Protein AF-A0A932VQ54-F1 (afdb_monomer)

Secondary structure (DSSP, 8-state):
--TTSSSSSB---EE-TTTTTSTT-----HHHHHHHHHHHHHTHHHHHHH-SS-B-EEEE-SHHHHTTGGGSSEEEEEEEEEES-TT-TTPEEEEEEEEEE--B-SSS-B--EEEEEEEEGGGHHHHHHHHHHHHHHH---STTT-SHHHHHHHH-HHHHHHHHHHHHHHHHHSHHHHT--GGGTTT-S-PPPHHHHHHHHTS---PPPTTEEE-SSTTEEEEEEE-GGG---HHHHHHHHHHHHHHSSS--EE-TTS-EEEEEEEGGGHHHHHHHHHHTT-EETTTS---EEEE--GGGT-TT-SS-HHHHHHHHHHHS---SSHHHHHHHHSEEEEESSTT-TT-GGGSSEEEEEEEEEETTEEEEEEEEEES-B-SSS-BPPEEEEEEE-GGGHHHHHHHHHHHHHHHPPTT--HHHHHHHH-HHHHHHHHHHHTGGGSPPP-----------------

Structure (mmCIF, N/CA/C/O backbone):
data_AF-A0A932VQ54-F1
#
_entry.id   AF-A0A932VQ54-F1
#
loop_
_atom_site.group_PDB
_atom_site.id
_atom_site.type_symbol
_atom_site.label_atom_id
_atom_site.label_alt_id
_atom_site.label_comp_id
_atom_site.label_asym_id
_atom_site.label_entity_id
_atom_site.label_seq_id
_atom_site.pdbx_PDB_ins_code
_atom_site.Cartn_x
_atom_site.Cartn_y
_atom_site.Cartn_z
_atom_site.occupancy
_atom_site.B_iso_or_equiv
_atom_site.auth_seq_id
_atom_site.auth_comp_id
_atom_site.auth_asym_id
_atom_site.auth_atom_id
_atom_site.pdbx_PDB_model_num
ATOM 1 N N . THR A 1 1 ? -19.375 5.932 1.337 1.00 87.12 1 THR A N 1
ATOM 2 C CA . THR A 1 1 ? -19.596 7.069 0.414 1.00 87.12 1 THR A CA 1
ATOM 3 C C . THR A 1 1 ? -18.506 7.082 -0.645 1.00 87.12 1 THR A C 1
ATOM 5 O O . THR A 1 1 ? -17.429 6.571 -0.370 1.00 87.12 1 THR A O 1
ATOM 8 N N . THR A 1 2 ? -18.763 7.622 -1.839 1.00 91.81 2 THR A N 1
ATOM 9 C CA . THR A 1 2 ? -17.751 7.848 -2.896 1.00 91.81 2 THR A CA 1
ATOM 10 C C . THR A 1 2 ? -17.239 9.294 -2.929 1.00 91.81 2 THR A C 1
ATOM 12 O O . THR A 1 2 ? -16.323 9.613 -3.693 1.00 91.81 2 THR A O 1
ATOM 15 N N . ARG A 1 3 ? -17.802 10.177 -2.092 1.00 90.50 3 ARG A N 1
ATOM 16 C CA . ARG A 1 3 ? -17.396 11.582 -1.954 1.00 90.50 3 ARG A CA 1
ATOM 17 C C . ARG A 1 3 ? -15.914 11.667 -1.571 1.00 90.50 3 ARG A C 1
ATOM 19 O O . ARG A 1 3 ? -15.459 10.923 -0.711 1.00 90.50 3 ARG A O 1
ATOM 26 N N . SER A 1 4 ? -15.165 12.537 -2.249 1.00 89.75 4 SER A N 1
ATOM 27 C CA . SER A 1 4 ? -13.709 12.713 -2.085 1.00 89.75 4 SER A CA 1
ATOM 28 C C . SER A 1 4 ? -12.828 11.475 -2.361 1.00 89.75 4 SER A C 1
ATOM 30 O O . SER A 1 4 ? -11.637 11.469 -2.058 1.00 89.75 4 SER A O 1
ATOM 32 N N . SER A 1 5 ? -13.352 10.433 -3.019 1.00 91.31 5 SER A N 1
ATOM 33 C CA . SER A 1 5 ? -12.529 9.288 -3.458 1.00 91.31 5 SER A CA 1
ATOM 34 C C . SER A 1 5 ? -11.532 9.653 -4.577 1.00 91.31 5 SER A C 1
ATOM 36 O O . SER A 1 5 ? -10.441 9.076 -4.670 1.00 91.31 5 SER A O 1
ATOM 38 N N . CYS A 1 6 ? -11.877 10.647 -5.404 1.00 92.25 6 CYS A N 1
ATOM 39 C CA . CYS A 1 6 ? -11.078 11.185 -6.509 1.00 92.25 6 CYS A CA 1
ATOM 40 C C . CYS A 1 6 ? -11.001 12.723 -6.489 1.00 92.25 6 CYS A C 1
ATOM 42 O O . CYS A 1 6 ? -11.572 13.371 -5.620 1.00 92.25 6 CYS A O 1
ATOM 44 N N . GLY A 1 7 ? -10.259 13.306 -7.439 1.00 90.25 7 GLY A N 1
ATOM 45 C CA . GLY A 1 7 ? -10.060 14.758 -7.544 1.00 90.25 7 GLY A CA 1
ATOM 46 C C . GLY A 1 7 ? -8.940 15.314 -6.658 1.00 90.25 7 GLY A C 1
ATOM 47 O O . GLY A 1 7 ? -8.111 14.557 -6.126 1.00 90.25 7 GLY A O 1
ATOM 48 N N . HIS A 1 8 ? -8.903 16.647 -6.559 1.00 92.19 8 HIS A N 1
ATOM 49 C CA . HIS A 1 8 ? -8.018 17.420 -5.683 1.00 92.19 8 HIS A CA 1
ATOM 50 C C . HIS A 1 8 ? -8.673 17.543 -4.308 1.00 92.19 8 HIS A C 1
ATOM 52 O O . HIS A 1 8 ? -9.522 18.391 -4.066 1.00 92.19 8 HIS A O 1
ATOM 58 N N . THR A 1 9 ? -8.352 16.602 -3.432 1.00 91.81 9 THR A N 1
ATOM 59 C CA . THR A 1 9 ? -8.996 16.458 -2.126 1.00 91.81 9 THR A CA 1
ATOM 60 C C . THR A 1 9 ? -8.122 15.602 -1.215 1.00 91.81 9 THR A C 1
ATOM 62 O O . THR A 1 9 ? -7.125 15.021 -1.658 1.00 91.81 9 THR A O 1
ATOM 65 N N . LEU A 1 10 ? -8.512 15.488 0.046 1.00 92.19 10 LEU A N 1
ATOM 66 C CA . LEU A 1 10 ? -8.004 14.452 0.924 1.00 92.19 10 LEU A CA 1
ATOM 67 C C . LEU A 1 10 ? -8.595 13.101 0.493 1.00 92.19 10 LEU A C 1
ATOM 69 O O . LEU A 1 10 ? -9.811 12.918 0.471 1.00 92.19 10 LEU A O 1
ATOM 73 N N . ARG A 1 11 ? -7.725 12.175 0.079 1.00 94.19 11 ARG A N 1
ATOM 74 C CA . ARG A 1 11 ? -8.123 10.812 -0.300 1.00 94.19 11 ARG A CA 1
ATOM 75 C C . ARG A 1 11 ? -8.492 10.005 0.938 1.00 94.19 11 ARG A C 1
ATOM 77 O O . ARG A 1 11 ? -8.287 10.453 2.060 1.00 94.19 11 ARG A O 1
ATOM 84 N N . ASN A 1 12 ? -8.996 8.791 0.711 1.00 94.25 12 ASN A N 1
ATOM 85 C CA . ASN A 1 12 ? -9.292 7.834 1.772 1.00 94.25 12 ASN A CA 1
ATOM 86 C C . ASN A 1 12 ? -8.178 7.816 2.830 1.00 94.25 12 ASN A C 1
ATOM 88 O O . ASN A 1 12 ? -7.030 7.502 2.506 1.00 94.25 12 ASN A O 1
ATOM 92 N N . VAL A 1 13 ? -8.536 8.125 4.076 1.00 95.94 13 VAL A N 1
ATOM 93 C CA . VAL A 1 13 ? -7.605 8.049 5.202 1.00 95.94 13 VAL A CA 1
ATOM 94 C C . VAL A 1 13 ? -7.372 6.580 5.502 1.00 95.94 13 VAL A C 1
ATOM 96 O O . VAL A 1 13 ? -8.261 5.870 5.971 1.00 95.94 13 VAL A O 1
ATOM 99 N N . ALA A 1 14 ? -6.186 6.094 5.162 1.00 95.38 14 ALA A N 1
ATOM 100 C CA . ALA A 1 14 ? -5.846 4.698 5.352 1.00 95.38 14 ALA A CA 1
ATOM 101 C C . ALA A 1 14 ? -5.415 4.455 6.803 1.00 95.38 14 ALA A C 1
ATOM 103 O O . ALA A 1 14 ? -4.704 5.260 7.396 1.00 95.38 14 ALA A O 1
ATOM 104 N N . ALA A 1 15 ? -5.808 3.316 7.362 1.00 93.94 15 ALA A N 1
ATOM 105 C CA . ALA A 1 15 ? -5.385 2.873 8.682 1.00 93.94 15 ALA A CA 1
ATOM 106 C C . ALA A 1 15 ? -4.792 1.470 8.586 1.00 93.94 15 ALA A C 1
ATOM 108 O O . ALA A 1 15 ? -5.253 0.639 7.800 1.00 93.94 15 ALA A O 1
ATOM 109 N N . CYS A 1 16 ? -3.773 1.201 9.396 1.00 91.56 16 CYS A N 1
ATOM 110 C CA . CYS A 1 16 ? -3.242 -0.135 9.582 1.00 91.56 16 CYS A CA 1
ATOM 111 C C . CYS A 1 16 ? -4.377 -1.064 10.043 1.00 91.56 16 CYS A C 1
ATOM 113 O O . CYS A 1 16 ? -4.968 -0.812 11.096 1.00 91.56 16 CYS A O 1
ATOM 115 N N . PRO A 1 17 ? -4.667 -2.154 9.308 1.00 89.50 17 PRO A N 1
ATOM 116 C CA . PRO A 1 17 ? -5.714 -3.087 9.705 1.00 89.50 17 PRO A CA 1
ATOM 117 C C . PRO A 1 17 ? -5.348 -3.827 10.997 1.00 89.50 17 PRO A C 1
ATOM 119 O O . PRO A 1 17 ? -6.220 -4.327 11.687 1.00 89.50 17 PRO A O 1
ATOM 122 N N . HIS A 1 18 ? -4.068 -3.888 11.365 1.00 87.62 18 HIS A N 1
ATOM 123 C CA . HIS A 1 18 ? -3.615 -4.694 12.495 1.00 87.62 18 HIS A CA 1
ATOM 124 C C . HIS A 1 18 ? -3.632 -3.970 13.839 1.00 87.62 18 HIS A C 1
ATOM 126 O O . HIS A 1 18 ? -3.492 -4.644 14.849 1.00 87.62 18 HIS A O 1
ATOM 132 N N . GLY A 1 19 ? -3.790 -2.643 13.892 1.00 81.44 19 GLY A N 1
ATOM 133 C CA . GLY A 1 19 ? -3.590 -1.870 15.131 1.00 81.44 19 GLY A CA 1
ATOM 134 C C . GLY A 1 19 ? -4.397 -2.382 16.332 1.00 81.44 19 GLY A C 1
ATOM 135 O O . GLY A 1 19 ? -3.873 -2.495 17.435 1.00 81.44 19 GLY A O 1
ATOM 136 N N . ALA A 1 20 ? -5.646 -2.795 16.104 1.00 82.56 20 ALA A N 1
ATOM 137 C CA . ALA A 1 20 ? -6.521 -3.317 17.153 1.00 82.56 20 ALA A CA 1
ATOM 138 C C . ALA A 1 20 ? -6.200 -4.757 17.605 1.00 82.56 20 ALA A C 1
ATOM 140 O O . ALA A 1 20 ? -6.617 -5.161 18.700 1.00 82.56 20 ALA A O 1
ATOM 141 N N . VAL A 1 21 ? -5.501 -5.534 16.771 1.00 88.38 21 VAL A N 1
ATOM 142 C CA . VAL A 1 21 ? -5.456 -7.005 16.852 1.00 88.38 21 VAL A CA 1
ATOM 143 C C . VAL A 1 21 ? -4.045 -7.594 16.893 1.00 88.38 21 VAL A C 1
ATOM 145 O O . VAL A 1 21 ? -3.883 -8.707 17.382 1.00 88.38 21 VAL A O 1
ATOM 148 N N . ALA A 1 22 ? -3.027 -6.882 16.410 1.00 87.31 22 ALA A N 1
ATOM 149 C CA . ALA A 1 22 ? -1.629 -7.293 16.498 1.00 87.31 22 ALA A CA 1
ATOM 150 C C . ALA A 1 22 ? -1.156 -7.335 17.954 1.00 87.31 22 ALA A C 1
ATOM 152 O O . ALA A 1 22 ? -1.593 -6.528 18.773 1.00 87.31 22 ALA A O 1
ATOM 153 N N . GLU A 1 23 ? -0.249 -8.260 18.260 1.00 84.69 23 GLU A N 1
ATOM 154 C CA . GLU A 1 23 ? 0.335 -8.414 19.596 1.00 84.69 23 GLU A CA 1
ATOM 155 C C . GLU A 1 23 ? 1.129 -7.172 20.012 1.00 84.69 23 GLU A C 1
ATOM 157 O O . GLU A 1 23 ? 0.977 -6.680 21.125 1.00 84.69 23 GLU A O 1
ATOM 162 N N . GLU A 1 24 ? 1.882 -6.601 19.075 1.00 85.69 24 GLU A N 1
ATOM 163 C CA . GLU A 1 24 ? 2.655 -5.373 19.246 1.00 85.69 24 GLU A CA 1
ATOM 164 C C . GLU A 1 24 ? 1.846 -4.084 19.004 1.00 85.69 24 GLU A C 1
ATOM 166 O O . GLU A 1 24 ? 2.411 -2.990 18.979 1.00 85.69 24 GLU A O 1
ATOM 171 N N . GLY A 1 25 ? 0.535 -4.196 18.768 1.00 83.81 25 GLY A N 1
ATOM 172 C CA . GLY A 1 25 ? -0.340 -3.059 18.499 1.00 83.81 25 GLY A CA 1
ATOM 173 C C . GLY A 1 25 ? -0.522 -2.165 19.728 1.00 83.81 25 GLY A C 1
ATOM 174 O O . GLY A 1 25 ? -1.180 -2.568 20.686 1.00 83.81 25 GLY A O 1
ATOM 175 N N . LEU A 1 26 ? 0.018 -0.942 19.688 1.00 84.19 26 LEU A N 1
ATOM 176 C CA . LEU A 1 26 ? -0.110 0.034 20.782 1.00 84.19 26 LEU A CA 1
ATOM 177 C C . LEU A 1 26 ? -1.531 0.596 20.933 1.00 84.19 26 LEU A C 1
ATOM 179 O O . LEU A 1 26 ? -2.016 0.749 22.054 1.00 84.19 26 LEU A O 1
ATOM 183 N N . LEU A 1 27 ? -2.208 0.903 19.823 1.00 85.88 27 LEU A N 1
ATOM 184 C CA . LE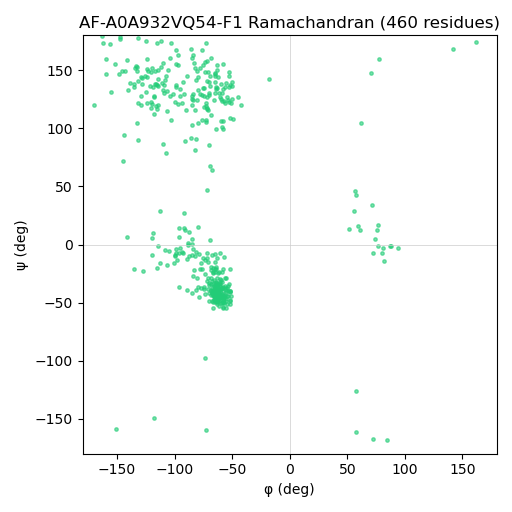U A 1 27 ? -3.589 1.375 19.824 1.00 85.88 27 LEU A CA 1
ATOM 185 C C . LEU A 1 27 ? -4.345 1.017 18.536 1.00 85.88 27 LEU A C 1
ATOM 187 O O . LEU A 1 27 ? -3.775 0.851 17.457 1.00 85.88 27 LEU A O 1
ATOM 191 N N . ASP A 1 28 ? -5.670 0.946 18.632 1.00 87.12 28 ASP A N 1
ATOM 192 C CA . ASP A 1 28 ? -6.515 0.886 17.442 1.00 87.12 28 ASP A CA 1
ATOM 193 C C . ASP A 1 28 ? -6.607 2.274 16.805 1.00 87.12 28 ASP A C 1
ATOM 195 O O . ASP A 1 28 ? -7.268 3.155 17.337 1.00 87.12 28 ASP A O 1
ATOM 199 N N . VAL A 1 29 ? -5.947 2.473 15.666 1.00 90.50 29 VAL A N 1
ATOM 200 C CA . VAL A 1 29 ? -5.895 3.767 14.971 1.00 90.50 29 VAL A CA 1
ATOM 201 C C . VAL A 1 29 ? -7.083 4.034 14.042 1.00 90.50 29 VAL A C 1
ATOM 203 O O . VAL A 1 29 ? -7.224 5.149 13.537 1.00 90.50 29 VAL A O 1
ATOM 206 N N . ALA A 1 30 ? -7.947 3.045 13.792 1.00 89.31 30 ALA A N 1
ATOM 207 C CA . ALA A 1 30 ? -9.072 3.207 12.871 1.00 89.31 30 ALA A CA 1
ATOM 208 C C . ALA A 1 30 ? -10.053 4.336 13.271 1.00 89.31 30 ALA A C 1
ATOM 210 O O . ALA A 1 30 ? -10.478 5.069 12.374 1.00 89.31 30 ALA A O 1
ATOM 211 N N . PRO A 1 31 ? -10.372 4.557 14.565 1.00 87.44 31 PRO A N 1
ATOM 212 C CA . PRO A 1 31 ? -11.190 5.690 15.009 1.00 87.44 31 PRO A CA 1
ATOM 213 C C . PRO A 1 31 ? -10.653 7.063 14.583 1.00 87.44 31 PRO A C 1
ATOM 215 O O . PRO A 1 31 ? -11.411 7.902 14.099 1.00 87.44 31 PRO A O 1
ATOM 218 N N . TRP A 1 32 ? -9.339 7.280 14.702 1.00 89.38 32 TRP A N 1
ATOM 219 C CA . TRP A 1 32 ? -8.683 8.523 14.285 1.00 89.38 32 TRP A CA 1
ATOM 220 C C . TRP A 1 32 ? -8.784 8.734 12.776 1.00 89.38 32 TRP A C 1
ATOM 222 O O . TRP A 1 32 ? -9.152 9.816 12.315 1.00 89.38 32 TRP A O 1
ATOM 232 N N . ALA A 1 33 ? -8.505 7.678 12.009 1.00 92.50 33 ALA A N 1
ATOM 233 C CA . ALA A 1 33 ? -8.600 7.711 10.558 1.00 92.50 33 ALA A CA 1
ATOM 234 C C . ALA A 1 33 ? -10.026 8.035 10.083 1.00 92.50 33 ALA A C 1
ATOM 236 O O . ALA A 1 33 ? -10.204 8.893 9.218 1.00 92.50 33 ALA A O 1
ATOM 237 N N . ALA A 1 34 ? -11.036 7.394 10.682 1.00 90.25 34 ALA A N 1
ATOM 238 C CA . ALA A 1 34 ? -12.443 7.636 10.377 1.00 90.25 34 ALA A CA 1
ATOM 239 C C . ALA A 1 34 ? -12.849 9.081 10.690 1.00 90.25 34 ALA A C 1
ATOM 241 O O . ALA A 1 34 ? -13.416 9.758 9.838 1.00 90.25 34 ALA A O 1
ATOM 242 N N . ARG A 1 35 ? -12.482 9.602 11.866 1.00 88.00 35 ARG A N 1
ATOM 243 C CA . ARG A 1 35 ? -12.870 10.959 12.260 1.00 88.00 35 ARG A CA 1
ATOM 244 C C . ARG A 1 35 ? -12.221 12.038 11.389 1.00 88.00 35 ARG A C 1
ATOM 246 O O . ARG A 1 35 ? -12.891 13.006 11.035 1.00 88.00 35 ARG A O 1
ATOM 253 N N . ILE A 1 36 ? -10.952 11.869 11.004 1.00 91.69 36 ILE A N 1
ATOM 254 C CA . ILE A 1 36 ? -10.299 12.770 10.040 1.00 91.69 36 ILE A CA 1
ATOM 255 C C . ILE A 1 36 ? -10.985 12.670 8.678 1.00 91.69 36 ILE A C 1
ATOM 257 O O . ILE A 1 36 ? -11.282 13.700 8.078 1.00 91.69 36 ILE A O 1
ATOM 261 N N . ASN A 1 37 ? -11.286 11.461 8.198 1.00 92.75 37 ASN A N 1
ATOM 262 C CA . ASN A 1 37 ? -12.032 11.289 6.955 1.00 92.75 37 ASN A CA 1
ATOM 263 C C . ASN A 1 37 ? -13.362 12.059 6.992 1.00 92.75 37 ASN A C 1
ATOM 265 O O . ASN A 1 37 ? -13.633 12.852 6.090 1.00 92.75 37 ASN A O 1
ATOM 269 N N . ASP A 1 38 ? -14.157 11.867 8.043 1.00 90.62 38 ASP A N 1
ATOM 270 C CA . ASP A 1 38 ? -15.481 12.474 8.170 1.00 90.62 38 ASP A CA 1
ATOM 271 C C . ASP A 1 38 ? -15.389 14.001 8.223 1.00 90.62 38 ASP A C 1
ATOM 273 O O . ASP A 1 38 ? -16.086 14.679 7.467 1.00 90.62 38 ASP A O 1
ATOM 277 N N . TYR A 1 39 ? -14.432 14.542 8.988 1.00 89.88 39 TYR A N 1
ATOM 278 C CA . TYR A 1 39 ? -14.175 15.982 9.060 1.00 89.88 39 TYR A CA 1
ATOM 279 C C . TYR A 1 39 ? -14.000 16.619 7.670 1.00 89.88 39 TYR A C 1
ATOM 281 O O . TYR A 1 39 ? -14.632 17.638 7.361 1.00 89.88 39 TYR A O 1
ATOM 289 N N . TYR A 1 40 ? -13.171 16.008 6.816 1.00 90.31 40 TYR A N 1
ATOM 290 C CA . TYR A 1 40 ? -12.886 16.509 5.468 1.00 90.31 40 TYR A CA 1
ATOM 291 C C . TYR A 1 40 ? -14.009 16.218 4.470 1.00 90.31 40 TYR A C 1
ATOM 293 O O . TYR A 1 40 ? -14.301 17.054 3.613 1.00 90.31 40 TYR A O 1
ATOM 301 N N . VAL A 1 41 ? -14.659 15.056 4.555 1.00 91.81 41 VAL A N 1
ATOM 302 C CA . VAL A 1 41 ? -15.762 14.689 3.655 1.00 91.81 41 VAL A CA 1
ATOM 303 C C . VAL A 1 41 ? -16.966 15.605 3.870 1.00 91.81 41 VAL A C 1
ATOM 305 O O . VAL A 1 41 ? -17.519 16.104 2.882 1.00 91.81 41 VAL A O 1
ATOM 308 N N . GLU A 1 42 ? -17.328 15.892 5.123 1.00 91.31 42 GLU A N 1
ATOM 309 C CA . GLU A 1 42 ? -18.391 16.838 5.493 1.00 91.31 42 GLU A CA 1
ATOM 310 C C . GLU A 1 42 ? -18.148 18.228 4.886 1.00 91.31 42 GLU A C 1
ATOM 312 O O . GLU A 1 42 ? -19.064 18.846 4.342 1.00 91.31 42 GLU A O 1
ATOM 317 N N . ARG A 1 43 ? -16.888 18.682 4.889 1.00 91.19 43 ARG A N 1
ATOM 318 C CA . ARG A 1 43 ? -16.460 20.022 4.438 1.00 91.19 43 ARG A CA 1
ATOM 319 C C . ARG A 1 43 ? -15.947 20.065 2.999 1.00 91.19 43 ARG A C 1
ATOM 321 O O . ARG A 1 43 ? -15.474 21.099 2.529 1.00 91.19 43 ARG A O 1
ATOM 328 N N . SER A 1 44 ? -16.049 18.964 2.262 1.00 91.31 44 SER A N 1
ATOM 329 C CA . SER A 1 44 ? -15.408 18.821 0.947 1.00 91.31 44 SER A CA 1
ATOM 330 C C . SER A 1 44 ? -15.887 19.820 -0.112 1.00 91.31 44 SER A C 1
ATOM 332 O O . SER A 1 44 ? -15.130 20.120 -1.030 1.00 91.31 44 SER A O 1
ATOM 334 N N . ALA A 1 45 ? -17.097 20.377 0.018 1.00 90.19 45 ALA A N 1
ATOM 335 C CA . ALA A 1 45 ? -17.580 21.427 -0.886 1.00 90.19 45 ALA A CA 1
ATOM 336 C C . ALA A 1 45 ? -16.743 22.716 -0.783 1.00 90.19 45 ALA A C 1
ATOM 338 O O . ALA A 1 45 ? -16.549 23.402 -1.779 1.00 90.19 45 ALA A O 1
ATOM 339 N N . LEU A 1 46 ? -16.213 23.005 0.409 1.00 86.94 46 LEU A N 1
ATOM 340 C CA . LEU A 1 46 ? -15.384 24.177 0.686 1.00 86.94 46 LEU A CA 1
ATOM 341 C C . LEU A 1 46 ? -13.895 23.885 0.440 1.00 86.94 46 LEU A C 1
ATOM 343 O O . LEU A 1 46 ? -13.162 24.705 -0.102 1.00 86.94 46 LEU A O 1
ATOM 347 N N . ILE A 1 47 ? -13.460 22.683 0.821 1.00 86.62 47 ILE A N 1
ATOM 348 C CA . ILE A 1 47 ? -12.053 22.259 0.842 1.00 86.62 47 ILE A CA 1
ATOM 349 C C . ILE A 1 47 ? -11.544 21.878 -0.554 1.00 86.62 47 ILE A C 1
ATOM 351 O O . ILE A 1 47 ? -10.445 22.273 -0.943 1.00 86.62 47 ILE A O 1
ATOM 355 N N . ASN A 1 48 ? -12.319 21.110 -1.325 1.00 89.75 48 ASN A N 1
ATOM 356 C CA . ASN A 1 48 ? -11.832 20.530 -2.581 1.00 89.75 48 ASN A CA 1
ATOM 357 C C . ASN A 1 48 ? -11.479 21.581 -3.652 1.00 89.75 48 ASN A C 1
ATOM 359 O O . ASN A 1 48 ? -10.431 21.431 -4.279 1.00 89.75 48 ASN A O 1
ATOM 363 N N . PRO A 1 49 ? -12.271 22.654 -3.868 1.00 89.06 49 PRO A N 1
ATOM 364 C CA . PRO A 1 49 ? -11.929 23.675 -4.865 1.00 89.06 49 PRO A CA 1
ATOM 365 C C . PRO A 1 49 ? -10.631 24.427 -4.544 1.00 89.06 49 PRO A C 1
ATOM 367 O O . PRO A 1 49 ? -9.922 24.880 -5.443 1.00 89.06 49 PRO A O 1
ATOM 370 N N . ALA A 1 50 ? -10.298 24.545 -3.257 1.00 87.44 50 ALA A N 1
ATOM 371 C CA . ALA A 1 50 ? -9.106 25.249 -2.812 1.00 87.44 50 ALA A CA 1
ATOM 372 C C . ALA A 1 50 ? -7.824 24.418 -3.003 1.00 87.44 50 ALA A C 1
ATOM 374 O O . ALA A 1 50 ? -6.739 24.990 -3.091 1.00 87.44 50 ALA A O 1
ATOM 375 N N . MET A 1 51 ? -7.922 23.093 -3.117 1.00 90.94 51 MET A N 1
ATOM 376 C CA . MET A 1 51 ? -6.771 22.189 -3.100 1.00 90.94 51 MET A CA 1
ATOM 377 C C . MET A 1 51 ? -5.952 22.207 -4.403 1.00 90.94 51 MET A C 1
ATOM 379 O O . MET A 1 51 ? -6.504 21.944 -5.476 1.00 90.94 51 MET A O 1
ATOM 383 N N . PRO A 1 52 ? -4.618 22.408 -4.342 1.00 94.25 52 PRO A N 1
ATOM 384 C CA . PRO A 1 52 ? -3.770 22.318 -5.531 1.00 94.25 52 PRO A CA 1
ATOM 385 C C . PRO A 1 52 ? -3.749 20.912 -6.133 1.00 94.25 52 PRO A C 1
ATOM 387 O O . PRO A 1 52 ? -3.753 20.739 -7.350 1.00 94.25 52 PRO A O 1
ATOM 390 N N . SER A 1 53 ? -3.724 19.891 -5.274 1.00 94.69 53 SER A N 1
ATOM 391 C CA . SER A 1 53 ? -3.820 18.483 -5.654 1.00 94.69 53 SER A CA 1
ATOM 392 C C . SER A 1 53 ? -4.171 17.617 -4.446 1.00 94.69 53 SER A C 1
ATOM 394 O O . SER A 1 53 ? -4.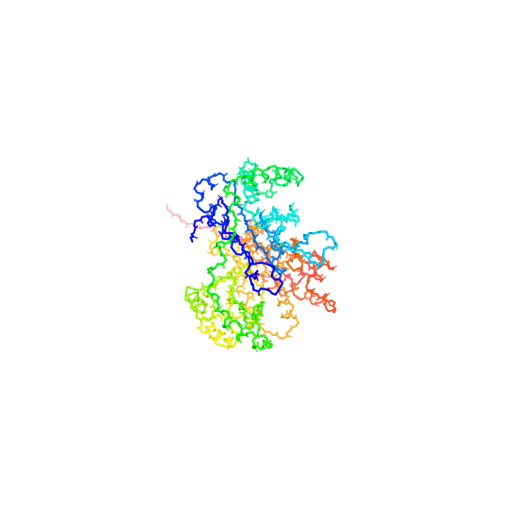329 18.118 -3.334 1.00 94.69 53 SER A O 1
ATOM 396 N N . ARG A 1 54 ? -4.297 16.304 -4.662 1.00 94.25 54 ARG A N 1
ATOM 397 C CA . ARG A 1 54 ? -4.662 15.352 -3.610 1.00 94.25 54 ARG A CA 1
ATOM 398 C C . ARG A 1 54 ? -3.616 15.229 -2.491 1.00 94.25 54 ARG A C 1
ATOM 400 O O . ARG A 1 54 ? -2.419 15.242 -2.778 1.00 94.25 54 ARG A O 1
ATOM 407 N N . LEU A 1 55 ? -4.091 14.971 -1.272 1.00 96.31 55 LEU A N 1
ATOM 408 C CA . LEU A 1 55 ? -3.288 14.530 -0.124 1.00 96.31 55 LEU A CA 1
ATOM 409 C C . LEU A 1 55 ? -3.736 13.135 0.325 1.00 96.31 55 LEU A C 1
ATOM 411 O O . LEU A 1 55 ? -4.934 12.852 0.383 1.00 96.31 55 LEU A O 1
ATOM 415 N N . ASN A 1 56 ? -2.776 12.278 0.653 1.00 96.50 56 ASN A N 1
ATOM 416 C CA . ASN A 1 56 ? -2.993 10.964 1.242 1.00 96.50 56 ASN A CA 1
ATOM 417 C C . ASN A 1 56 ? -2.599 10.993 2.721 1.00 96.50 56 ASN A C 1
ATOM 419 O O . ASN A 1 56 ? -1.500 11.439 3.056 1.00 96.50 56 ASN A O 1
ATOM 423 N N . VAL A 1 57 ? -3.474 10.473 3.583 1.00 97.75 57 VAL A N 1
ATOM 424 C CA . VAL A 1 57 ? -3.232 10.362 5.026 1.00 97.75 57 VAL A CA 1
ATOM 425 C C . VAL A 1 57 ? -3.205 8.895 5.430 1.00 97.75 57 VAL A C 1
ATOM 427 O O . VAL A 1 57 ? -4.035 8.107 4.969 1.00 97.75 57 VAL A O 1
ATOM 430 N N . TYR A 1 58 ? -2.260 8.532 6.294 1.00 97.75 58 TYR A N 1
ATOM 431 C CA . TYR A 1 58 ? -2.092 7.164 6.765 1.00 97.75 58 TYR A CA 1
ATOM 432 C C . TYR A 1 58 ? -1.870 7.073 8.275 1.00 97.75 58 TYR A C 1
ATOM 434 O O . TYR A 1 58 ? -1.083 7.819 8.842 1.00 97.75 58 TYR A O 1
ATOM 442 N N . PHE A 1 59 ? -2.512 6.107 8.919 1.00 97.31 59 PHE A N 1
ATOM 443 C CA . PHE A 1 59 ? -2.310 5.774 10.323 1.00 97.31 59 PHE A CA 1
ATOM 444 C C . PHE A 1 59 ? -1.732 4.368 10.468 1.00 97.31 59 PHE A C 1
ATOM 446 O O . PHE A 1 59 ? -2.210 3.428 9.834 1.00 97.31 59 PHE A O 1
ATOM 453 N N . SER A 1 60 ? -0.753 4.186 11.351 1.00 95.44 60 SER A N 1
ATOM 454 C CA . SER A 1 60 ? -0.191 2.877 11.691 1.00 95.44 60 SER A CA 1
ATOM 455 C C . SER A 1 60 ? -0.064 2.683 13.191 1.00 95.44 60 SER A C 1
ATOM 457 O O . SER A 1 60 ? 0.190 3.632 13.922 1.00 95.44 60 SER A O 1
ATOM 459 N N . SER A 1 61 ? -0.192 1.433 13.636 1.00 91.94 61 SER A N 1
ATOM 460 C CA . SER A 1 61 ? 0.108 1.048 15.017 1.00 91.94 61 SER A CA 1
ATOM 461 C C . SER A 1 61 ? 0.800 -0.309 15.157 1.00 91.94 61 SER A C 1
ATOM 463 O O . SER A 1 61 ? 0.980 -0.778 16.277 1.00 91.94 61 SER A O 1
ATOM 465 N N . CYS A 1 62 ? 1.190 -0.957 14.057 1.00 90.31 62 CYS A N 1
ATOM 466 C CA . CYS A 1 62 ? 1.934 -2.216 14.115 1.00 90.31 62 CYS A CA 1
ATOM 467 C C . CYS A 1 62 ? 3.246 -2.099 13.342 1.00 90.31 62 CYS A C 1
ATOM 469 O O . CYS A 1 62 ? 3.338 -1.381 12.338 1.00 90.31 62 CYS A O 1
ATOM 471 N N . ARG A 1 63 ? 4.257 -2.858 13.771 1.00 87.56 63 ARG A N 1
ATOM 472 C CA . ARG A 1 63 ? 5.608 -2.792 13.198 1.00 87.56 63 ARG A CA 1
ATOM 473 C C . ARG A 1 63 ? 5.605 -3.080 11.697 1.00 87.56 63 ARG A C 1
ATOM 475 O O . ARG A 1 63 ? 6.267 -2.381 10.936 1.00 87.56 63 ARG A O 1
ATOM 482 N N . ALA A 1 64 ? 4.804 -4.055 11.263 1.00 86.56 64 ALA A N 1
ATOM 483 C CA . ALA A 1 64 ? 4.696 -4.458 9.860 1.00 86.56 64 ALA A CA 1
ATOM 484 C C . ALA A 1 64 ? 4.137 -3.359 8.934 1.00 86.56 64 ALA A C 1
ATOM 486 O O . ALA A 1 64 ? 4.333 -3.404 7.717 1.00 86.56 64 ALA A O 1
ATOM 487 N N . CYS A 1 65 ? 3.429 -2.379 9.494 1.00 91.50 65 CYS A N 1
ATOM 488 C CA . CYS A 1 65 ? 2.737 -1.336 8.749 1.00 91.50 65 CYS A CA 1
ATOM 489 C C . CYS A 1 65 ? 3.425 0.030 8.828 1.00 91.50 65 CYS A C 1
ATOM 491 O O . CYS A 1 65 ? 3.162 0.863 7.953 1.00 91.50 65 CYS A O 1
ATOM 493 N N . ASN A 1 66 ? 4.321 0.243 9.798 1.00 93.56 66 ASN A N 1
ATOM 494 C CA . ASN A 1 66 ? 4.978 1.530 10.052 1.00 93.56 66 ASN A CA 1
ATOM 495 C C . ASN A 1 66 ? 5.770 2.048 8.848 1.00 93.56 66 ASN A C 1
ATOM 497 O O . ASN A 1 66 ? 5.694 3.233 8.542 1.00 93.56 66 ASN A O 1
ATOM 501 N N . ALA A 1 67 ? 6.425 1.160 8.091 1.00 93.75 67 ALA A N 1
ATOM 502 C CA . ALA A 1 67 ? 7.185 1.544 6.900 1.00 93.75 67 ALA A CA 1
ATOM 503 C C . ALA A 1 67 ? 6.336 2.266 5.835 1.00 93.75 67 ALA A C 1
ATOM 505 O O . ALA A 1 67 ? 6.877 2.995 5.017 1.00 93.75 67 ALA A O 1
ATOM 506 N N . ASN A 1 68 ? 5.003 2.124 5.837 1.00 94.75 68 ASN A N 1
ATOM 507 C CA . ASN A 1 68 ? 4.143 2.844 4.891 1.00 94.75 68 ASN A CA 1
ATOM 508 C C . ASN A 1 68 ? 3.999 4.341 5.213 1.00 94.75 68 ASN A C 1
ATOM 510 O O . ASN A 1 68 ? 3.520 5.084 4.357 1.00 94.75 68 ASN A O 1
ATOM 514 N N . ALA A 1 69 ? 4.398 4.800 6.404 1.00 96.31 69 ALA A N 1
ATOM 515 C CA . ALA A 1 69 ? 4.279 6.203 6.799 1.00 96.31 69 ALA A CA 1
ATOM 516 C C . ALA A 1 69 ? 5.006 7.141 5.823 1.00 96.31 69 ALA A C 1
ATOM 518 O O . ALA A 1 69 ? 4.428 8.112 5.342 1.00 96.31 69 ALA A O 1
ATOM 519 N N . VAL A 1 70 ? 6.221 6.768 5.420 1.00 96.88 70 VAL A N 1
ATOM 520 C CA . VAL A 1 70 ? 7.078 7.531 4.495 1.00 96.88 70 VAL A CA 1
ATOM 521 C C . VAL A 1 70 ? 6.545 7.618 3.060 1.00 96.88 70 VAL A C 1
ATOM 523 O O . VAL A 1 70 ? 7.098 8.352 2.249 1.00 96.88 70 VAL A O 1
ATOM 526 N N . LEU A 1 71 ? 5.488 6.877 2.711 1.00 97.00 71 LEU A N 1
ATOM 527 C CA . LEU A 1 71 ? 4.909 6.875 1.360 1.00 97.00 71 LEU A CA 1
ATOM 528 C C . LEU A 1 71 ? 3.707 7.816 1.204 1.00 97.00 71 LEU A C 1
ATOM 530 O O . LEU A 1 71 ? 3.190 7.954 0.092 1.00 97.00 71 LEU A O 1
ATOM 534 N N . ASN A 1 72 ? 3.233 8.410 2.300 1.00 97.88 72 ASN A N 1
ATOM 535 C CA . ASN A 1 72 ? 2.020 9.222 2.336 1.00 97.88 72 ASN A CA 1
ATOM 536 C C . ASN A 1 72 ? 2.347 10.694 2.587 1.00 97.88 72 ASN A C 1
ATOM 538 O O . ASN A 1 72 ? 3.352 11.014 3.224 1.00 97.88 72 ASN A O 1
ATOM 542 N N . ASP A 1 73 ? 1.482 11.591 2.101 1.00 98.25 73 ASP A N 1
ATOM 543 C CA . ASP A 1 73 ? 1.692 13.029 2.270 1.00 98.25 73 ASP A CA 1
ATOM 544 C C . ASP A 1 73 ? 1.666 13.406 3.758 1.00 98.25 73 ASP A C 1
ATOM 546 O O . ASP A 1 73 ? 2.425 14.279 4.166 1.00 98.25 73 ASP A O 1
ATOM 550 N N . ILE A 1 74 ? 0.833 12.726 4.555 1.00 98.62 74 ILE A N 1
ATOM 551 C CA . ILE A 1 74 ? 0.781 12.820 6.018 1.00 98.62 74 ILE A CA 1
ATOM 552 C C . ILE A 1 74 ? 0.677 11.404 6.584 1.00 98.62 74 ILE A C 1
ATOM 554 O O . ILE A 1 74 ? -0.130 10.601 6.104 1.00 98.62 74 ILE A O 1
ATOM 558 N N . ALA A 1 75 ? 1.440 11.087 7.626 1.00 98.44 75 ALA A N 1
ATOM 559 C CA . ALA A 1 75 ? 1.242 9.841 8.349 1.00 98.44 75 ALA A CA 1
ATOM 560 C C . ALA A 1 75 ? 1.458 9.956 9.857 1.00 98.44 75 ALA A C 1
ATOM 562 O O . ALA A 1 75 ? 2.281 10.736 10.323 1.00 98.44 75 ALA A O 1
ATOM 563 N N . PHE A 1 76 ? 0.728 9.125 10.595 1.00 98.12 76 PHE A N 1
ATOM 564 C CA . PHE A 1 76 ? 0.780 9.011 12.046 1.00 98.12 76 PHE A CA 1
ATOM 565 C C . PHE A 1 76 ? 1.162 7.582 12.420 1.00 98.12 76 PHE A C 1
ATOM 567 O O . PHE A 1 76 ? 0.487 6.629 12.023 1.00 98.12 76 PHE A O 1
ATOM 574 N N . VAL A 1 77 ? 2.243 7.422 13.175 1.00 97.31 77 VAL A N 1
ATOM 575 C CA . VAL A 1 77 ? 2.704 6.116 13.663 1.00 97.31 77 VAL A CA 1
ATOM 576 C C . VAL A 1 77 ? 2.575 6.092 15.175 1.00 97.31 77 VAL A C 1
ATOM 578 O O . VAL A 1 77 ? 3.177 6.921 15.847 1.00 97.31 77 VAL A O 1
ATOM 581 N N . ALA A 1 78 ? 1.780 5.166 15.708 1.00 95.25 78 ALA A N 1
ATOM 582 C CA . ALA A 1 78 ? 1.590 5.021 17.144 1.00 95.25 78 ALA A CA 1
ATOM 583 C C . ALA A 1 78 ? 2.921 4.753 17.850 1.00 95.25 78 ALA A C 1
ATOM 585 O O . ALA A 1 78 ? 3.654 3.839 17.467 1.00 95.25 78 ALA A O 1
ATOM 586 N N . VAL A 1 79 ? 3.183 5.521 18.903 1.00 94.62 79 VAL A N 1
ATOM 587 C CA . VAL A 1 79 ? 4.338 5.379 19.795 1.00 94.62 79 VAL A CA 1
ATOM 588 C C . VAL A 1 79 ? 3.912 5.657 21.232 1.00 94.62 79 VAL A C 1
ATOM 590 O O . VAL A 1 79 ? 2.895 6.311 21.470 1.00 94.62 79 VAL A O 1
ATOM 593 N N . SER A 1 80 ? 4.678 5.163 22.200 1.00 91.62 80 SER A N 1
ATOM 594 C CA . SER A 1 80 ? 4.494 5.484 23.615 1.00 91.62 80 SER A CA 1
ATOM 595 C C . SER A 1 80 ? 5.745 6.141 24.188 1.00 91.62 80 SER A C 1
ATOM 597 O O . SER A 1 80 ? 6.855 5.894 23.717 1.00 91.62 80 SER A O 1
ATOM 599 N N . ARG A 1 81 ? 5.560 6.980 25.208 1.00 90.56 81 ARG A N 1
ATOM 600 C CA . ARG A 1 81 ? 6.639 7.569 26.005 1.00 90.56 81 ARG A CA 1
ATOM 601 C C . ARG A 1 81 ? 6.309 7.482 27.490 1.00 90.56 81 ARG A C 1
ATOM 603 O O . ARG A 1 81 ? 5.140 7.516 27.874 1.00 90.56 81 ARG A O 1
ATOM 610 N N . GLU A 1 82 ? 7.337 7.417 28.325 1.00 85.38 82 GLU A N 1
ATOM 611 C CA . GLU A 1 82 ? 7.172 7.544 29.773 1.00 85.38 82 GLU A CA 1
ATOM 612 C C . GLU A 1 82 ? 6.910 8.997 30.162 1.00 85.38 82 GLU A C 1
ATOM 614 O O . GLU A 1 82 ? 7.576 9.915 29.682 1.00 85.38 82 GLU A O 1
ATOM 619 N N . VAL A 1 83 ? 5.932 9.204 31.043 1.00 76.31 83 VAL A N 1
ATOM 620 C CA . VAL A 1 83 ? 5.595 10.511 31.608 1.00 76.31 83 VAL A CA 1
ATOM 621 C C . VAL A 1 83 ? 5.748 10.448 33.129 1.00 76.31 83 VAL A C 1
ATOM 623 O O . VAL A 1 83 ? 5.050 9.689 33.805 1.00 76.31 83 VAL A O 1
ATOM 626 N N . GLY A 1 84 ? 6.677 11.250 33.662 1.00 63.94 84 GLY A N 1
ATOM 627 C CA . GLY A 1 84 ? 7.025 11.337 35.087 1.00 63.94 84 GLY A CA 1
ATOM 628 C C . GLY A 1 84 ? 8.533 11.519 35.312 1.00 63.94 84 GLY A C 1
ATOM 629 O O . GLY A 1 84 ? 9.320 11.375 34.381 1.00 63.94 84 GLY A O 1
ATOM 630 N N . THR A 1 85 ? 8.956 11.857 36.536 1.00 54.03 85 THR A N 1
ATOM 631 C CA . THR A 1 85 ? 10.383 11.843 36.905 1.00 54.03 85 THR A CA 1
ATOM 632 C C . THR A 1 85 ? 10.891 10.396 37.013 1.00 54.03 85 THR A C 1
ATOM 634 O O . THR A 1 85 ? 10.128 9.538 37.464 1.00 54.03 85 THR A O 1
ATOM 637 N N . PRO A 1 86 ? 12.174 10.108 36.703 1.00 53.53 86 PRO A N 1
ATOM 638 C CA . PRO A 1 86 ? 12.756 8.753 36.757 1.00 53.53 86 PRO A CA 1
ATOM 639 C C . PRO A 1 86 ? 12.663 8.045 38.122 1.00 53.53 86 PRO A C 1
ATOM 641 O O . PRO A 1 86 ? 12.977 6.867 38.242 1.00 53.53 86 PRO A O 1
ATOM 644 N N . THR A 1 87 ? 12.272 8.773 39.168 1.00 52.66 87 THR A N 1
ATOM 645 C CA . THR A 1 87 ? 12.151 8.317 40.557 1.00 52.66 87 THR A CA 1
ATOM 646 C C . THR A 1 87 ? 10.752 7.823 40.939 1.00 52.66 87 THR A C 1
ATOM 648 O O . THR A 1 87 ? 10.573 7.314 42.044 1.00 52.66 87 THR A O 1
ATOM 651 N N . ALA A 1 88 ? 9.745 7.963 40.070 1.00 52.50 88 ALA A N 1
ATOM 652 C CA . ALA A 1 88 ? 8.404 7.457 40.343 1.00 52.50 88 ALA A CA 1
ATOM 653 C C . ALA A 1 88 ? 8.303 5.972 39.959 1.00 52.50 88 ALA A C 1
ATOM 655 O O . ALA A 1 88 ? 8.438 5.608 38.796 1.00 52.50 88 ALA A O 1
ATOM 656 N N . VAL A 1 89 ? 7.991 5.122 40.941 1.00 49.38 89 VAL A N 1
ATOM 657 C CA . VAL A 1 89 ? 7.925 3.646 40.843 1.00 49.38 89 VAL A CA 1
ATOM 658 C C . VAL A 1 89 ? 6.894 3.130 39.815 1.00 49.38 89 VAL A C 1
ATOM 660 O O . VAL A 1 89 ? 6.881 1.946 39.511 1.00 49.38 89 VAL A O 1
ATOM 663 N N . ASN A 1 90 ? 6.070 4.000 39.221 1.00 49.69 90 ASN A N 1
ATOM 664 C CA . ASN A 1 90 ? 5.099 3.663 38.176 1.00 49.69 90 ASN A CA 1
ATOM 665 C C . ASN A 1 90 ? 4.972 4.812 37.154 1.00 49.69 90 ASN A C 1
ATOM 667 O O . ASN A 1 90 ? 3.970 5.531 37.148 1.00 49.69 90 ASN A O 1
ATOM 671 N N . GLY A 1 91 ? 5.990 5.023 36.312 1.00 57.31 91 GLY A N 1
ATOM 672 C CA . GLY A 1 91 ? 5.922 5.990 35.209 1.00 57.31 91 GLY A CA 1
ATOM 673 C C . GLY A 1 91 ? 4.683 5.749 34.338 1.00 57.31 91 GLY A C 1
ATOM 674 O O . GLY A 1 91 ? 4.466 4.647 33.830 1.00 57.31 91 GLY A O 1
ATOM 675 N N . LYS A 1 92 ? 3.825 6.765 34.185 1.00 69.69 92 LYS A N 1
ATOM 676 C CA . LYS A 1 92 ? 2.598 6.640 33.391 1.00 69.69 92 LYS A CA 1
ATOM 677 C C . LYS A 1 92 ? 2.991 6.646 31.915 1.00 69.69 92 LYS A C 1
ATOM 679 O O . LYS A 1 92 ? 3.558 7.620 31.435 1.00 69.69 92 LYS A O 1
ATOM 684 N N . GLN A 1 93 ? 2.700 5.567 31.195 1.00 82.62 93 GLN A N 1
ATOM 685 C CA . GLN A 1 93 ? 2.906 5.511 29.746 1.00 82.62 93 GLN A CA 1
ATOM 686 C C . GLN A 1 93 ? 1.852 6.377 29.047 1.00 82.62 93 GLN A C 1
ATOM 688 O O . GLN A 1 93 ? 0.648 6.162 29.209 1.00 82.62 93 GLN A O 1
ATOM 693 N N . GLU A 1 94 ? 2.302 7.357 28.271 1.00 89.31 94 GLU A N 1
ATOM 694 C CA . GLU A 1 94 ? 1.457 8.157 27.391 1.00 89.31 94 GLU A CA 1
ATOM 695 C C . GLU A 1 94 ? 1.617 7.655 25.959 1.00 89.31 94 GLU A C 1
ATOM 697 O O . GLU A 1 94 ? 2.730 7.511 25.455 1.00 89.31 94 GLU A O 1
ATOM 702 N N . VAL A 1 95 ? 0.492 7.396 25.297 1.00 89.56 95 VAL A N 1
ATOM 703 C CA . VAL A 1 95 ? 0.463 6.974 23.897 1.00 89.56 95 VAL A CA 1
ATOM 704 C C . VAL A 1 95 ? 0.157 8.183 23.016 1.00 89.56 95 VAL A C 1
ATOM 706 O O . VAL A 1 95 ? -0.733 8.976 23.321 1.00 89.56 95 VAL A O 1
ATOM 709 N N . GLY A 1 96 ? 0.891 8.310 21.917 1.00 93.12 96 GLY A N 1
ATOM 710 C CA . GLY A 1 96 ? 0.774 9.380 20.933 1.00 93.12 96 GLY A CA 1
ATOM 711 C C . GLY A 1 96 ? 1.184 8.904 19.545 1.00 93.12 96 GLY A C 1
ATOM 712 O O . GLY A 1 96 ? 1.176 7.705 19.253 1.00 93.12 96 GLY A O 1
ATOM 713 N N . PHE A 1 97 ? 1.545 9.850 18.686 1.00 96.25 97 PHE A N 1
ATOM 714 C CA . PHE A 1 97 ? 1.978 9.577 17.322 1.00 96.25 97 PHE A CA 1
ATOM 715 C C . PHE A 1 97 ? 3.315 10.239 17.004 1.00 96.25 97 PHE A C 1
ATOM 717 O O . PHE A 1 97 ? 3.504 11.420 17.280 1.00 96.25 97 PHE A O 1
ATOM 724 N N . GLU A 1 98 ? 4.198 9.521 16.317 1.00 97.88 98 GLU A N 1
ATOM 725 C CA . GLU A 1 98 ? 5.149 10.173 15.422 1.00 97.88 98 GLU A CA 1
ATOM 726 C C . GLU A 1 98 ? 4.380 10.739 14.228 1.00 97.88 98 GLU A C 1
ATOM 728 O O . GLU A 1 98 ? 3.531 10.053 13.646 1.00 97.88 98 GLU A O 1
ATOM 733 N N . LEU A 1 99 ? 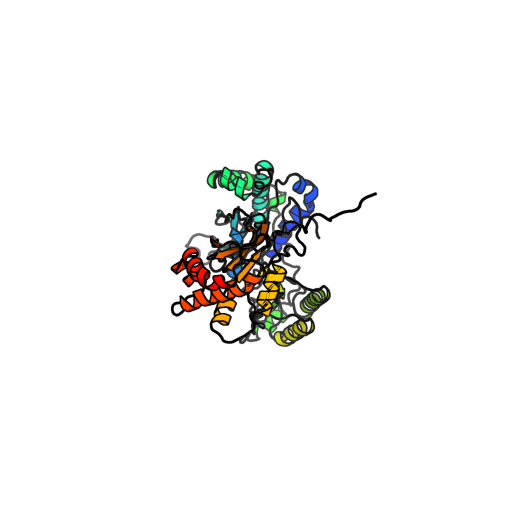4.709 11.965 13.829 1.00 98.69 99 LEU A N 1
ATOM 734 C CA . LEU A 1 99 ? 4.138 12.620 12.656 1.00 98.69 99 LEU A CA 1
ATOM 735 C C . LEU A 1 99 ? 5.152 12.606 11.516 1.00 98.69 99 LEU A C 1
ATOM 737 O O . LEU A 1 99 ? 6.276 13.071 11.681 1.00 98.69 99 LEU A O 1
ATOM 741 N N . TRP A 1 100 ? 4.737 12.133 10.348 1.00 98.69 100 TRP A N 1
ATOM 742 C CA . TRP A 1 100 ? 5.527 12.064 9.120 1.00 98.69 100 TRP A CA 1
ATOM 743 C C . TRP A 1 100 ? 4.858 12.876 8.010 1.00 98.69 100 TRP A C 1
ATOM 745 O O . TRP A 1 100 ? 3.629 12.966 7.964 1.00 98.69 100 TRP A O 1
ATOM 755 N N . VAL A 1 101 ? 5.653 13.456 7.105 1.00 98.62 101 VAL A N 1
ATOM 756 C CA . VAL A 1 101 ? 5.135 14.335 6.046 1.00 98.62 101 VAL A CA 1
ATOM 757 C C . VAL A 1 101 ? 5.912 14.220 4.730 1.00 98.62 101 VAL A C 1
ATOM 759 O O . VAL A 1 101 ? 7.120 13.986 4.713 1.00 98.62 101 VAL A O 1
ATOM 762 N N . GLY A 1 102 ? 5.212 14.431 3.613 1.00 97.56 102 GLY A N 1
ATOM 763 C CA . GLY A 1 102 ? 5.792 14.668 2.287 1.00 97.56 102 GLY A CA 1
ATOM 764 C C . GLY A 1 102 ? 5.958 13.443 1.387 1.00 97.56 102 GLY A C 1
ATOM 765 O O . GLY A 1 102 ? 6.358 13.599 0.236 1.00 97.56 102 GLY A O 1
ATOM 766 N N . GLY A 1 103 ? 5.626 12.239 1.856 1.00 97.62 103 GLY A N 1
ATOM 767 C CA . GLY A 1 103 ? 5.792 11.001 1.096 1.00 97.62 103 GLY A CA 1
ATOM 768 C C . GLY A 1 103 ? 4.917 10.923 -0.157 1.00 97.62 103 GLY A C 1
ATOM 769 O O . GLY A 1 103 ? 3.709 11.155 -0.110 1.00 97.62 103 GLY A O 1
ATOM 770 N N . SER A 1 104 ? 5.511 10.583 -1.303 1.00 96.25 104 SER A N 1
ATOM 771 C CA . SER A 1 104 ? 4.792 10.416 -2.570 1.00 96.25 104 SER A CA 1
ATOM 772 C C . SER A 1 104 ? 5.686 9.792 -3.643 1.00 96.25 104 SER A C 1
ATOM 774 O O . SER A 1 104 ? 6.669 10.405 -4.053 1.00 96.25 104 SER A O 1
ATOM 776 N N . LEU A 1 105 ? 5.298 8.620 -4.164 1.00 93.44 105 LEU A N 1
ATOM 777 C CA . LEU A 1 105 ? 6.025 7.901 -5.222 1.00 93.44 105 LEU A CA 1
ATOM 778 C C . LEU A 1 105 ? 5.854 8.598 -6.598 1.00 93.44 105 LEU A C 1
ATOM 780 O O . LEU A 1 105 ? 6.485 9.622 -6.829 1.00 93.44 105 LEU A O 1
ATOM 784 N N . GLY A 1 106 ? 4.962 8.195 -7.506 1.00 92.00 106 GLY A N 1
ATOM 785 C CA . GLY A 1 106 ? 4.832 8.883 -8.814 1.00 92.00 106 GLY A CA 1
ATOM 786 C C . GLY A 1 106 ? 6.138 8.918 -9.631 1.00 92.00 106 GLY A C 1
ATOM 787 O O . GLY A 1 106 ? 7.046 8.148 -9.346 1.00 92.00 106 GLY A O 1
ATOM 788 N N . THR A 1 107 ? 6.242 9.809 -10.625 1.00 91.00 107 THR A N 1
ATOM 789 C CA . THR A 1 107 ? 7.417 9.868 -11.523 1.00 91.00 107 THR A CA 1
ATOM 790 C C . THR A 1 107 ? 8.706 10.279 -10.805 1.00 91.00 107 THR A C 1
ATOM 792 O O . THR A 1 107 ? 9.760 9.716 -11.065 1.00 91.00 107 THR A O 1
ATOM 795 N N . HIS A 1 108 ? 8.616 11.239 -9.880 1.00 93.12 108 HIS A N 1
ATOM 796 C CA . HIS A 1 108 ? 9.737 11.698 -9.054 1.00 93.12 108 HIS A CA 1
ATOM 797 C C . HIS A 1 108 ? 9.521 11.251 -7.605 1.00 93.12 108 HIS A C 1
ATOM 799 O O . HIS A 1 108 ? 8.887 11.993 -6.855 1.00 93.12 108 HIS A O 1
ATOM 805 N N . PRO A 1 109 ? 9.923 10.035 -7.204 1.00 95.75 109 PRO A N 1
ATOM 806 C CA . PRO A 1 109 ? 9.624 9.515 -5.875 1.00 95.75 109 PRO A CA 1
ATOM 807 C C . PRO A 1 109 ? 10.297 10.337 -4.773 1.00 95.75 109 PRO A C 1
ATOM 809 O O . PRO A 1 109 ? 11.473 10.665 -4.860 1.00 95.75 109 PRO A O 1
ATOM 812 N N . PHE A 1 110 ? 9.539 10.632 -3.718 1.00 97.06 110 PHE A N 1
ATOM 813 C CA . PHE A 1 110 ? 10.015 11.327 -2.526 1.00 97.06 110 PHE A CA 1
ATOM 814 C C . PHE A 1 110 ? 9.553 10.553 -1.292 1.00 97.06 110 PHE A C 1
ATOM 816 O O . PHE A 1 110 ? 8.350 10.327 -1.118 1.00 97.06 110 PHE A O 1
ATOM 823 N N . LEU A 1 111 ? 10.495 10.120 -0.454 1.00 97.88 111 LEU A N 1
ATOM 824 C CA . LEU A 1 111 ? 10.184 9.502 0.834 1.00 97.88 111 LEU A CA 1
ATOM 825 C C . LEU A 1 111 ? 9.978 10.600 1.879 1.00 97.88 111 LEU A C 1
ATOM 827 O O . LEU A 1 111 ? 10.813 11.488 2.037 1.00 97.88 111 LEU A O 1
ATOM 831 N N . GLY A 1 112 ? 8.847 10.542 2.575 1.00 97.75 112 GLY A N 1
ATOM 832 C CA . GLY A 1 112 ? 8.499 11.497 3.617 1.00 97.75 112 GLY A CA 1
ATOM 833 C C . GLY A 1 112 ? 9.480 11.454 4.786 1.00 97.75 112 GLY A C 1
ATOM 834 O O . GLY A 1 112 ? 10.108 10.430 5.054 1.00 97.75 112 GLY A O 1
ATOM 835 N N . PHE A 1 113 ? 9.589 12.568 5.503 1.00 98.06 113 PHE A N 1
ATOM 836 C CA . PHE A 1 113 ? 10.453 12.688 6.675 1.00 98.06 113 PHE A CA 1
ATOM 837 C C . PHE A 1 113 ? 9.627 12.795 7.955 1.00 98.06 113 PHE A C 1
ATOM 839 O O . PHE A 1 113 ? 8.463 13.207 7.929 1.00 98.06 113 PHE A O 1
ATOM 846 N N . LYS A 1 114 ? 10.237 12.416 9.079 1.00 98.19 114 LYS A N 1
ATOM 847 C CA . LYS A 1 114 ? 9.626 12.562 10.397 1.00 98.19 114 LYS A CA 1
ATOM 848 C C . LYS A 1 114 ? 9.588 14.047 10.766 1.00 98.19 114 LYS A C 1
ATOM 850 O O . LYS A 1 114 ? 10.628 14.688 10.878 1.00 98.19 114 LYS A O 1
ATOM 855 N N . LEU A 1 115 ? 8.384 14.586 10.903 1.00 98.50 115 LEU A N 1
ATOM 856 C CA . LEU A 1 115 ? 8.112 15.970 11.269 1.00 98.50 115 LEU A CA 1
ATOM 857 C C . LEU A 1 115 ? 8.129 16.150 12.791 1.00 98.50 115 LEU A C 1
ATOM 859 O O . LEU A 1 115 ? 8.688 17.127 13.274 1.00 98.50 115 LEU A O 1
ATOM 863 N N . ARG A 1 116 ? 7.547 15.220 13.557 1.00 98.19 116 ARG A N 1
ATOM 864 C CA . ARG A 1 116 ? 7.583 15.228 15.031 1.00 98.19 116 ARG A CA 1
ATOM 865 C C . ARG A 1 116 ? 7.814 13.823 15.562 1.00 98.19 116 ARG A C 1
ATOM 867 O O . ARG A 1 116 ? 7.187 12.884 15.078 1.00 98.19 116 ARG A O 1
ATOM 874 N N . ASP A 1 117 ? 8.645 13.707 16.593 1.00 97.25 117 ASP A N 1
ATOM 875 C CA . ASP A 1 117 ? 8.843 12.445 17.318 1.00 97.25 117 ASP A CA 1
ATOM 876 C C . ASP A 1 117 ? 7.631 12.059 18.165 1.00 97.25 117 ASP A C 1
ATOM 878 O O . ASP A 1 117 ? 7.375 10.880 18.384 1.00 97.25 117 ASP A O 1
ATOM 882 N N . PHE A 1 118 ? 6.862 13.045 18.626 1.00 96.94 118 PHE A N 1
ATOM 883 C CA . PHE A 1 118 ? 5.666 12.789 19.410 1.00 96.94 118 PHE A CA 1
ATOM 884 C C . PHE A 1 118 ? 4.667 13.938 19.300 1.00 96.94 118 PHE A C 1
ATOM 886 O O . PHE A 1 118 ? 5.012 15.099 19.525 1.00 96.94 118 PHE A O 1
ATOM 893 N N . ILE A 1 119 ? 3.411 13.597 19.033 1.00 94.62 119 ILE A N 1
ATOM 894 C CA . ILE A 1 119 ? 2.243 14.431 19.299 1.00 94.62 119 ILE A CA 1
ATOM 895 C C . ILE A 1 119 ? 1.207 13.609 20.085 1.00 94.62 119 ILE A C 1
ATOM 897 O O . ILE A 1 119 ? 1.049 12.412 19.817 1.00 94.62 119 ILE A O 1
ATOM 901 N N . PRO A 1 120 ? 0.477 14.213 21.035 1.00 91.81 120 PRO A N 1
ATOM 902 C CA . PRO A 1 120 ? -0.688 13.590 21.650 1.00 91.81 120 PRO A CA 1
ATOM 903 C C . PRO A 1 120 ? -1.695 13.104 20.606 1.00 91.81 120 PRO A C 1
ATOM 905 O O . PRO A 1 120 ? -1.888 13.723 19.560 1.00 91.81 120 PRO A O 1
ATOM 908 N N . VAL A 1 121 ? -2.407 12.022 20.911 1.00 89.94 121 VAL A N 1
ATOM 909 C CA . VAL A 1 121 ? -3.403 11.459 19.987 1.00 89.94 121 VAL A CA 1
ATOM 910 C C . VAL A 1 121 ? -4.520 12.443 19.601 1.00 89.94 121 VAL A C 1
ATOM 912 O O . VAL A 1 121 ? -5.014 12.403 18.469 1.00 89.94 121 VAL A O 1
ATOM 915 N N . ALA A 1 122 ? -4.897 13.342 20.515 1.00 87.25 122 ALA A N 1
ATOM 916 C CA . ALA A 1 122 ? -5.895 14.391 20.287 1.00 87.25 122 ALA A CA 1
ATOM 917 C C . ALA A 1 122 ? -5.424 15.441 19.263 1.00 87.25 122 ALA A C 1
ATOM 919 O O . ALA A 1 122 ? -6.235 16.036 18.559 1.00 87.25 122 ALA A O 1
ATOM 920 N N . ASP A 1 123 ? -4.109 15.600 19.100 1.00 92.25 123 ASP A N 1
ATOM 921 C CA . ASP A 1 123 ? -3.518 16.621 18.236 1.00 92.25 123 ASP A CA 1
ATOM 922 C C . ASP A 1 123 ? -3.413 16.186 16.758 1.00 92.25 123 ASP A C 1
ATOM 924 O O . ASP A 1 123 ? -2.949 16.939 15.899 1.00 92.25 123 ASP A O 1
ATOM 928 N N . SER A 1 124 ? -3.860 14.974 16.421 1.00 93.56 124 SER A N 1
ATOM 929 C CA . SER A 1 124 ? -3.801 14.445 15.050 1.00 93.56 124 SER A CA 1
ATOM 930 C C . SER A 1 124 ? -4.633 15.252 14.041 1.00 93.56 124 SER A C 1
ATOM 932 O O . SER A 1 124 ? -4.175 15.488 12.919 1.00 93.56 124 SER A O 1
ATOM 934 N N . LEU A 1 125 ? -5.824 15.725 14.429 1.00 93.00 125 LEU A N 1
ATOM 935 C CA . LEU A 1 125 ? -6.649 16.596 13.587 1.00 93.00 125 LEU A CA 1
ATOM 936 C C . LEU A 1 125 ? -6.013 17.980 13.360 1.00 93.00 125 LEU A C 1
ATOM 938 O O . LEU A 1 125 ? -5.835 18.336 12.191 1.00 93.00 125 LEU A O 1
ATOM 942 N N . PRO A 1 126 ? -5.631 18.759 14.396 1.00 94.50 126 PRO A N 1
ATOM 943 C CA . PRO A 1 126 ? -5.005 20.061 14.171 1.00 94.50 126 PRO A CA 1
ATOM 944 C C . PRO A 1 126 ? -3.693 19.944 13.382 1.00 94.50 126 PRO A C 1
ATOM 946 O O . PRO A 1 126 ? -3.436 20.784 12.521 1.00 94.50 126 PRO A O 1
ATOM 949 N N . ALA A 1 127 ? -2.913 18.870 13.567 1.00 96.56 127 ALA A N 1
ATOM 950 C CA . ALA A 1 127 ? -1.738 18.596 12.738 1.00 96.56 127 ALA A CA 1
ATOM 951 C C . ALA A 1 127 ? -2.100 18.401 11.253 1.00 96.56 127 ALA A C 1
ATOM 953 O O . ALA A 1 127 ? -1.462 18.988 10.376 1.00 96.56 127 ALA A O 1
ATOM 954 N N . CYS A 1 128 ? -3.151 17.625 10.957 1.00 95.19 128 CYS A N 1
ATOM 955 C CA . CYS A 1 128 ? -3.641 17.467 9.585 1.00 95.19 128 CYS A CA 1
ATOM 956 C C . CYS A 1 128 ? -4.078 18.802 8.977 1.00 95.19 128 CYS A C 1
ATOM 958 O O . CYS A 1 128 ? -3.750 19.076 7.826 1.00 95.19 128 CYS A O 1
ATOM 960 N N . ILE A 1 129 ? -4.822 19.617 9.729 1.00 94.31 129 ILE A N 1
ATOM 961 C CA . ILE A 1 129 ? -5.343 20.906 9.252 1.00 94.31 129 ILE A CA 1
ATOM 962 C C . ILE A 1 129 ? -4.200 21.884 8.980 1.00 94.31 129 ILE A C 1
ATOM 964 O O . ILE A 1 129 ? -4.211 22.541 7.943 1.00 94.31 129 ILE A O 1
ATOM 968 N N . ALA A 1 130 ? -3.185 21.937 9.847 1.00 97.12 130 ALA A N 1
ATOM 969 C CA . ALA A 1 130 ? -2.009 22.774 9.628 1.00 97.12 130 ALA A CA 1
ATOM 970 C C . ALA A 1 130 ? -1.301 22.418 8.308 1.00 97.12 130 ALA A C 1
ATOM 972 O O . ALA A 1 130 ? -1.066 23.291 7.475 1.00 97.12 130 ALA A O 1
ATOM 973 N N . ILE A 1 131 ? -1.031 21.130 8.058 1.00 97.50 131 ILE A N 1
ATOM 974 C CA . ILE A 1 131 ? -0.392 20.681 6.807 1.00 97.50 131 ILE A CA 1
ATOM 975 C C . ILE A 1 131 ? -1.297 20.935 5.595 1.00 97.50 131 ILE A C 1
ATOM 977 O O . ILE A 1 131 ? -0.826 21.355 4.535 1.00 97.50 131 ILE A O 1
ATOM 981 N N . PHE A 1 132 ? -2.601 20.704 5.743 1.00 94.75 132 PHE A N 1
ATOM 982 C CA . PHE A 1 132 ? -3.583 20.980 4.703 1.00 94.75 132 PHE A CA 1
ATOM 983 C C . PHE A 1 132 ? -3.602 22.465 4.320 1.00 94.75 132 PHE A C 1
ATOM 985 O O . PHE A 1 132 ? -3.627 22.801 3.134 1.00 94.75 132 PHE A O 1
ATOM 992 N N . GLU A 1 133 ? -3.557 23.358 5.304 1.00 95.50 133 GLU A N 1
ATOM 993 C CA . GLU A 1 133 ? -3.540 24.800 5.086 1.00 95.50 133 GLU A CA 1
ATOM 994 C C . GLU A 1 133 ? -2.243 25.252 4.408 1.00 95.50 133 GLU A C 1
ATOM 996 O O . GLU A 1 133 ? -2.300 26.036 3.459 1.00 95.50 133 GLU A O 1
ATOM 1001 N N . ILE A 1 134 ? -1.096 24.687 4.806 1.00 97.56 134 ILE A N 1
ATOM 1002 C CA . ILE A 1 134 ? 0.186 24.917 4.125 1.00 97.56 134 ILE A CA 1
ATOM 1003 C C . ILE A 1 134 ? 0.081 24.531 2.650 1.00 97.56 134 ILE A C 1
ATOM 1005 O O . ILE A 1 134 ? 0.426 25.322 1.768 1.00 97.56 134 ILE A O 1
ATOM 1009 N N . HIS A 1 135 ? -0.425 23.328 2.371 1.00 96.69 135 HIS A N 1
ATOM 1010 C CA . HIS A 1 135 ? -0.589 22.842 1.004 1.00 96.69 135 HIS A CA 1
ATOM 1011 C C . HIS A 1 135 ? -1.533 23.739 0.202 1.00 96.69 135 HIS A C 1
ATOM 1013 O O . HIS A 1 135 ? -1.215 24.138 -0.912 1.00 96.69 135 HIS A O 1
ATOM 1019 N N . THR A 1 136 ? -2.664 24.117 0.788 1.00 94.94 136 THR A N 1
ATOM 1020 C CA . THR A 1 136 ? -3.700 24.914 0.124 1.00 94.94 136 THR A CA 1
ATOM 1021 C C . THR A 1 136 ? -3.232 26.330 -0.209 1.00 94.94 136 THR A C 1
ATOM 1023 O O . THR A 1 136 ? -3.486 26.815 -1.315 1.00 94.94 136 THR A O 1
ATOM 1026 N N . LYS A 1 137 ? -2.539 26.991 0.727 1.00 95.75 137 LYS A N 1
ATOM 1027 C CA . LYS A 1 137 ? -2.084 28.380 0.575 1.00 95.75 137 LYS A CA 1
ATOM 1028 C C . LYS A 1 137 ? -0.821 28.506 -0.274 1.00 95.75 137 LYS A C 1
ATOM 1030 O O . LYS A 1 137 ? -0.699 29.470 -1.023 1.00 95.75 137 LYS A O 1
ATOM 1035 N N . TYR A 1 138 ? 0.111 27.558 -0.165 1.00 96.88 138 TYR A N 1
ATOM 1036 C CA . TYR A 1 138 ? 1.458 27.712 -0.728 1.00 96.88 138 TYR A CA 1
ATOM 1037 C C . TYR A 1 138 ? 1.832 26.665 -1.787 1.00 96.88 138 TYR A C 1
ATOM 1039 O O . TYR A 1 138 ? 2.872 26.802 -2.443 1.00 96.88 138 TYR A O 1
ATOM 1047 N N . GLY A 1 139 ? 1.021 25.620 -1.971 1.00 95.75 139 GLY A N 1
ATOM 1048 C CA . GLY A 1 139 ? 1.252 24.581 -2.973 1.00 95.75 139 GLY A CA 1
ATOM 1049 C C . GLY A 1 139 ? 1.175 25.111 -4.408 1.00 95.75 139 GLY A C 1
ATOM 1050 O O . GLY A 1 139 ? 0.382 25.996 -4.726 1.00 95.75 139 GLY A O 1
ATOM 1051 N N . ASP A 1 140 ? 2.011 24.560 -5.290 1.00 94.44 140 ASP A N 1
ATOM 1052 C CA . ASP A 1 140 ? 1.963 24.869 -6.722 1.00 94.44 140 ASP A CA 1
ATOM 1053 C C . ASP A 1 140 ? 0.687 24.273 -7.348 1.00 94.44 140 ASP A C 1
ATOM 1055 O O . ASP A 1 140 ? 0.234 23.196 -6.965 1.00 94.44 140 ASP A O 1
ATOM 1059 N N . ARG A 1 141 ? 0.095 24.962 -8.321 1.00 93.81 141 ARG A N 1
ATOM 1060 C CA . ARG A 1 141 ? -1.083 24.495 -9.072 1.00 93.81 141 ARG A CA 1
ATOM 1061 C C . ARG A 1 141 ? -0.727 24.021 -10.481 1.00 93.81 141 ARG A C 1
ATOM 1063 O O . ARG A 1 141 ? -1.579 23.470 -11.174 1.00 93.81 141 ARG A O 1
ATOM 1070 N N . ALA A 1 142 ? 0.526 24.190 -10.902 1.00 91.81 142 ALA A N 1
ATOM 1071 C CA . ALA A 1 142 ? 1.017 23.727 -12.187 1.00 91.81 142 ALA A CA 1
ATOM 1072 C C . ALA A 1 142 ? 0.989 22.194 -12.277 1.00 91.81 142 ALA A C 1
ATOM 1074 O O . ALA A 1 142 ? 1.340 21.465 -11.338 1.00 91.81 142 ALA A O 1
ATOM 1075 N N . ARG A 1 143 ? 0.604 21.691 -13.454 1.00 86.38 143 ARG A N 1
ATOM 1076 C CA . ARG A 1 143 ? 0.586 20.255 -13.748 1.00 86.38 143 ARG A CA 1
ATOM 1077 C C . ARG A 1 143 ? 1.975 19.656 -13.510 1.00 86.38 143 ARG A C 1
ATOM 1079 O O . ARG A 1 143 ? 2.985 20.229 -13.899 1.00 86.38 143 ARG A O 1
ATOM 1086 N N . GLY A 1 144 ? 2.019 18.500 -12.851 1.00 87.81 144 GLY A N 1
ATOM 1087 C CA . GLY A 1 144 ? 3.267 17.792 -12.543 1.00 87.81 144 GLY A CA 1
ATOM 1088 C C . GLY A 1 144 ? 4.017 18.298 -11.308 1.00 87.81 144 GLY A C 1
ATOM 1089 O O . GLY A 1 144 ? 4.847 17.559 -10.798 1.00 87.81 144 GLY A O 1
ATOM 1090 N N . ARG A 1 145 ? 3.688 19.483 -10.771 1.00 92.88 145 ARG A N 1
ATOM 1091 C CA . ARG A 1 145 ? 4.344 20.060 -9.579 1.00 92.88 145 ARG A CA 1
ATOM 1092 C C . ARG A 1 145 ? 3.402 20.305 -8.402 1.00 92.88 145 ARG A C 1
ATOM 1094 O O . ARG A 1 145 ? 3.807 20.833 -7.376 1.00 92.88 145 ARG A O 1
ATOM 1101 N N . SER A 1 146 ? 2.146 19.883 -8.515 1.00 94.94 146 SER A N 1
ATOM 1102 C CA . SER A 1 146 ? 1.106 20.268 -7.561 1.00 94.94 146 SER A CA 1
ATOM 1103 C C . SER A 1 146 ? 1.016 19.439 -6.282 1.00 94.94 146 SER A C 1
ATOM 1105 O O . SER A 1 146 ? 0.189 19.743 -5.427 1.00 94.94 146 SER A O 1
ATOM 1107 N N . ARG A 1 147 ? 1.817 18.376 -6.122 1.00 96.44 147 ARG A N 1
ATOM 1108 C CA . ARG A 1 147 ? 1.864 17.555 -4.891 1.00 96.44 147 ARG A CA 1
ATOM 1109 C C . ARG A 1 147 ? 2.679 18.245 -3.793 1.00 96.44 147 ARG A C 1
ATOM 1111 O O . ARG A 1 147 ? 3.642 18.940 -4.094 1.00 96.44 147 ARG A O 1
ATOM 1118 N N . LEU A 1 148 ? 2.349 17.960 -2.530 1.00 97.50 148 LEU A N 1
ATOM 1119 C CA . LEU A 1 148 ? 2.995 18.553 -1.350 1.00 97.50 148 LEU A CA 1
ATOM 1120 C C . LEU A 1 148 ? 4.526 18.399 -1.343 1.00 97.50 148 LEU A C 1
ATOM 1122 O O . LEU A 1 148 ? 5.228 19.320 -0.936 1.00 97.50 148 LEU A O 1
ATOM 1126 N N . LYS A 1 149 ? 5.055 17.275 -1.848 1.00 96.94 149 LYS A N 1
ATOM 1127 C CA . LYS A 1 149 ? 6.508 17.044 -1.937 1.00 96.94 149 LYS A CA 1
ATOM 1128 C C . LYS A 1 149 ? 7.274 18.175 -2.632 1.00 96.94 149 LYS A C 1
ATOM 1130 O O . LYS A 1 149 ? 8.312 18.578 -2.135 1.00 96.94 149 LYS A O 1
ATOM 1135 N 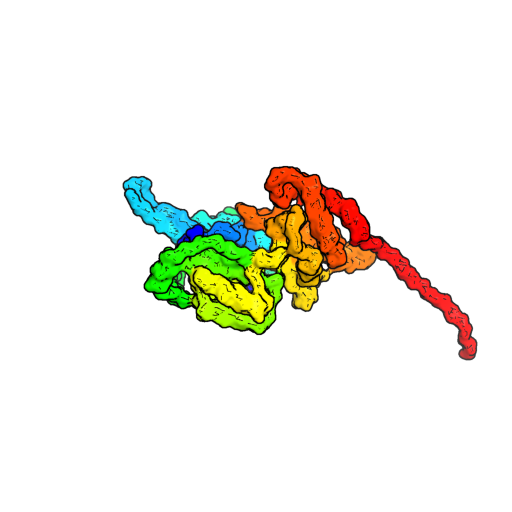N . TYR A 1 150 ? 6.729 18.755 -3.702 1.00 97.50 150 TYR A N 1
ATOM 1136 C CA . TYR A 1 150 ? 7.410 19.812 -4.458 1.00 97.50 150 TYR A CA 1
ATOM 1137 C C . TYR A 1 150 ? 7.452 21.134 -3.688 1.00 97.50 150 TYR A C 1
ATOM 1139 O O . TYR A 1 150 ? 8.401 21.905 -3.813 1.00 97.50 150 TYR A O 1
ATOM 1147 N N . LEU A 1 151 ? 6.430 21.398 -2.864 1.00 97.81 151 LEU A N 1
ATOM 1148 C CA . LEU A 1 151 ? 6.452 22.523 -1.932 1.00 97.81 151 LEU A CA 1
ATOM 1149 C C . LEU A 1 151 ? 7.566 22.338 -0.899 1.00 97.81 151 LEU A C 1
ATOM 1151 O O . LEU A 1 151 ? 8.319 23.277 -0.658 1.00 97.81 151 LEU A O 1
ATOM 1155 N N . ILE A 1 152 ? 7.680 21.136 -0.328 1.00 98.06 152 ILE A N 1
ATOM 1156 C CA . ILE A 1 152 ? 8.716 20.789 0.653 1.00 98.06 152 ILE A CA 1
ATOM 1157 C C . ILE A 1 152 ? 10.112 20.904 0.032 1.00 98.06 152 ILE A C 1
ATOM 1159 O O . ILE A 1 152 ? 10.979 21.532 0.627 1.00 98.06 152 ILE A O 1
ATOM 1163 N N . GLU A 1 153 ? 10.325 20.364 -1.170 1.00 97.00 153 GLU A N 1
ATOM 1164 C CA . GLU A 1 153 ? 11.597 20.475 -1.900 1.00 97.00 153 GLU A CA 1
ATOM 1165 C C . GLU A 1 153 ? 11.980 21.938 -2.144 1.00 97.00 153 GLU A C 1
ATOM 1167 O O . GLU A 1 153 ? 13.111 22.336 -1.883 1.00 97.00 153 GLU A O 1
ATOM 1172 N N . ARG A 1 154 ? 11.025 22.764 -2.590 1.00 97.06 154 ARG A N 1
ATOM 1173 C CA . ARG A 1 154 ? 11.256 24.190 -2.853 1.00 97.06 154 ARG A CA 1
ATOM 1174 C C . ARG A 1 154 ? 11.533 24.992 -1.582 1.00 97.06 154 ARG A C 1
ATOM 1176 O O . ARG A 1 154 ? 12.268 25.972 -1.629 1.00 97.06 154 ARG A O 1
ATOM 1183 N N . TRP A 1 155 ? 10.867 24.668 -0.477 1.00 98.12 155 TRP A N 1
ATOM 1184 C CA . TRP A 1 155 ? 11.013 25.402 0.781 1.00 98.12 155 TRP A CA 1
ATOM 1185 C C . TRP A 1 155 ? 12.202 24.945 1.620 1.00 98.12 155 TRP A C 1
ATOM 1187 O O . TRP A 1 155 ? 12.705 25.747 2.404 1.00 98.12 155 TRP A O 1
ATOM 1197 N N . GLY A 1 156 ? 12.624 23.691 1.482 1.00 97.94 156 GLY A N 1
ATOM 1198 C CA . GLY A 1 156 ? 13.462 23.033 2.476 1.00 97.94 156 GLY A CA 1
ATOM 1199 C C . GLY A 1 156 ? 12.651 22.577 3.693 1.00 97.94 156 GLY A C 1
ATOM 1200 O O . GLY A 1 156 ? 11.538 23.052 3.962 1.00 97.94 156 GLY A O 1
ATOM 1201 N N . LYS A 1 157 ? 13.212 21.624 4.445 1.00 97.81 157 LYS A N 1
ATOM 1202 C CA . LYS A 1 157 ? 12.540 21.020 5.605 1.00 97.81 157 LYS A CA 1
ATOM 1203 C C . LYS A 1 157 ? 12.387 22.027 6.739 1.00 97.81 157 LYS A C 1
ATOM 1205 O O . LYS A 1 157 ? 11.338 22.077 7.368 1.00 97.81 157 LYS A O 1
ATOM 1210 N N . GLU A 1 158 ? 13.392 22.863 6.953 1.00 98.12 158 GLU A N 1
ATOM 1211 C CA . GLU A 1 158 ? 13.492 23.823 8.052 1.00 98.12 158 GLU A CA 1
ATOM 1212 C C . GLU A 1 158 ? 12.363 24.855 7.971 1.00 98.12 158 GLU A C 1
ATOM 1214 O O . GLU A 1 158 ? 11.615 25.061 8.926 1.00 98.12 158 GLU A O 1
ATOM 1219 N N . LYS A 1 159 ? 12.169 25.444 6.785 1.00 98.38 159 LYS A N 1
ATOM 1220 C CA . LYS A 1 159 ? 11.084 26.399 6.540 1.00 98.38 159 LYS A CA 1
ATOM 1221 C C . LYS A 1 159 ? 9.709 25.747 6.666 1.00 98.38 159 LYS A C 1
ATOM 1223 O O . LYS A 1 159 ? 8.789 26.361 7.203 1.00 98.38 159 LYS A O 1
ATOM 1228 N N . PHE A 1 160 ? 9.556 24.516 6.172 1.00 98.62 160 PHE A N 1
ATOM 1229 C CA . PHE A 1 160 ? 8.299 23.780 6.300 1.00 98.62 160 PHE A CA 1
ATOM 1230 C C . PHE A 1 160 ? 7.956 23.506 7.768 1.00 98.62 160 PHE A C 1
ATOM 1232 O O . PHE A 1 160 ? 6.823 23.744 8.181 1.00 98.62 160 PHE A O 1
ATOM 1239 N N . VAL A 1 161 ? 8.939 23.061 8.556 1.00 98.69 161 VAL A N 1
ATOM 1240 C CA . VAL A 1 161 ? 8.805 22.816 9.998 1.00 98.69 161 VAL A CA 1
ATOM 1241 C C . VAL A 1 161 ? 8.373 24.089 10.724 1.00 98.69 161 VAL A C 1
ATOM 1243 O O . VAL A 1 161 ? 7.385 24.045 11.450 1.00 98.69 161 VAL A O 1
ATOM 1246 N N . ALA A 1 162 ? 9.038 25.220 10.472 1.00 98.44 162 ALA A N 1
ATOM 1247 C CA . ALA A 1 162 ? 8.707 26.493 11.114 1.00 98.44 162 ALA A CA 1
ATOM 1248 C C . ALA A 1 162 ? 7.277 26.967 10.789 1.00 98.44 162 ALA A C 1
ATOM 1250 O O . ALA A 1 162 ? 6.547 27.419 11.670 1.00 98.44 162 ALA A O 1
ATOM 1251 N N . MET A 1 163 ? 6.848 26.827 9.529 1.00 98.50 163 MET A N 1
ATOM 1252 C CA . MET A 1 163 ? 5.476 27.159 9.130 1.00 98.50 163 MET A CA 1
ATOM 1253 C C . MET A 1 163 ? 4.451 26.216 9.774 1.00 98.50 163 MET A C 1
ATOM 1255 O O . MET A 1 163 ? 3.382 26.655 10.201 1.00 98.50 163 MET A O 1
ATOM 1259 N N . PHE A 1 164 ? 4.774 24.923 9.854 1.00 98.62 164 PHE A N 1
ATOM 1260 C CA . PHE A 1 164 ? 3.936 23.952 10.542 1.00 98.62 164 PHE A CA 1
ATOM 1261 C C . PHE A 1 164 ? 3.800 24.284 12.028 1.00 98.62 164 PHE A C 1
ATOM 1263 O O . PHE A 1 164 ? 2.677 24.273 12.507 1.00 98.62 164 PHE A O 1
ATOM 1270 N N . ASP A 1 165 ? 4.879 24.630 12.737 1.00 98.25 165 ASP A N 1
ATOM 1271 C CA . ASP A 1 165 ? 4.821 25.002 14.159 1.00 98.25 165 ASP A CA 1
ATOM 1272 C C . ASP A 1 165 ? 3.850 26.147 14.427 1.00 98.25 165 ASP A C 1
ATOM 1274 O O . ASP A 1 165 ? 2.987 26.043 15.302 1.00 98.25 165 ASP A O 1
ATOM 1278 N N . HIS A 1 166 ? 3.958 27.211 13.630 1.00 98.00 166 HIS A N 1
ATOM 1279 C CA . HIS A 1 166 ? 3.089 28.375 13.743 1.00 98.00 166 HIS A CA 1
ATOM 1280 C C . HIS A 1 166 ? 1.610 27.994 13.577 1.00 98.00 166 HIS A C 1
ATOM 1282 O O . HIS A 1 166 ? 0.786 28.262 14.453 1.00 98.00 166 HIS A O 1
ATOM 1288 N N . LEU A 1 167 ? 1.270 27.319 12.473 1.00 97.75 167 LEU A N 1
ATOM 1289 C CA . LEU A 1 167 ? -0.116 26.947 12.181 1.00 97.75 167 LEU A CA 1
ATOM 1290 C C . LEU A 1 167 ? -0.638 25.857 13.116 1.00 97.75 167 LEU A C 1
ATOM 1292 O O . LEU A 1 167 ? -1.811 25.863 13.467 1.00 97.75 167 LEU A O 1
ATOM 1296 N N . PHE A 1 168 ? 0.203 24.915 13.532 1.00 97.31 168 PHE A N 1
ATOM 1297 C CA . PHE A 1 168 ? -0.193 23.842 14.435 1.00 97.31 168 PHE A CA 1
ATOM 1298 C C . PHE A 1 168 ? -0.594 24.389 15.805 1.00 97.31 168 PHE A C 1
ATOM 1300 O O . PHE A 1 168 ? -1.628 23.979 16.330 1.00 97.31 168 PHE A O 1
ATOM 1307 N N . LEU A 1 169 ? 0.158 25.354 16.346 1.00 95.88 169 LEU A N 1
ATOM 1308 C CA . LEU A 1 169 ? -0.195 26.020 17.600 1.00 95.88 169 LEU A CA 1
ATOM 1309 C C . LEU A 1 169 ? -1.518 26.791 17.481 1.00 95.88 169 LEU A C 1
ATOM 1311 O O . LEU A 1 169 ? -2.374 26.676 18.358 1.00 95.88 169 LEU A O 1
ATOM 1315 N N . GLU A 1 170 ? -1.711 27.513 16.372 1.00 95.25 170 GLU A N 1
ATOM 1316 C CA . GLU A 1 170 ? -2.968 28.202 16.060 1.00 95.25 170 GLU A CA 1
ATOM 1317 C C . GLU A 1 170 ? -4.141 27.213 15.977 1.00 95.25 170 GLU A C 1
ATOM 1319 O O . GLU A 1 170 ? -5.155 27.395 16.641 1.00 95.25 170 GLU A O 1
ATOM 1324 N N . LYS A 1 171 ? -4.019 26.121 15.210 1.00 93.88 171 LYS A N 1
ATOM 1325 C CA . LYS A 1 171 ? -5.123 25.162 15.051 1.00 93.88 171 LYS A CA 1
ATOM 1326 C C . LYS A 1 171 ? -5.419 24.405 16.330 1.00 93.88 171 LYS A C 1
ATOM 1328 O O . LYS A 1 171 ? -6.581 24.101 16.581 1.00 93.88 171 LYS A O 1
ATOM 1333 N N . LYS A 1 172 ? -4.405 24.108 17.136 1.00 91.69 172 LYS A N 1
ATOM 1334 C CA . LYS A 1 172 ? -4.575 23.423 18.417 1.00 91.69 172 LYS A CA 1
ATOM 1335 C C . LYS A 1 172 ? -5.345 24.270 19.437 1.00 91.69 172 LYS A C 1
ATOM 1337 O O . LYS A 1 172 ? -6.048 23.706 20.270 1.00 91.69 172 LYS A O 1
ATOM 1342 N N . SER A 1 173 ? -5.242 25.600 19.381 1.00 91.12 173 SER A N 1
ATOM 1343 C CA . SER A 1 173 ? -5.946 26.483 20.319 1.00 91.12 173 SER A CA 1
ATOM 1344 C C . SER A 1 173 ? -7.439 26.648 20.007 1.00 91.12 173 SER A C 1
ATOM 1346 O O . SER A 1 173 ? -8.192 27.049 20.893 1.00 91.12 173 SER A O 1
ATOM 1348 N N . LEU A 1 174 ? -7.894 26.285 18.802 1.00 87.88 174 LEU A N 1
ATOM 1349 C CA . LEU A 1 174 ? -9.295 26.423 18.394 1.00 87.88 174 LEU A CA 1
ATOM 1350 C C . LEU A 1 174 ? -10.223 25.437 19.138 1.00 87.88 174 LEU A C 1
ATOM 1352 O O . LEU A 1 174 ? -9.948 24.231 19.136 1.00 87.88 174 LEU A O 1
ATOM 1356 N N . PRO A 1 175 ? -11.350 25.898 19.725 1.00 82.50 175 PRO A N 1
ATOM 1357 C CA . PRO A 1 175 ? -12.266 25.048 20.493 1.00 82.50 175 PRO A CA 1
ATOM 1358 C C . PRO A 1 175 ? -12.800 23.831 19.724 1.00 82.50 175 PRO A C 1
ATOM 1360 O O . PRO A 1 175 ? -12.931 22.747 20.297 1.00 82.50 175 PRO A O 1
ATOM 1363 N N . GLU A 1 176 ? -13.056 23.961 18.416 1.00 77.44 176 GLU A N 1
ATOM 1364 C CA . GLU A 1 176 ? -13.533 22.842 17.593 1.00 77.44 176 GLU A CA 1
ATOM 1365 C C . GLU A 1 176 ? -12.524 21.686 17.467 1.00 77.44 176 GLU A C 1
ATOM 1367 O O . GLU A 1 176 ? -12.913 20.565 17.139 1.00 77.44 176 GLU A O 1
ATOM 1372 N N . HIS A 1 177 ? -11.239 21.933 17.741 1.00 78.81 177 HIS A N 1
ATOM 1373 C CA . HIS A 1 177 ? -10.175 20.930 17.664 1.00 78.81 177 HIS A CA 1
ATOM 1374 C C . HIS A 1 177 ? -9.789 20.368 19.037 1.00 78.81 177 HIS A C 1
ATOM 1376 O O . HIS A 1 177 ? -9.197 19.293 19.106 1.00 78.81 177 HIS A O 1
ATOM 1382 N N . GLN A 1 178 ? -10.176 21.037 20.129 1.00 65.00 178 GLN A N 1
ATOM 1383 C CA . GLN A 1 178 ? -9.948 20.571 21.504 1.00 65.00 178 GLN A CA 1
ATOM 1384 C C . GLN A 1 178 ? -10.874 19.408 21.895 1.00 65.00 178 GLN A C 1
ATOM 1386 O O . GLN A 1 178 ? -10.525 18.584 22.737 1.00 65.00 178 GLN A O 1
ATOM 1391 N N . SER A 1 179 ? -12.039 19.305 21.248 1.00 56.84 179 SER A N 1
ATOM 1392 C CA . SER A 1 179 ? -13.029 18.238 21.456 1.00 56.84 179 SER A CA 1
ATOM 1393 C C . SER A 1 179 ? -12.786 16.991 20.599 1.00 56.84 179 SER A C 1
ATOM 1395 O O . SER A 1 179 ? -13.617 16.083 20.582 1.00 56.84 179 SER A O 1
ATOM 1397 N N . PHE A 1 180 ? -11.631 16.881 19.929 1.00 64.69 180 PHE A N 1
ATOM 1398 C CA . PHE A 1 180 ? -11.189 15.653 19.255 1.00 64.69 180 PHE A CA 1
ATOM 1399 C C . PHE A 1 180 ? -10.766 14.572 20.280 1.00 64.69 180 PHE A C 1
ATOM 1401 O O . PHE A 1 180 ? -9.703 13.961 20.192 1.00 64.69 180 PHE A O 1
ATOM 1408 N N . SER A 1 181 ? -11.593 14.350 21.303 1.00 56.28 181 SER A N 1
ATOM 1409 C CA . SER A 1 181 ? -11.470 13.262 22.266 1.00 56.28 181 SER A CA 1
ATOM 1410 C C . SER A 1 181 ? -12.316 12.092 21.783 1.00 56.28 181 SER A C 1
ATOM 1412 O O . SER A 1 181 ? -13.526 12.199 21.610 1.00 56.28 181 SER A O 1
ATOM 1414 N N . LEU A 1 182 ? -11.681 10.942 21.577 1.00 60.09 182 LEU A N 1
ATOM 1415 C CA . LEU A 1 182 ? -12.338 9.724 21.094 1.00 60.09 182 LEU A CA 1
ATOM 1416 C C . LEU A 1 182 ? -13.083 8.950 22.179 1.00 60.09 182 LEU A C 1
ATOM 1418 O O . LEU A 1 182 ? -13.439 7.795 21.947 1.00 60.09 182 LEU A O 1
ATOM 1422 N N . SER A 1 183 ? -13.338 9.557 23.340 1.00 50.41 183 SER A N 1
ATOM 1423 C CA . SER A 1 183 ? -14.124 8.940 24.415 1.00 50.41 183 SER A CA 1
ATOM 1424 C C . SER A 1 183 ? -15.482 8.406 23.933 1.00 50.41 183 SER A C 1
ATOM 1426 O O . SER A 1 183 ? -16.010 7.488 24.546 1.00 50.41 183 SER A O 1
ATOM 1428 N N . GLU A 1 184 ? -15.995 8.892 22.797 1.00 45.88 184 GLU A N 1
ATOM 1429 C CA . GLU A 1 184 ? -17.262 8.464 22.190 1.00 45.88 184 GLU A CA 1
ATOM 1430 C C .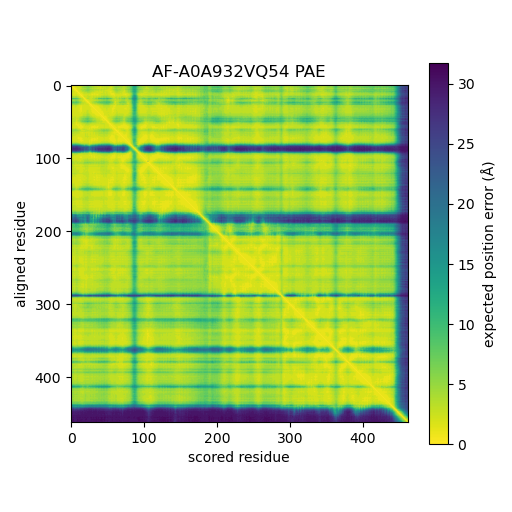 GLU A 1 184 ? -17.128 7.430 21.044 1.00 45.88 184 GLU A C 1
ATOM 1432 O O . GLU A 1 184 ? -18.117 6.816 20.656 1.00 45.88 184 GLU A O 1
ATOM 1437 N N . ILE A 1 185 ? -15.931 7.183 20.483 1.00 50.38 185 ILE A N 1
ATOM 1438 C CA . ILE A 1 185 ? -15.768 6.383 19.238 1.00 50.38 185 ILE A CA 1
ATOM 1439 C C . ILE A 1 185 ? -15.377 4.912 19.506 1.00 50.38 185 ILE A C 1
ATOM 1441 O O . ILE A 1 185 ? -15.391 4.070 18.606 1.00 50.38 185 ILE A O 1
ATOM 1445 N N . VAL A 1 186 ? -15.076 4.544 20.754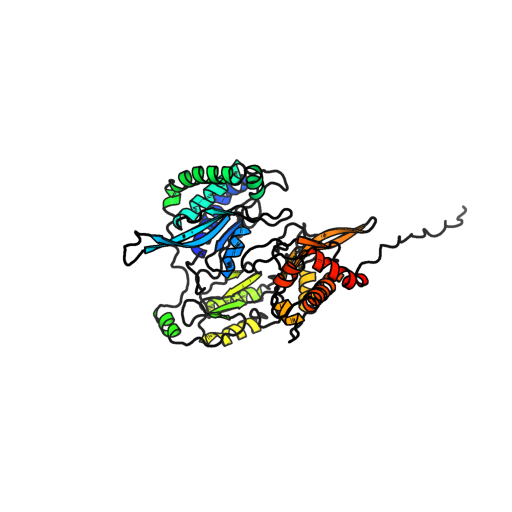 1.00 50.91 186 VAL A N 1
ATOM 1446 C CA . VAL A 1 186 ? -14.506 3.221 21.087 1.00 50.91 186 VAL A CA 1
ATOM 1447 C C . VAL A 1 186 ? -15.524 2.061 21.035 1.00 50.91 186 VAL A C 1
ATOM 1449 O O . VAL A 1 186 ? -15.117 0.898 21.021 1.00 50.91 186 VAL A O 1
ATOM 1452 N N . GLU A 1 187 ? -16.833 2.314 20.941 1.00 48.03 187 GLU A N 1
ATOM 1453 C CA . GLU A 1 187 ? -17.833 1.272 21.243 1.00 48.03 187 GLU A CA 1
ATOM 1454 C C . GLU A 1 187 ? -18.467 0.530 20.058 1.00 48.03 187 GLU A C 1
ATOM 1456 O O . GLU A 1 187 ? -19.107 -0.495 20.268 1.00 48.03 187 GLU A O 1
ATOM 1461 N N . ASN A 1 188 ? -18.255 0.932 18.802 1.00 48.00 188 ASN A N 1
ATOM 1462 C CA . ASN A 1 188 ? -19.032 0.359 17.688 1.00 48.00 188 ASN A CA 1
ATOM 1463 C C . ASN A 1 188 ? -18.408 -0.866 16.993 1.00 48.00 188 ASN A C 1
ATOM 1465 O O . ASN A 1 188 ? -18.640 -1.122 15.806 1.00 48.00 188 ASN A O 1
ATOM 1469 N N . GLU A 1 189 ? -17.590 -1.638 17.704 1.00 60.09 189 GLU A N 1
ATOM 1470 C CA . GLU A 1 189 ? -17.211 -2.974 17.250 1.00 60.09 189 GLU A CA 1
ATOM 1471 C C . GLU A 1 189 ? -18.122 -4.011 17.895 1.00 60.09 189 GLU A C 1
ATOM 1473 O O . GLU A 1 189 ? -18.214 -4.069 19.118 1.00 60.09 189 GLU A O 1
ATOM 1478 N N . ASN A 1 190 ? -18.729 -4.888 17.084 1.00 65.75 190 ASN A N 1
ATOM 1479 C CA . ASN A 1 190 ? -19.391 -6.108 17.558 1.00 65.75 190 ASN A CA 1
ATOM 1480 C C . ASN A 1 190 ? -18.340 -7.088 18.107 1.00 65.75 190 ASN A C 1
ATOM 1482 O O . ASN A 1 190 ? -18.095 -8.160 17.548 1.00 65.75 190 ASN A O 1
ATOM 1486 N N . ARG A 1 191 ? -17.655 -6.691 19.180 1.00 76.62 191 ARG A N 1
ATOM 1487 C CA . ARG A 1 191 ? -16.706 -7.526 19.900 1.00 76.62 191 ARG A CA 1
ATOM 1488 C C . ARG A 1 191 ? -17.507 -8.584 20.655 1.00 76.62 191 ARG A C 1
ATOM 1490 O O . ARG A 1 191 ? -18.566 -8.281 21.209 1.00 76.62 191 ARG A O 1
ATOM 1497 N N . PRO A 1 192 ? -17.022 -9.831 20.721 1.00 78.94 192 PRO A N 1
ATOM 1498 C CA . PRO A 1 192 ? -17.599 -10.832 21.605 1.00 78.94 192 PRO A CA 1
ATOM 1499 C C . PRO A 1 192 ? -17.684 -10.301 23.042 1.00 78.94 192 PRO A C 1
ATOM 1501 O O . PRO A 1 192 ? -16.797 -9.573 23.485 1.00 78.94 192 PRO A O 1
ATOM 1504 N N . SER A 1 193 ? -18.724 -10.679 23.790 1.00 81.00 193 SER A N 1
ATOM 1505 C CA . SER A 1 193 ? -18.871 -10.266 25.193 1.00 81.00 193 SER A CA 1
ATOM 1506 C C . SER A 1 193 ? -17.666 -10.696 26.042 1.00 81.00 193 SER A C 1
ATOM 1508 O O . SER A 1 193 ? -17.000 -11.685 25.726 1.00 81.00 193 SER A O 1
ATOM 1510 N N . ARG A 1 194 ? -17.405 -10.000 27.160 1.00 81.06 194 ARG A N 1
ATOM 1511 C CA . ARG A 1 194 ? -16.291 -10.334 28.075 1.00 81.06 194 ARG A CA 1
ATOM 1512 C C . ARG A 1 194 ? -16.296 -11.809 28.497 1.00 81.06 194 ARG A C 1
ATOM 1514 O O . ARG A 1 194 ? -15.246 -12.438 28.485 1.00 81.06 194 ARG A O 1
ATOM 1521 N N . ALA A 1 195 ? -17.470 -12.386 28.764 1.00 79.56 195 ALA A N 1
ATOM 1522 C CA . ALA A 1 195 ? -17.611 -13.809 29.082 1.00 79.56 195 ALA A CA 1
ATOM 1523 C C . ALA A 1 195 ? -17.144 -14.725 27.933 1.00 79.56 195 ALA A C 1
ATOM 1525 O O . ALA A 1 195 ? -16.402 -15.678 28.162 1.00 79.56 195 ALA A O 1
ATOM 1526 N N . LYS A 1 196 ? -17.509 -14.417 26.679 1.00 82.38 196 LYS A N 1
ATOM 1527 C CA . LYS A 1 196 ? -17.027 -15.170 25.506 1.00 82.38 196 LYS A CA 1
ATOM 1528 C C . LYS A 1 196 ? -15.525 -15.006 25.298 1.00 82.38 196 LYS A C 1
ATOM 1530 O O . LYS A 1 196 ? -14.871 -15.946 24.862 1.00 82.38 196 LYS A O 1
ATOM 1535 N N . GLN A 1 197 ? -14.978 -13.824 25.582 1.00 82.12 197 GLN A N 1
ATOM 1536 C CA . GLN A 1 197 ? -13.536 -13.595 25.506 1.00 82.12 197 GLN A CA 1
ATOM 1537 C C . GLN A 1 197 ? -12.780 -14.395 26.568 1.00 82.12 197 GLN A C 1
ATOM 1539 O O . GLN A 1 197 ? -11.795 -15.048 26.243 1.00 82.12 197 GLN A O 1
ATOM 1544 N N . PHE A 1 198 ? -13.288 -14.421 27.800 1.00 82.88 198 PHE A N 1
ATOM 1545 C CA . PHE A 1 198 ? -12.733 -15.230 28.878 1.00 82.88 198 PHE A CA 1
ATOM 1546 C C . PHE A 1 198 ? -12.728 -16.722 28.522 1.00 82.88 198 PHE A C 1
ATOM 1548 O O . PHE A 1 198 ? -11.679 -17.359 28.564 1.00 82.88 198 PHE A O 1
ATOM 1555 N N . LEU A 1 199 ? -13.865 -17.257 28.065 1.00 83.00 199 LEU A N 1
ATOM 1556 C CA . LEU A 1 199 ? -13.965 -18.651 27.619 1.00 83.00 199 LEU A CA 1
ATOM 1557 C C . LEU A 1 199 ? -12.988 -18.968 26.479 1.00 83.00 199 LEU A C 1
ATOM 1559 O O . LEU A 1 199 ? -12.320 -19.996 26.508 1.00 83.00 199 LEU A O 1
ATOM 1563 N N . ALA A 1 200 ? -12.869 -18.074 25.494 1.00 83.88 200 ALA A N 1
ATOM 1564 C CA . ALA A 1 200 ? -11.930 -18.246 24.389 1.00 83.88 200 ALA A CA 1
ATOM 1565 C C . ALA A 1 200 ? -10.464 -18.222 24.857 1.00 83.88 200 ALA A C 1
ATOM 1567 O O . ALA A 1 200 ? -9.647 -18.966 24.326 1.00 83.88 200 ALA A O 1
ATOM 1568 N N . SER A 1 201 ? -10.134 -17.414 25.868 1.00 84.19 201 SER A N 1
ATOM 1569 C CA . SER A 1 201 ? -8.769 -17.285 26.395 1.00 84.19 201 SER A CA 1
ATOM 1570 C C . SER A 1 201 ? -8.225 -18.561 27.041 1.00 84.19 201 SER A C 1
ATOM 1572 O O . SER A 1 201 ? -7.009 -18.722 27.125 1.00 84.19 201 SER A O 1
ATOM 1574 N N . MET A 1 202 ? -9.114 -19.475 27.445 1.00 84.19 202 MET A N 1
ATOM 1575 C CA . MET A 1 202 ? -8.759 -20.790 27.984 1.00 84.19 202 MET A CA 1
ATOM 1576 C C . MET A 1 202 ? -8.391 -21.803 26.890 1.00 84.19 202 MET A C 1
ATOM 1578 O O . MET A 1 202 ? -7.940 -22.903 27.195 1.00 84.19 202 MET A O 1
ATOM 1582 N N . ILE A 1 203 ? -8.581 -21.453 25.615 1.00 76.69 203 ILE A N 1
ATOM 1583 C CA . ILE A 1 203 ? -8.294 -22.327 24.480 1.00 76.69 203 ILE A CA 1
ATOM 1584 C C . ILE A 1 203 ? -6.842 -22.095 24.045 1.00 76.69 203 ILE A C 1
ATOM 1586 O O . ILE A 1 203 ? -6.524 -20.999 23.567 1.00 76.69 203 ILE A O 1
ATOM 1590 N N . PRO A 1 204 ? -5.954 -23.099 24.153 1.00 74.31 204 PRO A N 1
ATOM 1591 C CA . PRO A 1 204 ? -4.606 -22.979 23.627 1.00 74.31 204 PRO A CA 1
ATOM 1592 C C . PRO A 1 204 ? -4.660 -22.866 22.100 1.00 74.31 204 PRO A C 1
ATOM 1594 O O . PRO A 1 204 ? -5.234 -23.710 21.408 1.00 74.31 204 PRO A O 1
ATOM 1597 N N . VAL A 1 205 ? -4.061 -21.803 21.566 1.00 74.75 205 VAL A N 1
ATOM 1598 C CA . VAL A 1 205 ? -3.892 -21.632 20.123 1.00 74.75 205 VAL A CA 1
ATOM 1599 C C . VAL A 1 205 ? -2.627 -22.387 19.728 1.00 74.75 205 VAL A C 1
ATOM 1601 O O . VAL A 1 205 ? -1.522 -21.945 20.022 1.00 74.75 205 VAL A O 1
ATOM 1604 N N . GLY A 1 206 ? -2.802 -23.566 19.127 1.00 78.44 206 GLY A N 1
ATOM 1605 C CA . GLY A 1 206 ? -1.699 -24.357 18.580 1.00 78.44 206 GLY A CA 1
ATOM 1606 C C . GLY A 1 206 ? -1.125 -23.755 17.293 1.00 78.44 206 GLY A C 1
ATOM 1607 O O . GLY A 1 206 ? -1.329 -22.580 16.983 1.00 78.44 206 GLY A O 1
ATOM 1608 N N . GLN A 1 207 ? -0.436 -24.579 16.503 1.00 86.31 207 GLN A N 1
ATOM 1609 C CA . GLN A 1 207 ? 0.088 -24.155 15.206 1.00 86.31 207 GLN A CA 1
ATOM 1610 C C . GLN A 1 207 ? -1.048 -23.701 14.277 1.00 86.31 207 GLN A C 1
ATOM 1612 O O . GLN A 1 207 ? -2.010 -24.433 14.032 1.00 86.31 207 GLN A O 1
ATOM 1617 N N . LEU A 1 208 ? -0.932 -22.476 13.768 1.00 91.31 208 LEU A N 1
ATOM 1618 C CA . LEU A 1 208 ? -1.917 -21.877 12.875 1.00 91.31 208 LEU A CA 1
ATOM 1619 C C . LEU A 1 208 ? -1.604 -22.203 11.409 1.00 91.31 208 LEU A C 1
ATOM 1621 O O . LEU A 1 208 ? -0.429 -22.270 11.037 1.00 91.31 208 LEU A O 1
ATOM 1625 N N . PRO A 1 209 ? -2.633 -22.397 10.564 1.00 91.06 209 PRO A N 1
ATOM 1626 C CA . PRO A 1 209 ? -2.427 -22.576 9.133 1.00 91.06 209 PRO A CA 1
ATOM 1627 C C . PRO A 1 209 ? -1.935 -21.274 8.470 1.00 91.06 209 PRO A C 1
ATOM 1629 O O . PRO A 1 209 ? -2.134 -20.186 9.023 1.00 91.06 209 PRO A O 1
ATOM 1632 N N . PRO A 1 210 ? -1.333 -21.357 7.268 1.00 89.25 210 PRO A N 1
ATOM 1633 C CA . PRO A 1 210 ? -0.950 -20.184 6.488 1.00 89.25 210 PRO A CA 1
ATOM 1634 C C . PRO A 1 210 ? -2.099 -19.182 6.335 1.00 89.25 210 PRO A C 1
ATOM 1636 O O . PRO A 1 210 ? -3.260 -19.553 6.165 1.00 89.25 210 PRO A O 1
ATOM 1639 N N . GLY A 1 211 ? -1.778 -17.893 6.438 1.00 90.50 211 GLY A N 1
ATOM 1640 C CA . GLY A 1 211 ? -2.766 -16.821 6.308 1.00 90.50 211 GLY A CA 1
ATOM 1641 C C . GLY A 1 211 ? -3.658 -16.628 7.537 1.00 90.50 211 GLY A C 1
ATOM 1642 O O . GLY A 1 211 ? -4.458 -15.691 7.547 1.00 90.50 211 GLY A O 1
ATOM 1643 N N . VAL A 1 212 ? -3.500 -17.440 8.588 1.00 94.50 212 VAL A N 1
ATOM 1644 C CA . VAL A 1 212 ? -4.147 -17.248 9.890 1.00 94.50 212 VAL A CA 1
ATOM 1645 C C . VAL A 1 212 ? -3.110 -16.826 10.918 1.00 94.50 212 VAL A C 1
ATOM 1647 O O . VAL A 1 212 ? -2.064 -17.448 11.067 1.00 94.50 212 VAL A O 1
ATOM 1650 N N . PHE A 1 213 ? -3.413 -15.763 11.652 1.00 92.81 213 PHE A N 1
ATOM 1651 C CA . PHE A 1 213 ? -2.508 -15.189 12.642 1.00 92.81 213 PHE A CA 1
ATOM 1652 C C . PHE A 1 213 ? -3.229 -15.020 13.973 1.00 92.81 213 PHE A C 1
ATOM 1654 O O . PHE A 1 213 ? -4.414 -14.681 14.002 1.00 92.81 213 PHE A O 1
ATOM 1661 N N . ALA A 1 214 ? -2.517 -15.233 15.077 1.00 92.44 214 ALA A N 1
ATOM 1662 C CA . ALA A 1 214 ? -3.042 -14.946 16.403 1.00 92.44 214 ALA A CA 1
ATOM 1663 C C . ALA A 1 214 ? -3.333 -13.445 16.554 1.00 92.44 214 ALA A C 1
ATOM 1665 O O . ALA A 1 214 ? -2.695 -12.604 15.914 1.00 92.44 214 ALA A O 1
ATOM 1666 N N . GLN A 1 215 ? -4.322 -13.125 17.385 1.00 91.56 215 GLN A N 1
ATOM 1667 C CA . GLN A 1 215 ? -4.569 -11.761 17.839 1.00 91.56 215 GLN A CA 1
ATOM 1668 C C . GLN A 1 215 ? -4.081 -11.596 19.279 1.00 91.56 215 GLN A C 1
ATOM 1670 O O . GLN A 1 215 ? -4.005 -12.571 20.028 1.00 91.56 215 GLN A O 1
ATOM 1675 N N . ARG A 1 216 ? -3.851 -10.352 19.711 1.00 88.12 216 ARG A N 1
ATOM 1676 C CA . ARG A 1 216 ? -3.574 -10.040 21.125 1.00 88.12 216 ARG A CA 1
ATOM 1677 C C . ARG A 1 216 ? -4.713 -10.468 22.060 1.00 88.12 216 ARG A C 1
ATOM 1679 O O . ARG A 1 216 ? -4.500 -10.705 23.246 1.00 88.12 216 ARG A O 1
ATOM 1686 N N . GLN A 1 217 ? -5.934 -10.590 21.534 1.00 89.50 217 GLN A N 1
ATOM 1687 C CA . GLN A 1 217 ? -7.059 -11.185 22.249 1.00 89.50 217 GLN A CA 1
ATOM 1688 C C . GLN A 1 217 ? -6.960 -12.714 22.205 1.00 89.50 217 GLN A C 1
ATOM 1690 O O . GLN A 1 217 ? -7.262 -13.343 21.189 1.00 89.50 217 GLN A O 1
ATOM 1695 N N . ARG A 1 218 ? -6.558 -13.317 23.331 1.00 90.06 218 ARG A N 1
ATOM 1696 C CA . ARG A 1 218 ? -6.386 -14.773 23.460 1.00 90.06 218 ARG A CA 1
ATOM 1697 C C . ARG A 1 218 ? -7.629 -15.548 23.004 1.00 90.06 218 ARG A C 1
ATOM 1699 O O . ARG A 1 218 ? -8.759 -15.175 23.313 1.00 90.06 218 ARG A O 1
ATOM 1706 N N . GLY A 1 219 ? -7.402 -16.638 22.271 1.00 91.12 219 GLY A N 1
ATOM 1707 C CA . GLY A 1 219 ? -8.458 -17.483 21.700 1.00 91.12 219 GLY A CA 1
ATOM 1708 C C . GLY A 1 219 ? -9.074 -16.969 20.394 1.00 91.12 219 GLY A C 1
ATOM 1709 O O . GLY A 1 219 ? -9.911 -17.661 19.805 1.00 91.12 219 GLY A O 1
ATOM 1710 N N . TYR A 1 220 ? -8.661 -15.791 19.915 1.00 93.25 220 TYR A N 1
ATOM 1711 C CA . TYR A 1 220 ? -9.091 -15.233 18.636 1.00 93.25 220 TYR A CA 1
ATOM 1712 C C . TYR A 1 220 ? -7.939 -15.123 17.639 1.00 93.25 220 TYR A C 1
ATOM 1714 O O . TYR A 1 220 ? -6.776 -14.927 17.989 1.00 93.25 220 TYR A O 1
ATOM 1722 N N . VAL A 1 221 ? -8.290 -15.228 16.362 1.00 94.31 221 VAL A N 1
ATOM 1723 C CA . VAL A 1 221 ? -7.363 -15.202 15.231 1.00 94.31 221 VAL A CA 1
ATOM 1724 C C . VAL A 1 221 ? -7.879 -14.278 14.135 1.00 94.31 221 VAL A C 1
ATOM 1726 O O . VAL A 1 221 ? -9.085 -14.038 14.027 1.00 94.31 221 VAL A O 1
ATOM 1729 N N . ARG A 1 222 ? -6.964 -13.742 13.335 1.00 94.25 222 ARG A N 1
ATOM 1730 C CA . ARG A 1 222 ? -7.268 -12.991 12.119 1.00 94.25 222 ARG A CA 1
ATOM 1731 C C . ARG A 1 222 ? -6.921 -13.817 10.891 1.00 94.25 222 ARG A C 1
ATOM 1733 O O . ARG A 1 222 ? -5.938 -14.553 10.889 1.00 94.25 222 ARG A O 1
ATOM 1740 N N . PHE A 1 223 ? -7.727 -13.664 9.853 1.00 95.75 223 PHE A N 1
ATOM 1741 C CA . PHE A 1 223 ? -7.564 -14.322 8.564 1.00 95.75 223 PHE A CA 1
ATOM 1742 C C . PHE A 1 223 ? -7.152 -13.286 7.533 1.00 95.75 223 PHE A C 1
ATOM 1744 O O . PHE A 1 223 ? -7.794 -12.243 7.446 1.00 95.75 223 PHE A O 1
ATOM 1751 N N . VAL A 1 224 ? -6.132 -13.587 6.737 1.00 94.56 224 VAL A N 1
ATOM 1752 C CA . VAL A 1 224 ? -5.763 -12.819 5.548 1.00 94.56 224 VAL A CA 1
ATOM 1753 C C . VAL A 1 224 ? -6.257 -13.590 4.333 1.00 94.56 224 VAL A C 1
ATOM 1755 O O . VAL A 1 224 ? -5.707 -14.637 3.990 1.00 94.56 224 VAL A O 1
ATOM 1758 N N . VAL A 1 225 ? -7.314 -13.078 3.712 1.00 95.12 225 VAL A N 1
ATOM 1759 C CA . VAL A 1 225 ? -7.893 -13.631 2.488 1.00 95.12 225 VAL A CA 1
ATOM 1760 C C . VAL A 1 225 ? -7.103 -13.088 1.307 1.00 95.12 225 VAL A C 1
ATOM 1762 O O . VAL A 1 225 ? -6.961 -11.868 1.165 1.00 95.12 225 VAL A O 1
ATOM 1765 N N . ASP A 1 226 ? -6.581 -13.997 0.492 1.00 92.31 226 ASP A N 1
ATOM 1766 C CA . ASP A 1 226 ? -5.851 -13.641 -0.712 1.00 92.31 226 ASP A CA 1
ATOM 1767 C C . ASP A 1 226 ? -6.822 -13.252 -1.829 1.00 92.31 226 ASP A C 1
ATOM 1769 O O . ASP A 1 226 ? -7.793 -13.956 -2.113 1.00 92.31 226 ASP A O 1
ATOM 1773 N N . VAL A 1 227 ? -6.565 -12.098 -2.431 1.00 93.38 227 VAL A N 1
ATOM 1774 C CA . VAL A 1 227 ? -7.308 -11.543 -3.556 1.00 93.38 227 VAL A CA 1
ATOM 1775 C C . VAL A 1 227 ? -6.265 -11.109 -4.585 1.00 93.38 227 VAL A C 1
ATOM 1777 O O . VAL A 1 227 ? -5.761 -9.981 -4.509 1.00 93.38 227 VAL A O 1
ATOM 1780 N N . PRO A 1 228 ? -5.881 -12.004 -5.513 1.00 89.50 228 PRO A N 1
ATOM 1781 C CA . PRO A 1 228 ? -4.879 -11.709 -6.528 1.00 89.50 228 PRO A CA 1
ATOM 1782 C C . PRO A 1 228 ? -5.195 -10.397 -7.245 1.00 89.50 228 PRO A C 1
ATOM 1784 O O . PRO A 1 228 ? -6.313 -10.191 -7.711 1.00 89.50 228 PRO A O 1
ATOM 1787 N N . VAL A 1 229 ? -4.221 -9.481 -7.255 1.00 90.25 229 VAL A N 1
ATOM 1788 C CA . VAL A 1 229 ? -4.313 -8.114 -7.811 1.00 90.25 229 VAL A CA 1
ATOM 1789 C C . VAL A 1 229 ? -5.511 -7.267 -7.340 1.00 90.25 229 VAL A C 1
ATOM 1791 O O . VAL A 1 229 ? -5.782 -6.201 -7.893 1.00 90.25 229 VAL A O 1
ATOM 1794 N N . GLY A 1 230 ? -6.211 -7.690 -6.283 1.00 92.38 230 GLY A N 1
ATOM 1795 C CA . GLY A 1 230 ? -7.411 -7.029 -5.771 1.00 92.38 230 GLY A CA 1
ATOM 1796 C C . GLY A 1 230 ? -8.673 -7.259 -6.603 1.00 92.38 230 GLY A C 1
ATOM 1797 O O . GLY A 1 230 ? -9.664 -6.562 -6.383 1.00 92.38 230 GLY A O 1
ATOM 1798 N N . GLU A 1 231 ? -8.659 -8.206 -7.543 1.00 91.88 231 GLU A N 1
ATOM 1799 C CA . GLU A 1 231 ? -9.819 -8.543 -8.365 1.00 91.88 231 GLU A CA 1
ATOM 1800 C C . GLU A 1 231 ? -10.752 -9.503 -7.613 1.00 91.88 231 GLU A C 1
ATOM 1802 O O . GLU A 1 231 ? -10.388 -10.629 -7.276 1.00 91.88 231 GLU A O 1
ATOM 1807 N N . ILE A 1 232 ? -11.971 -9.044 -7.320 1.00 94.69 232 ILE A N 1
ATOM 1808 C CA . ILE A 1 232 ? -12.979 -9.813 -6.588 1.00 94.69 232 ILE A CA 1
ATOM 1809 C C . ILE A 1 232 ? -14.363 -9.585 -7.195 1.00 94.69 232 ILE A C 1
ATOM 1811 O O . ILE A 1 232 ? -14.776 -8.452 -7.442 1.00 94.69 232 ILE A O 1
ATOM 1815 N N . SER A 1 233 ? -15.110 -10.665 -7.417 1.00 97.19 233 SER A N 1
ATOM 1816 C CA . SER A 1 233 ? -16.487 -10.579 -7.910 1.00 97.19 233 SER A CA 1
ATOM 1817 C C . SER A 1 233 ? -17.454 -10.084 -6.827 1.00 97.19 233 SER A C 1
ATOM 1819 O O . SER A 1 233 ? -17.230 -10.261 -5.625 1.00 97.19 233 SER A O 1
ATOM 1821 N N . ALA A 1 234 ? -18.598 -9.530 -7.240 1.00 97.69 234 ALA A N 1
ATOM 1822 C CA . ALA A 1 234 ? -19.658 -9.125 -6.312 1.00 97.69 234 ALA A CA 1
ATOM 1823 C C . ALA A 1 234 ? -20.141 -10.292 -5.425 1.00 97.69 234 ALA A C 1
ATOM 1825 O O . ALA A 1 234 ? -20.388 -10.107 -4.231 1.00 97.69 234 ALA A O 1
ATOM 1826 N N . GLY A 1 235 ? -20.222 -11.506 -5.986 1.00 98.31 235 GLY A N 1
ATOM 1827 C CA . GLY A 1 235 ? -20.593 -12.719 -5.255 1.00 98.31 235 GLY A CA 1
ATOM 1828 C C . GLY A 1 235 ? -19.570 -13.103 -4.183 1.00 98.31 235 GLY A C 1
ATOM 1829 O O . GLY A 1 235 ? -19.950 -13.353 -3.036 1.00 98.31 235 GLY A O 1
ATOM 1830 N N . GLN A 1 236 ? -18.278 -13.076 -4.523 1.00 98.19 236 GLN A N 1
ATOM 1831 C CA . GLN A 1 236 ? -17.185 -13.295 -3.569 1.00 98.19 236 GLN A CA 1
ATOM 1832 C C . GLN A 1 236 ? -17.199 -12.247 -2.452 1.00 98.19 236 GLN A C 1
ATOM 1834 O O . GLN A 1 236 ? -17.165 -12.605 -1.275 1.00 98.19 236 GLN A O 1
ATOM 1839 N N . LEU A 1 237 ? -17.324 -10.961 -2.791 1.00 97.56 237 LEU A N 1
ATOM 1840 C CA . LEU A 1 237 ? -17.352 -9.883 -1.802 1.00 97.56 237 LEU A CA 1
ATOM 1841 C C . LEU A 1 237 ? -18.557 -10.009 -0.852 1.00 97.56 237 LEU A C 1
ATOM 1843 O O . LEU A 1 237 ? -18.414 -9.876 0.367 1.00 97.56 237 LEU A O 1
ATOM 1847 N N . ALA A 1 238 ? -19.739 -10.344 -1.381 1.00 97.94 238 ALA A N 1
ATOM 1848 C CA . ALA A 1 238 ? -20.924 -10.618 -0.572 1.00 97.94 238 ALA A CA 1
ATOM 1849 C C . ALA A 1 238 ? -20.730 -11.839 0.347 1.00 97.94 238 ALA A C 1
ATOM 1851 O O . ALA A 1 238 ? -21.169 -11.822 1.502 1.00 97.94 238 ALA A O 1
ATOM 1852 N N . ALA A 1 239 ? -20.058 -12.890 -0.133 1.00 98.19 239 ALA A N 1
ATOM 1853 C CA . ALA A 1 239 ? -19.723 -14.060 0.672 1.00 98.19 239 ALA A CA 1
ATOM 1854 C C . ALA A 1 239 ? -18.771 -13.703 1.823 1.00 98.19 239 ALA A C 1
ATOM 1856 O O . ALA A 1 239 ? -19.050 -14.072 2.965 1.00 98.19 239 ALA A O 1
ATOM 1857 N N . VAL A 1 240 ? -17.718 -12.918 1.566 1.00 98.00 240 VAL A N 1
ATOM 1858 C CA . VAL A 1 240 ? -16.807 -12.411 2.607 1.00 98.00 240 VAL A CA 1
ATOM 1859 C C . VAL A 1 240 ? -17.580 -11.623 3.666 1.00 98.00 240 VAL A C 1
ATOM 1861 O O . VAL A 1 240 ? -17.411 -11.877 4.858 1.00 98.00 240 VAL A O 1
ATOM 1864 N N . GLY A 1 241 ? -18.502 -10.743 3.262 1.00 97.31 241 GLY A N 1
ATOM 1865 C CA . GLY A 1 241 ? -19.360 -10.007 4.196 1.00 97.31 241 GLY A CA 1
ATOM 1866 C C . GLY A 1 241 ? -20.239 -10.916 5.068 1.00 97.31 241 GLY A C 1
ATOM 1867 O O . GLY A 1 241 ? -20.364 -10.696 6.275 1.00 97.31 241 GLY A O 1
ATOM 1868 N N . LYS A 1 242 ? -20.816 -11.981 4.493 1.00 97.88 242 LYS A N 1
ATOM 1869 C CA . LYS A 1 242 ? -21.586 -12.991 5.249 1.00 97.88 242 LYS A CA 1
ATOM 1870 C C . LYS A 1 242 ? -20.701 -13.762 6.233 1.00 97.88 242 LYS A C 1
ATOM 1872 O O . LYS A 1 242 ? -21.120 -14.005 7.363 1.00 97.88 242 LYS A O 1
ATOM 1877 N N . ILE A 1 243 ? -19.487 -14.130 5.825 1.00 97.88 243 ILE A N 1
ATOM 1878 C CA . ILE A 1 243 ? -18.509 -14.823 6.675 1.00 97.88 243 ILE A CA 1
ATOM 1879 C C . ILE A 1 243 ? -18.101 -13.923 7.846 1.00 97.88 243 ILE A C 1
ATOM 1881 O O . ILE A 1 243 ? -18.163 -14.366 8.992 1.00 97.88 243 ILE A O 1
ATOM 1885 N N . ALA A 1 244 ? -17.777 -12.654 7.582 1.00 96.50 244 ALA A N 1
ATOM 1886 C CA . ALA A 1 244 ? -17.414 -11.674 8.602 1.00 96.50 244 ALA A CA 1
ATOM 1887 C C . ALA A 1 244 ? -18.515 -11.506 9.659 1.00 96.50 244 ALA A C 1
ATOM 1889 O O . ALA A 1 244 ? -18.232 -11.548 10.854 1.00 96.50 244 ALA A O 1
ATOM 1890 N N . LYS A 1 245 ? -19.779 -11.371 9.228 1.00 94.94 245 LYS A N 1
ATOM 1891 C CA . LYS A 1 245 ? -20.943 -11.252 10.127 1.00 94.94 245 LYS A CA 1
ATOM 1892 C C . LYS A 1 245 ? -21.193 -12.512 10.951 1.00 94.94 245 LYS A C 1
ATOM 1894 O O . LYS A 1 245 ? -21.627 -12.416 12.091 1.00 94.94 245 LYS A O 1
ATOM 1899 N N . ARG A 1 246 ? -20.961 -13.690 10.368 1.00 95.50 246 ARG A N 1
ATOM 1900 C CA . ARG A 1 246 ? -21.261 -14.972 11.013 1.00 95.50 246 ARG A CA 1
ATOM 1901 C C . ARG A 1 246 ? -20.184 -15.419 11.998 1.00 95.50 246 ARG A C 1
ATOM 1903 O O . ARG A 1 246 ? -20.520 -16.025 13.011 1.00 95.50 246 ARG A O 1
ATOM 1910 N N . PHE A 1 247 ? -18.913 -15.211 11.662 1.00 95.19 247 PHE A N 1
ATOM 1911 C CA . PHE A 1 247 ? -17.788 -15.803 12.391 1.00 95.19 247 PHE A CA 1
ATOM 1912 C C . PHE A 1 247 ? -16.883 -14.784 13.086 1.00 95.19 247 PHE A C 1
ATOM 1914 O O . PHE A 1 247 ? -16.152 -15.183 13.989 1.00 95.19 247 PHE A O 1
ATOM 1921 N N . GLY A 1 248 ? -16.911 -13.516 12.668 1.00 93.56 248 GLY A N 1
ATOM 1922 C CA . GLY A 1 248 ? -16.103 -12.436 13.233 1.00 93.56 248 GLY A CA 1
ATOM 1923 C C . GLY A 1 248 ? -16.962 -11.335 13.856 1.00 93.56 248 GLY A C 1
ATOM 1924 O O . GLY A 1 248 ? -18.066 -11.579 14.337 1.00 93.56 248 GLY A O 1
ATOM 1925 N N . ASN A 1 249 ? -16.462 -10.102 13.809 1.00 90.44 249 ASN A N 1
ATOM 1926 C CA . ASN A 1 249 ? -17.144 -8.904 14.317 1.00 90.44 249 ASN A CA 1
ATOM 1927 C C . ASN A 1 249 ? -18.010 -8.186 13.257 1.00 90.44 249 ASN A C 1
ATOM 1929 O O . ASN A 1 249 ? -18.396 -7.033 13.442 1.00 90.44 249 ASN A O 1
ATOM 1933 N N . GLY A 1 250 ? -18.277 -8.816 12.110 1.00 91.50 250 GLY A N 1
ATOM 1934 C CA . GLY A 1 250 ? -19.035 -8.196 11.021 1.00 91.50 250 GLY A CA 1
ATOM 1935 C C . GLY A 1 250 ? -18.288 -7.138 10.206 1.00 91.50 250 GLY A C 1
ATOM 1936 O O . GLY A 1 250 ? -18.906 -6.549 9.319 1.00 91.50 250 GLY A O 1
ATOM 1937 N N . ARG A 1 251 ? -16.991 -6.913 10.454 1.00 90.94 251 ARG A N 1
ATOM 1938 C CA . ARG A 1 251 ? -16.147 -5.992 9.681 1.00 90.94 251 ARG A CA 1
ATOM 1939 C C . ARG A 1 251 ? -15.183 -6.751 8.770 1.00 90.94 251 ARG A C 1
ATOM 1941 O O . ARG A 1 251 ? -14.764 -7.869 9.064 1.00 90.94 251 ARG A O 1
ATOM 1948 N N . VAL A 1 252 ? -14.843 -6.118 7.652 1.00 94.19 252 VAL A N 1
ATOM 1949 C CA . VAL A 1 252 ? -13.834 -6.583 6.694 1.00 94.19 252 VAL A CA 1
ATOM 1950 C C . VAL A 1 252 ? -12.824 -5.461 6.529 1.00 94.19 252 VAL A C 1
ATOM 1952 O O . VAL A 1 252 ? -13.211 -4.314 6.308 1.00 94.19 252 VAL A O 1
ATOM 1955 N N . HIS A 1 253 ? -11.542 -5.787 6.629 1.00 94.06 253 HIS A N 1
ATOM 1956 C CA . HIS A 1 253 ? -10.469 -4.806 6.536 1.00 94.06 253 HIS A CA 1
ATOM 1957 C C . HIS A 1 253 ? -9.758 -4.951 5.195 1.00 94.06 253 HIS A C 1
ATOM 1959 O O . HIS A 1 253 ? -9.127 -5.968 4.924 1.00 94.06 253 HIS A O 1
ATOM 1965 N N . PHE A 1 254 ? -9.843 -3.930 4.349 1.00 94.75 254 PHE A N 1
ATOM 1966 C CA . PHE A 1 254 ? -9.057 -3.879 3.120 1.00 94.75 254 PHE A CA 1
ATOM 1967 C C . PHE A 1 254 ? -7.609 -3.531 3.459 1.00 94.75 254 PHE A C 1
ATOM 1969 O O . PHE A 1 254 ? -7.338 -2.625 4.246 1.00 94.75 254 PHE A O 1
ATOM 1976 N N . THR A 1 255 ? -6.667 -4.249 2.862 1.00 93.12 255 THR A N 1
ATOM 1977 C CA . THR A 1 255 ? -5.239 -4.039 3.100 1.00 93.12 255 THR A CA 1
ATOM 1978 C C . THR A 1 255 ? -4.626 -3.186 1.997 1.00 93.12 255 THR A C 1
ATOM 1980 O O . THR A 1 255 ? -5.043 -3.212 0.839 1.00 93.12 255 THR A O 1
ATOM 1983 N N . ASN A 1 256 ? -3.528 -2.506 2.317 1.00 91.12 256 ASN A N 1
ATOM 1984 C CA . ASN A 1 256 ? -2.711 -1.806 1.325 1.00 91.12 256 ASN A CA 1
ATOM 1985 C C . ASN A 1 256 ? -1.946 -2.752 0.376 1.00 91.12 256 ASN A C 1
ATOM 1987 O O . ASN A 1 256 ? -1.145 -2.284 -0.427 1.00 91.12 256 ASN A O 1
ATOM 1991 N N . LYS A 1 257 ? -2.150 -4.071 0.471 1.00 91.62 257 LYS A N 1
ATOM 1992 C CA . LYS A 1 257 ? -1.591 -5.095 -0.422 1.00 91.62 257 LYS A CA 1
ATOM 1993 C C . LYS A 1 257 ? -2.695 -5.771 -1.243 1.00 91.62 257 LYS A C 1
ATOM 1995 O O . LYS A 1 257 ? -2.566 -6.951 -1.542 1.00 91.62 257 LYS A O 1
ATOM 2000 N N . GLN A 1 258 ? -3.790 -5.051 -1.517 1.00 94.44 258 GLN A N 1
ATOM 2001 C CA . GLN A 1 258 ? -4.939 -5.499 -2.324 1.00 94.44 258 GLN A CA 1
ATOM 2002 C C . GLN A 1 258 ? -5.693 -6.730 -1.786 1.00 94.44 258 GLN A C 1
ATOM 2004 O O . GLN A 1 258 ? -6.553 -7.270 -2.462 1.00 94.44 258 GLN A O 1
ATOM 2009 N N . ASN A 1 259 ? -5.419 -7.131 -0.546 1.00 94.50 259 ASN A N 1
ATOM 2010 C CA . ASN A 1 259 ? -6.037 -8.274 0.129 1.00 94.50 259 ASN A CA 1
ATOM 2011 C C . ASN A 1 259 ? -7.092 -7.836 1.153 1.00 94.50 259 ASN A C 1
ATOM 2013 O O . ASN A 1 259 ? -7.196 -6.644 1.463 1.00 94.50 259 ASN A O 1
ATOM 2017 N N . LEU A 1 260 ? -7.811 -8.800 1.731 1.00 95.75 260 LEU A N 1
ATOM 2018 C CA . LEU A 1 260 ? -8.820 -8.578 2.773 1.00 95.75 260 LEU A CA 1
ATOM 2019 C C . LEU A 1 260 ? -8.417 -9.263 4.080 1.00 95.75 260 LEU A C 1
ATOM 2021 O O . LEU A 1 260 ? -7.799 -10.326 4.062 1.00 95.75 260 LEU A O 1
ATOM 2025 N N . GLU A 1 261 ? -8.823 -8.703 5.216 1.00 95.12 261 GLU A N 1
ATOM 2026 C CA . GLU A 1 261 ? -8.716 -9.364 6.513 1.00 95.12 261 GLU A CA 1
ATOM 2027 C C . GLU A 1 261 ? -10.048 -9.474 7.246 1.00 95.12 261 GLU A C 1
ATOM 2029 O O . GLU A 1 261 ? -10.891 -8.573 7.203 1.00 95.12 261 GLU A O 1
ATOM 2034 N N . LEU A 1 262 ? -10.196 -10.593 7.956 1.00 96.12 262 LEU A N 1
ATOM 2035 C CA . LEU A 1 262 ? -11.302 -10.879 8.863 1.00 96.12 262 LEU A CA 1
ATOM 2036 C C . LEU A 1 262 ? -10.755 -11.044 10.277 1.00 96.12 262 LEU A C 1
ATOM 2038 O O . LEU A 1 262 ? -9.841 -11.840 10.497 1.00 96.12 262 LEU A O 1
ATOM 2042 N N . HIS A 1 263 ? -11.307 -10.304 11.234 1.00 94.19 263 HIS A N 1
ATOM 2043 C CA . HIS A 1 263 ? -10.850 -10.300 12.627 1.00 94.19 263 HIS A CA 1
ATOM 2044 C C . HIS A 1 263 ? -11.884 -10.924 13.562 1.00 94.19 263 HIS A C 1
ATOM 2046 O O . HIS A 1 263 ? -12.997 -11.262 13.155 1.00 94.19 263 HIS A O 1
ATOM 2052 N N . TRP A 1 264 ? -11.504 -11.061 14.835 1.00 93.25 264 TRP A N 1
ATOM 2053 C CA . TRP A 1 264 ? -12.361 -11.585 15.906 1.00 93.25 264 TRP A CA 1
ATOM 2054 C C . TRP A 1 264 ? -12.955 -12.977 15.637 1.00 93.25 264 TRP A C 1
ATOM 2056 O O . TRP A 1 264 ? -14.012 -13.319 16.166 1.00 93.25 264 TRP A O 1
ATOM 2066 N N . ILE A 1 265 ? -12.262 -13.815 14.861 1.00 93.69 265 ILE A N 1
ATOM 2067 C CA . ILE A 1 265 ? -12.684 -15.197 14.619 1.00 93.69 265 ILE A CA 1
ATOM 2068 C C . ILE A 1 265 ? -12.174 -16.074 15.759 1.00 93.69 265 ILE A C 1
ATOM 2070 O O . ILE A 1 265 ? -10.980 -16.097 16.046 1.00 93.69 265 ILE A O 1
ATOM 2074 N N . ASN A 1 266 ? -13.073 -16.802 16.419 1.00 93.38 266 ASN A N 1
ATOM 2075 C CA . ASN A 1 266 ? -12.690 -17.764 17.452 1.00 93.38 266 ASN A CA 1
ATOM 2076 C C . ASN A 1 266 ? -11.845 -18.896 16.835 1.00 93.38 266 ASN A C 1
ATOM 2078 O O . ASN A 1 266 ? -12.229 -19.456 15.805 1.00 93.38 266 ASN A O 1
ATOM 2082 N N . ALA A 1 267 ? -10.729 -19.261 17.473 1.00 93.06 267 ALA A N 1
ATOM 2083 C CA . ALA A 1 267 ? -9.780 -20.249 16.952 1.00 93.06 267 ALA A CA 1
ATOM 2084 C C . ALA A 1 267 ? -10.417 -21.623 16.639 1.00 93.06 267 ALA A C 1
ATOM 2086 O O . ALA A 1 267 ? -10.011 -22.296 15.692 1.00 93.06 267 ALA A O 1
ATOM 2087 N N . LEU A 1 268 ? -11.488 -22.022 17.337 1.00 92.31 268 LEU A N 1
ATOM 2088 C CA . LEU A 1 268 ? -12.210 -23.272 17.051 1.00 92.31 268 LEU A CA 1
ATOM 2089 C C . LEU A 1 268 ? -12.964 -23.249 15.712 1.00 92.31 268 LEU A C 1
ATOM 2091 O O . LEU A 1 268 ? -13.325 -24.295 15.174 1.00 92.31 268 LEU A O 1
ATOM 2095 N N . GLN A 1 269 ? -13.227 -22.065 15.156 1.00 94.25 269 GLN A N 1
ATOM 2096 C CA . GLN A 1 269 ? -13.958 -21.906 13.898 1.00 94.25 269 GLN A CA 1
ATOM 2097 C C . GLN A 1 269 ? -13.042 -21.936 12.669 1.00 94.25 269 GLN A C 1
ATOM 2099 O O . GLN A 1 269 ? -13.561 -21.862 11.554 1.00 94.25 269 GLN A O 1
ATOM 2104 N N . ILE A 1 270 ? -11.718 -22.088 12.832 1.00 94.62 270 ILE A N 1
ATOM 2105 C CA . ILE A 1 270 ? -10.755 -21.938 11.730 1.00 94.62 270 ILE A CA 1
ATOM 2106 C C . ILE A 1 270 ? -11.126 -22.798 10.517 1.00 94.62 270 ILE A C 1
ATOM 2108 O O . ILE A 1 270 ? -11.291 -22.283 9.411 1.00 94.62 270 ILE A O 1
ATOM 2112 N N . LYS A 1 271 ? -11.374 -24.096 10.738 1.00 94.44 271 LYS A N 1
ATOM 2113 C CA . LYS A 1 271 ? -11.752 -25.040 9.671 1.00 94.44 271 LYS A CA 1
ATOM 2114 C C . LYS A 1 271 ? -13.061 -24.653 8.970 1.00 94.44 271 LYS A C 1
ATOM 2116 O O . LYS A 1 271 ? -13.208 -24.855 7.767 1.00 94.44 271 LYS A O 1
ATOM 2121 N N . ARG A 1 272 ? -14.031 -24.101 9.709 1.00 96.94 272 ARG A N 1
ATOM 2122 C CA . ARG A 1 272 ? -15.346 -23.716 9.162 1.00 96.94 272 ARG A CA 1
ATOM 2123 C C . ARG A 1 272 ? -15.250 -22.452 8.316 1.00 96.94 272 ARG A C 1
ATOM 2125 O O . ARG A 1 272 ? -15.895 -22.394 7.272 1.00 96.94 272 ARG A O 1
ATOM 2132 N N . VAL A 1 273 ? -14.434 -21.486 8.739 1.00 97.06 273 VAL A N 1
ATOM 2133 C CA . VAL A 1 273 ? -14.171 -20.257 7.979 1.00 97.06 273 VAL A CA 1
ATOM 2134 C C . VAL A 1 273 ? -13.397 -20.566 6.701 1.00 97.06 273 VAL A C 1
ATOM 2136 O O . VAL A 1 273 ? -13.853 -20.172 5.631 1.00 97.06 273 VAL A O 1
ATOM 2139 N N . ALA A 1 274 ? -12.310 -21.342 6.781 1.00 96.00 274 ALA A N 1
ATOM 2140 C CA . ALA A 1 274 ? -11.539 -21.751 5.604 1.00 96.00 274 ALA A CA 1
ATOM 2141 C C . ALA A 1 274 ? -12.427 -22.462 4.565 1.00 96.00 274 ALA A C 1
ATOM 2143 O O . ALA A 1 274 ? -12.469 -22.077 3.400 1.00 96.00 274 ALA A O 1
ATOM 2144 N N . LYS A 1 275 ? -13.266 -23.415 5.002 1.00 96.75 275 LYS A N 1
ATOM 2145 C CA . LYS A 1 275 ? -14.229 -24.095 4.117 1.00 96.75 275 LYS A CA 1
ATOM 2146 C C . LYS A 1 275 ? -15.258 -23.142 3.500 1.00 96.75 275 LYS A C 1
ATOM 2148 O O . LYS A 1 275 ? -15.708 -23.373 2.380 1.00 96.75 275 LYS A O 1
ATOM 2153 N N . ALA A 1 276 ? -15.676 -22.102 4.221 1.00 97.69 276 ALA A N 1
ATOM 2154 C CA . ALA A 1 276 ? -16.605 -21.106 3.696 1.00 97.69 276 ALA A CA 1
ATOM 2155 C C . ALA A 1 276 ? -15.954 -20.213 2.629 1.00 97.69 276 ALA A C 1
ATOM 2157 O O . ALA A 1 276 ? -16.606 -19.918 1.631 1.00 97.69 276 ALA A O 1
ATOM 2158 N N . LEU A 1 277 ? -14.684 -19.835 2.812 1.00 96.88 277 LEU A N 1
ATOM 2159 C CA . LEU A 1 277 ? -13.911 -19.078 1.824 1.00 96.88 277 LEU A CA 1
ATOM 2160 C C . LEU A 1 277 ? -13.672 -19.901 0.553 1.00 96.88 277 LEU A C 1
ATOM 2162 O O . LEU A 1 277 ? -13.995 -19.428 -0.533 1.00 96.88 277 LEU A O 1
ATOM 2166 N N . ILE A 1 278 ? -13.255 -21.164 0.687 1.00 96.06 278 ILE A N 1
ATOM 2167 C CA . ILE A 1 278 ? -13.041 -22.066 -0.459 1.00 96.06 278 ILE A CA 1
ATOM 2168 C C . ILE A 1 278 ? -14.325 -22.236 -1.279 1.00 96.06 278 ILE A C 1
ATOM 2170 O O . ILE A 1 278 ? -14.296 -22.167 -2.503 1.00 96.06 278 ILE A O 1
ATOM 2174 N N . ARG A 1 279 ? -15.484 -22.393 -0.624 1.00 97.31 279 ARG A N 1
ATOM 2175 C CA . ARG A 1 279 ? -16.789 -22.462 -1.314 1.00 97.31 279 ARG A CA 1
ATOM 2176 C C . ARG A 1 279 ? -17.145 -21.191 -2.082 1.00 97.31 279 ARG A C 1
ATOM 2178 O O . ARG A 1 279 ? -17.952 -21.259 -3.000 1.00 97.31 279 ARG A O 1
ATOM 2185 N N . ALA A 1 280 ? -16.589 -20.051 -1.687 1.00 96.88 280 ALA A N 1
ATOM 2186 C CA . ALA A 1 280 ? -16.734 -18.793 -2.403 1.00 96.88 280 ALA A CA 1
ATOM 2187 C C . ALA A 1 280 ? -15.660 -18.605 -3.492 1.00 96.88 280 ALA A C 1
ATOM 2189 O O . ALA A 1 280 ? -15.652 -17.565 -4.139 1.00 96.88 280 ALA A O 1
ATOM 2190 N N . GLY A 1 281 ? -14.755 -19.570 -3.696 1.00 95.25 281 GLY A N 1
ATOM 2191 C CA . GLY A 1 281 ? -13.624 -19.441 -4.617 1.00 95.25 281 GLY A CA 1
ATOM 2192 C C . GLY A 1 281 ? -12.554 -18.473 -4.110 1.00 95.25 281 GLY A C 1
ATOM 2193 O O . GLY A 1 281 ? -11.985 -17.728 -4.902 1.00 95.25 281 GLY A O 1
ATOM 2194 N N . LEU A 1 282 ? -12.344 -18.414 -2.792 1.00 95.00 282 LEU A N 1
ATOM 2195 C CA . LEU A 1 282 ? -11.325 -17.591 -2.139 1.00 95.00 282 LEU A CA 1
ATOM 2196 C C . LEU A 1 282 ? -10.404 -18.468 -1.288 1.00 95.00 282 LEU A C 1
ATOM 2198 O O . LEU A 1 282 ? -10.841 -19.468 -0.714 1.00 95.00 282 LEU A O 1
ATOM 2202 N N . HIS A 1 283 ? -9.149 -18.049 -1.159 1.00 92.25 283 HIS A N 1
ATOM 2203 C CA . HIS A 1 283 ? -8.104 -18.783 -0.444 1.00 92.25 283 HIS A CA 1
ATOM 2204 C C . HIS A 1 283 ? -7.472 -17.922 0.646 1.00 92.25 283 HIS A C 1
ATOM 2206 O O . HIS A 1 283 ? -7.571 -16.691 0.624 1.00 92.25 283 HIS A O 1
ATOM 2212 N N . LEU A 1 284 ? -6.822 -18.560 1.618 1.00 92.19 284 LEU A N 1
ATOM 2213 C CA . LEU A 1 284 ? -5.988 -17.835 2.568 1.00 92.19 284 LEU A CA 1
ATOM 2214 C C . LEU A 1 284 ? -4.627 -17.543 1.964 1.00 92.19 284 LEU A C 1
ATOM 2216 O O . LEU A 1 284 ? -4.075 -18.306 1.169 1.00 92.19 284 LEU A O 1
ATOM 2220 N N . LYS A 1 285 ? -4.054 -16.423 2.390 1.00 87.31 285 LYS A N 1
ATOM 2221 C CA . LYS A 1 285 ? -2.719 -16.030 1.967 1.00 87.31 285 LYS A CA 1
ATOM 2222 C C . LYS A 1 285 ? -1.692 -17.094 2.350 1.00 87.31 285 LYS A C 1
ATOM 2224 O O . LYS A 1 285 ? -1.526 -17.399 3.526 1.00 87.31 285 LYS A O 1
ATOM 2229 N N . GLY A 1 286 ? -0.959 -17.603 1.363 1.00 79.88 286 GLY A N 1
ATOM 2230 C CA . GLY A 1 286 ? 0.036 -18.658 1.552 1.00 79.88 286 GLY A CA 1
ATOM 2231 C C . GLY A 1 286 ? -0.503 -20.092 1.486 1.00 79.88 286 GLY A C 1
ATOM 2232 O O . GLY A 1 286 ? 0.304 -21.007 1.599 1.00 79.88 286 GLY A O 1
ATOM 2233 N N . GLU A 1 287 ? -1.812 -20.318 1.293 1.00 75.88 287 GLU A N 1
ATOM 2234 C CA . GLU A 1 287 ? -2.340 -21.658 0.953 1.00 75.88 287 GLU A CA 1
ATOM 2235 C C . GLU A 1 287 ? -2.032 -22.034 -0.502 1.00 75.88 287 GLU A C 1
ATOM 2237 O O . GLU A 1 287 ? -1.730 -23.184 -0.810 1.00 75.88 287 GLU A O 1
ATOM 2242 N N . THR A 1 288 ? -2.082 -21.053 -1.397 1.00 65.69 288 THR A N 1
ATOM 2243 C CA . THR A 1 288 ? -1.595 -21.140 -2.776 1.00 65.69 288 THR A CA 1
ATOM 2244 C C . THR A 1 288 ? -0.182 -20.549 -2.830 1.00 65.69 288 THR A C 1
ATOM 2246 O O . THR A 1 288 ? 0.163 -19.735 -1.970 1.00 65.69 288 THR A O 1
ATOM 2249 N N . ASN A 1 289 ? 0.665 -20.953 -3.789 1.00 57.22 289 ASN A N 1
ATOM 2250 C CA . ASN A 1 289 ? 2.066 -20.500 -3.919 1.00 57.22 289 ASN A CA 1
ATOM 2251 C C . ASN A 1 289 ? 2.156 -19.028 -4.330 1.00 57.22 289 ASN A C 1
ATOM 2253 O O . ASN A 1 289 ? 2.521 -18.677 -5.447 1.00 57.22 289 ASN A O 1
ATOM 2257 N N . THR A 1 290 ? 1.736 -18.164 -3.418 1.00 65.25 290 THR A N 1
ATOM 2258 C CA . THR A 1 290 ? 1.320 -16.802 -3.699 1.00 65.25 290 THR A CA 1
ATOM 2259 C C . THR A 1 290 ? 2.551 -15.933 -3.800 1.00 65.25 290 THR A C 1
ATOM 2261 O O . THR A 1 290 ? 3.051 -15.375 -2.820 1.00 65.25 290 THR A O 1
ATOM 2264 N N . ILE A 1 291 ? 3.038 -15.830 -5.032 1.00 84.19 291 ILE A N 1
ATOM 2265 C CA . ILE A 1 291 ? 3.853 -14.712 -5.482 1.00 84.19 291 ILE A CA 1
ATOM 2266 C C . ILE A 1 291 ? 3.174 -13.435 -4.985 1.00 84.19 291 ILE A C 1
ATOM 2268 O O . ILE A 1 291 ? 1.978 -13.222 -5.205 1.00 84.19 291 ILE A O 1
ATOM 2272 N N . LYS A 1 292 ? 3.913 -12.579 -4.281 1.00 90.88 292 LYS A N 1
ATOM 2273 C CA . LYS A 1 292 ? 3.345 -11.352 -3.715 1.00 90.88 292 LYS A CA 1
ATOM 2274 C C . LYS A 1 292 ? 3.316 -10.277 -4.797 1.00 90.88 292 LYS A C 1
ATOM 2276 O O . LYS A 1 292 ? 4.204 -9.430 -4.847 1.00 90.88 292 LYS A O 1
ATOM 2281 N N . ILE A 1 293 ? 2.306 -10.324 -5.660 1.00 93.88 293 ILE A N 1
ATOM 2282 C CA . ILE A 1 293 ? 2.139 -9.353 -6.744 1.00 93.88 293 ILE A CA 1
ATOM 2283 C C . ILE A 1 293 ? 1.186 -8.239 -6.315 1.00 93.88 293 ILE A C 1
ATOM 2285 O O . ILE A 1 293 ? 0.110 -8.490 -5.775 1.00 93.88 293 ILE A O 1
ATOM 2289 N N . LEU A 1 294 ? 1.585 -7.000 -6.580 1.00 95.69 294 LEU A N 1
ATOM 2290 C CA . LEU A 1 294 ? 0.746 -5.813 -6.481 1.00 95.69 294 LEU A CA 1
ATOM 2291 C C . LEU A 1 294 ? 0.682 -5.176 -7.866 1.00 95.69 294 LEU A C 1
ATOM 2293 O O . LEU A 1 294 ? 1.720 -4.805 -8.408 1.00 95.69 294 LEU A O 1
ATOM 2297 N N . ALA A 1 295 ? -0.508 -5.028 -8.440 1.00 96.81 295 ALA A N 1
ATOM 2298 C CA . ALA A 1 295 ? -0.659 -4.499 -9.794 1.00 96.81 295 ALA A CA 1
ATOM 2299 C C . ALA A 1 295 ? -1.729 -3.411 -9.852 1.00 96.81 295 ALA A C 1
ATOM 2301 O O . ALA A 1 295 ? -2.761 -3.511 -9.193 1.00 96.81 295 ALA A O 1
ATOM 2302 N N . CYS A 1 296 ? -1.507 -2.347 -10.625 1.00 96.56 296 CYS A N 1
ATOM 2303 C CA . CYS A 1 296 ? -2.569 -1.369 -10.872 1.00 96.56 296 CYS A CA 1
ATOM 2304 C C . CYS A 1 296 ? -3.472 -1.827 -12.030 1.00 96.56 296 CYS A C 1
ATOM 2306 O O . CYS A 1 296 ? -3.009 -2.615 -12.846 1.00 96.56 296 CYS A O 1
ATOM 2308 N N . PRO A 1 297 ? -4.684 -1.266 -12.193 1.00 94.94 297 PRO A N 1
ATOM 2309 C CA . PRO A 1 297 ? -5.613 -1.697 -13.245 1.00 94.94 297 PRO A CA 1
ATOM 2310 C C . PRO A 1 297 ? -5.051 -1.649 -14.673 1.00 94.94 297 PRO A C 1
ATOM 2312 O O . PRO A 1 297 ? -5.443 -2.446 -15.513 1.00 94.94 297 PRO A O 1
ATOM 2315 N N . GLY A 1 298 ? -4.104 -0.748 -14.959 1.00 95.19 298 GLY A N 1
ATOM 2316 C CA . GLY A 1 298 ? -3.414 -0.770 -16.250 1.00 95.19 298 GLY A CA 1
ATOM 2317 C C . GLY A 1 298 ? -4.273 -0.301 -17.418 1.00 95.19 298 GLY A C 1
ATOM 2318 O O . GLY A 1 298 ? -5.340 0.268 -17.204 1.00 95.19 298 GLY A O 1
ATOM 2319 N N . ALA A 1 299 ? -3.800 -0.536 -18.643 1.00 94.00 299 ALA A N 1
ATOM 2320 C CA . ALA A 1 299 ? -4.478 -0.126 -19.876 1.00 94.00 299 ALA A CA 1
ATOM 2321 C C . ALA A 1 299 ? -5.849 -0.798 -20.082 1.00 94.00 299 ALA A C 1
ATOM 2323 O O . ALA A 1 299 ? -6.621 -0.346 -20.918 1.00 94.00 299 ALA A O 1
ATOM 2324 N N . GLU A 1 300 ? -6.183 -1.823 -19.288 1.00 90.00 300 GLU A N 1
ATOM 2325 C CA . GLU A 1 300 ? -7.511 -2.448 -19.278 1.00 90.00 300 GLU A CA 1
ATOM 2326 C C . GLU A 1 300 ? -8.610 -1.457 -18.850 1.00 90.00 300 GLU A C 1
ATOM 2328 O O . GLU A 1 300 ? -9.704 -1.468 -19.406 1.00 90.00 300 GLU A O 1
ATOM 2333 N N . PHE A 1 301 ? -8.311 -0.556 -17.902 1.00 92.50 301 PHE A N 1
ATOM 2334 C CA . PHE A 1 301 ? -9.297 0.394 -17.355 1.00 92.50 301 PHE A CA 1
ATOM 2335 C C . PHE A 1 301 ? -8.788 1.836 -17.216 1.00 92.50 301 PHE A C 1
ATOM 2337 O O . PHE A 1 301 ? -9.574 2.772 -17.073 1.00 92.50 301 PHE A O 1
ATOM 2344 N N . CYS A 1 302 ? -7.472 2.041 -17.168 1.00 96.12 302 CYS A N 1
ATOM 2345 C CA . CYS A 1 302 ? -6.862 3.327 -16.859 1.00 96.12 302 CYS A CA 1
ATOM 2346 C C . CYS A 1 302 ? -6.480 4.080 -18.144 1.00 96.12 302 CYS A C 1
ATOM 2348 O O . CYS A 1 302 ? -5.596 3.618 -18.862 1.00 96.12 302 CYS A O 1
ATOM 2350 N N . PRO A 1 303 ? -7.004 5.298 -18.380 1.00 94.62 303 PRO A N 1
ATOM 2351 C CA . PRO A 1 303 ? -6.690 6.076 -19.584 1.00 94.62 303 PRO A CA 1
ATOM 2352 C C . PRO A 1 303 ? -5.266 6.659 -19.597 1.00 94.62 303 PRO A C 1
ATOM 2354 O O . PRO A 1 303 ? -4.854 7.265 -20.578 1.00 94.62 303 PRO A O 1
ATOM 2357 N N . LEU A 1 304 ? -4.523 6.539 -18.491 1.00 93.56 304 LEU A N 1
ATOM 2358 C CA . LEU A 1 304 ? -3.140 7.018 -18.373 1.00 93.56 304 LEU A CA 1
ATOM 2359 C C . LEU A 1 304 ? -2.108 5.900 -18.548 1.00 93.56 304 LEU A 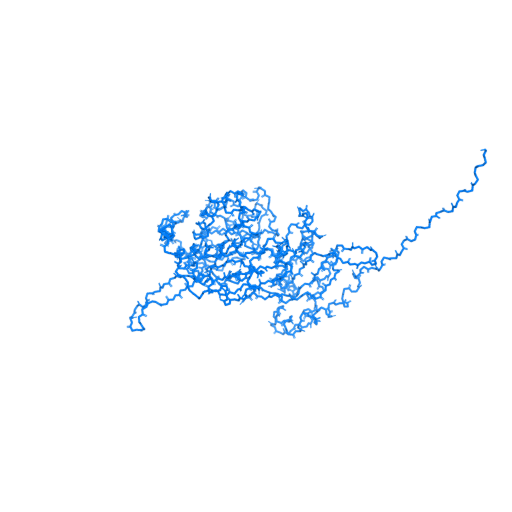C 1
ATOM 2361 O O . LEU A 1 304 ? -0.908 6.174 -18.532 1.00 93.56 304 LEU A O 1
ATOM 2365 N N . ALA A 1 305 ? -2.553 4.645 -18.580 1.00 95.19 305 ALA A N 1
ATOM 2366 C CA . ALA A 1 305 ? -1.655 3.508 -18.627 1.00 95.19 305 ALA A CA 1
ATOM 2367 C C . ALA A 1 305 ? -1.134 3.274 -20.047 1.00 95.19 305 ALA A C 1
ATOM 2369 O O . ALA A 1 305 ? -1.844 3.457 -21.028 1.00 95.19 305 ALA A O 1
ATOM 2370 N N . VAL A 1 306 ? 0.123 2.851 -20.115 1.00 95.00 306 VAL A N 1
ATOM 2371 C CA . VAL A 1 306 ? 0.836 2.473 -21.335 1.00 95.00 306 VAL A CA 1
ATOM 2372 C C . VAL A 1 306 ? 0.777 0.958 -21.534 1.00 95.00 306 VAL A C 1
ATOM 2374 O O . VAL A 1 306 ? 0.661 0.484 -22.655 1.00 95.00 306 VAL A O 1
ATOM 2377 N N . THR A 1 307 ? 0.837 0.192 -20.442 1.00 95.75 307 THR A N 1
ATOM 2378 C CA . THR A 1 307 ? 0.901 -1.277 -20.467 1.00 95.75 307 THR A CA 1
ATOM 2379 C C . THR A 1 307 ? -0.214 -1.934 -19.648 1.00 95.75 307 THR A C 1
ATOM 2381 O O . THR A 1 307 ? -0.981 -1.249 -18.956 1.00 95.75 307 THR A O 1
ATOM 2384 N N . ASN A 1 308 ? -0.296 -3.273 -19.693 1.00 95.31 308 ASN A N 1
ATOM 2385 C CA . ASN A 1 308 ? -1.299 -4.080 -18.990 1.00 95.31 308 ASN A CA 1
ATOM 2386 C C . ASN A 1 308 ? -0.735 -4.871 -17.777 1.00 95.31 308 ASN A C 1
ATOM 2388 O O . ASN A 1 308 ? -0.515 -6.080 -17.856 1.00 95.31 308 ASN A O 1
ATOM 2392 N N . PRO A 1 309 ? -0.530 -4.225 -16.611 1.00 95.88 309 PRO A N 1
ATOM 2393 C CA . PRO A 1 309 ? -0.148 -4.894 -15.368 1.00 95.88 309 PRO A CA 1
ATOM 2394 C C . PRO A 1 309 ? -1.021 -6.067 -14.918 1.00 95.88 309 PRO A C 1
ATOM 2396 O O . PRO A 1 309 ? -0.485 -6.987 -14.309 1.00 95.88 309 PRO A O 1
ATOM 2399 N N . PHE A 1 310 ? -2.337 -6.042 -15.156 1.00 93.44 310 PHE A N 1
ATOM 2400 C CA . PHE A 1 310 ? -3.214 -7.159 -14.788 1.00 93.44 310 PHE A CA 1
ATOM 2401 C C . PHE A 1 310 ? -2.917 -8.389 -15.644 1.00 93.44 310 PHE A C 1
ATOM 2403 O O . PHE A 1 310 ? -2.776 -9.482 -15.097 1.00 93.44 310 PHE A O 1
ATOM 2410 N N . GLY A 1 311 ? -2.734 -8.208 -16.955 1.00 92.88 311 GLY A N 1
ATOM 2411 C CA . GLY A 1 311 ? -2.243 -9.256 -17.854 1.00 92.88 311 GLY A CA 1
ATOM 2412 C C . GLY A 1 311 ? -0.904 -9.826 -17.384 1.00 92.88 311 GLY A C 1
ATOM 2413 O O . GLY A 1 311 ? -0.816 -11.013 -17.084 1.00 92.88 311 GLY A O 1
ATOM 2414 N N . ALA A 1 312 ? 0.087 -8.954 -17.179 1.00 95.06 312 ALA A N 1
ATOM 2415 C CA . ALA A 1 312 ? 1.412 -9.338 -16.690 1.00 95.06 312 ALA A CA 1
ATOM 2416 C C . ALA A 1 312 ? 1.357 -10.126 -15.365 1.00 95.06 312 ALA A C 1
ATOM 2418 O O . ALA A 1 312 ? 2.018 -11.151 -15.206 1.00 95.06 312 ALA A O 1
ATOM 2419 N N . ALA A 1 313 ? 0.539 -9.681 -14.407 1.00 94.19 313 ALA A N 1
ATOM 2420 C CA . ALA A 1 313 ? 0.356 -10.375 -13.138 1.00 94.19 313 ALA A CA 1
ATOM 2421 C C . ALA A 1 313 ? -0.304 -11.751 -13.312 1.00 94.19 313 ALA A C 1
ATOM 2423 O O . ALA A 1 313 ? 0.135 -12.717 -12.689 1.00 94.19 313 ALA A O 1
ATOM 2424 N N . ARG A 1 314 ? -1.337 -11.861 -14.159 1.00 91.56 314 ARG A N 1
ATOM 2425 C CA . ARG A 1 314 ? -2.008 -13.135 -14.459 1.00 91.56 314 ARG A CA 1
ATOM 2426 C C . ARG A 1 314 ? -1.047 -14.122 -15.124 1.00 91.56 314 ARG A C 1
ATOM 2428 O O . ARG A 1 314 ? -1.073 -15.297 -14.769 1.00 91.56 314 ARG A O 1
ATOM 2435 N N . ASP A 1 315 ? -0.184 -13.663 -16.026 1.00 93.75 315 ASP A N 1
ATOM 2436 C CA . ASP A 1 315 ? 0.806 -14.516 -16.691 1.00 93.75 315 ASP A CA 1
ATOM 2437 C C . ASP A 1 315 ? 1.858 -15.038 -15.707 1.00 93.75 315 ASP A C 1
ATOM 2439 O O . ASP A 1 315 ? 2.151 -16.233 -15.700 1.00 93.75 315 ASP A O 1
ATOM 2443 N N . LEU A 1 316 ? 2.342 -14.188 -14.794 1.00 94.06 316 LEU A N 1
ATOM 2444 C CA . LEU A 1 316 ? 3.234 -14.612 -13.708 1.00 94.06 316 LEU A CA 1
ATOM 2445 C C . LEU A 1 316 ? 2.567 -15.639 -12.781 1.00 94.06 316 LEU A C 1
ATOM 2447 O O . LEU A 1 316 ? 3.174 -16.659 -12.464 1.00 94.06 316 LEU A O 1
ATOM 2451 N N . LEU A 1 317 ? 1.316 -15.400 -12.372 1.00 89.94 317 LEU A N 1
ATOM 2452 C CA . LEU A 1 317 ? 0.559 -16.323 -11.514 1.00 89.94 317 LEU A CA 1
ATOM 2453 C C . LEU A 1 317 ? 0.279 -17.671 -12.194 1.00 89.94 317 LEU A C 1
ATOM 2455 O O . LEU A 1 317 ? 0.231 -18.697 -11.519 1.00 89.94 317 LEU A O 1
ATOM 2459 N N . LYS A 1 318 ? 0.085 -17.686 -13.519 1.00 90.94 318 LYS A N 1
ATOM 2460 C CA . LYS A 1 318 ? -0.080 -18.922 -14.297 1.00 90.94 318 LYS A CA 1
ATOM 2461 C C . LYS A 1 318 ? 1.240 -19.669 -14.459 1.00 90.94 318 LYS A C 1
ATOM 2463 O O . LYS A 1 318 ? 1.246 -20.890 -14.334 1.00 90.94 318 LYS A O 1
ATOM 2468 N N . HIS A 1 319 ? 2.329 -18.956 -14.734 1.00 91.94 319 HIS A N 1
ATOM 2469 C CA . HIS A 1 319 ? 3.632 -19.559 -14.995 1.00 91.94 319 HIS A CA 1
ATOM 2470 C C . HIS A 1 319 ? 4.251 -20.179 -13.736 1.00 91.94 319 HIS A C 1
ATOM 2472 O O . HIS A 1 319 ? 4.677 -21.331 -13.756 1.00 91.94 319 HIS A O 1
ATOM 2478 N N . PHE A 1 320 ? 4.267 -19.447 -12.622 1.00 89.44 320 PHE A N 1
ATOM 2479 C CA . PHE A 1 320 ? 4.920 -19.902 -11.396 1.00 89.44 320 PHE A CA 1
ATOM 2480 C C . PHE A 1 320 ? 3.947 -20.661 -10.486 1.00 89.44 320 PHE A C 1
ATOM 2482 O O . PHE A 1 320 ? 3.305 -20.091 -9.601 1.00 89.44 320 PHE A O 1
ATOM 2489 N N . GLN A 1 321 ? 3.866 -21.975 -10.690 1.00 84.38 321 GLN A N 1
ATOM 2490 C CA . GLN A 1 321 ? 3.069 -22.880 -9.860 1.00 84.38 321 GLN A CA 1
ATOM 2491 C C . GLN A 1 321 ? 3.810 -23.326 -8.578 1.00 84.38 321 GLN A C 1
ATOM 2493 O O . GLN A 1 321 ? 5.037 -23.268 -8.519 1.00 84.38 321 GLN A O 1
ATOM 2498 N N . PRO A 1 322 ? 3.088 -23.739 -7.514 1.00 79.44 322 PRO A N 1
ATOM 2499 C CA . PRO A 1 322 ? 3.670 -24.323 -6.302 1.00 79.44 322 PRO A CA 1
ATOM 2500 C C . PRO A 1 322 ? 4.639 -25.471 -6.545 1.00 79.44 322 PRO A C 1
ATOM 2502 O O . PRO A 1 322 ? 4.228 -26.526 -7.016 1.00 79.44 322 PRO A O 1
ATOM 2505 N N . ASP A 1 323 ? 5.880 -25.319 -6.081 1.00 85.94 323 ASP A N 1
ATOM 2506 C CA . ASP A 1 323 ? 6.789 -26.442 -5.861 1.00 85.94 323 ASP A CA 1
ATOM 2507 C C . ASP A 1 323 ? 7.754 -26.210 -4.673 1.00 85.94 323 ASP A C 1
ATOM 2509 O O . ASP A 1 323 ? 7.750 -25.165 -3.996 1.00 85.94 323 ASP A O 1
ATOM 2513 N N . ASN A 1 324 ? 8.578 -27.229 -4.413 1.00 85.50 324 ASN A N 1
ATOM 2514 C CA . ASN A 1 324 ? 9.603 -27.248 -3.366 1.00 85.50 324 ASN A CA 1
ATOM 2515 C C . ASN A 1 324 ? 10.983 -26.765 -3.857 1.00 85.50 324 ASN A C 1
ATOM 2517 O O . ASN A 1 324 ? 11.980 -26.972 -3.169 1.00 85.50 324 ASN A O 1
ATOM 2521 N N . SER A 1 325 ? 11.07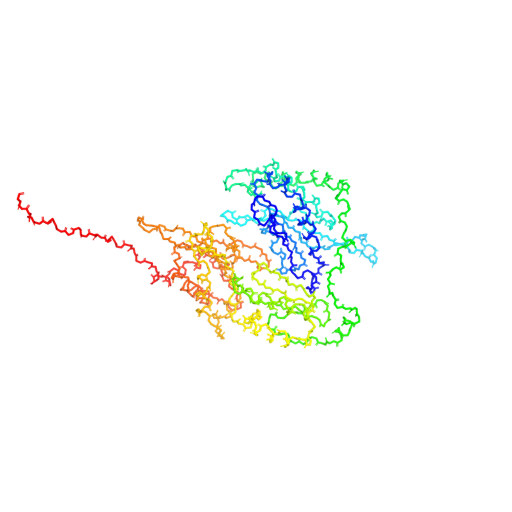0 -26.131 -5.030 1.00 89.88 325 SER A N 1
ATOM 2522 C CA . SER A 1 325 ? 12.341 -25.639 -5.566 1.00 89.88 325 SER A CA 1
ATOM 2523 C C . SER A 1 325 ? 12.864 -24.416 -4.801 1.00 89.88 325 SER A C 1
ATOM 2525 O O . SER A 1 325 ? 12.113 -23.649 -4.182 1.00 89.88 325 SER A O 1
ATOM 2527 N N . ALA A 1 326 ? 14.176 -24.176 -4.898 1.00 89.12 326 ALA A N 1
ATOM 2528 C CA . ALA A 1 326 ? 14.800 -22.955 -4.386 1.00 89.12 326 ALA A CA 1
ATOM 2529 C C . ALA A 1 326 ? 14.239 -21.689 -5.066 1.00 89.12 326 ALA A C 1
ATOM 2531 O O . ALA A 1 326 ? 14.100 -20.655 -4.409 1.00 89.12 326 ALA A O 1
ATOM 2532 N N . LYS A 1 327 ? 13.857 -21.792 -6.349 1.00 89.94 327 LYS A N 1
ATOM 2533 C CA . LYS A 1 327 ? 13.225 -20.722 -7.134 1.00 89.94 327 LYS A CA 1
ATOM 2534 C C . LYS A 1 327 ? 11.869 -20.338 -6.538 1.00 89.94 327 LYS A C 1
ATOM 2536 O O . LYS A 1 327 ? 11.665 -19.170 -6.213 1.00 89.94 327 LYS A O 1
ATOM 2541 N N . SER A 1 328 ? 11.003 -21.311 -6.249 1.00 88.69 328 SER A N 1
ATOM 2542 C CA . SER A 1 328 ? 9.732 -21.062 -5.554 1.00 88.69 328 SER A CA 1
ATOM 2543 C C . SER A 1 328 ? 9.919 -20.501 -4.144 1.00 88.69 328 SER A C 1
ATOM 2545 O O . SER A 1 328 ? 9.184 -19.601 -3.735 1.00 88.69 328 SER A O 1
ATOM 2547 N N . ALA A 1 329 ? 10.908 -20.985 -3.385 1.00 88.44 329 ALA A N 1
ATOM 2548 C CA . ALA A 1 329 ? 11.201 -20.446 -2.056 1.00 88.44 329 ALA A CA 1
ATOM 2549 C C . ALA A 1 329 ? 11.633 -18.969 -2.108 1.00 88.44 329 ALA A C 1
ATOM 2551 O O . ALA A 1 329 ? 11.137 -18.157 -1.322 1.00 88.44 329 ALA A O 1
ATOM 2552 N N . LEU A 1 330 ? 12.503 -18.612 -3.057 1.00 90.12 330 LEU A N 1
ATOM 2553 C CA . LEU A 1 330 ? 12.931 -17.235 -3.295 1.00 90.12 330 LEU A CA 1
ATOM 2554 C C . LEU A 1 330 ? 11.752 -16.356 -3.729 1.00 90.12 330 LEU A C 1
ATOM 2556 O O . LEU A 1 330 ? 11.528 -15.297 -3.142 1.00 90.12 330 LEU A O 1
ATOM 2560 N N . LEU A 1 331 ? 10.946 -16.824 -4.680 1.00 90.25 331 LEU A N 1
ATOM 2561 C CA . LEU A 1 331 ? 9.794 -16.095 -5.205 1.00 90.25 331 LEU A CA 1
ATOM 2562 C C . LEU A 1 331 ? 8.731 -15.804 -4.130 1.00 90.25 331 LEU A C 1
ATOM 2564 O O . LEU A 1 331 ? 8.188 -14.702 -4.074 1.00 90.25 331 LEU A O 1
ATOM 2568 N N . ARG A 1 332 ? 8.481 -16.747 -3.210 1.00 88.38 332 ARG A N 1
ATOM 2569 C CA . ARG A 1 332 ? 7.606 -16.531 -2.039 1.00 88.38 332 ARG A CA 1
ATOM 2570 C C . ARG A 1 332 ? 8.151 -15.484 -1.063 1.00 88.38 332 ARG A C 1
ATOM 2572 O O . ARG A 1 332 ? 7.389 -14.909 -0.277 1.00 88.38 332 ARG A O 1
ATOM 2579 N N . SER A 1 333 ? 9.462 -15.244 -1.057 1.00 89.12 333 SER A N 1
ATOM 2580 C CA . SER A 1 333 ? 10.090 -14.289 -0.139 1.00 89.12 333 SER A CA 1
ATOM 2581 C C . SER A 1 333 ? 9.961 -12.839 -0.617 1.00 89.12 333 SER A C 1
ATOM 2583 O O . SER A 1 333 ? 9.789 -11.960 0.227 1.00 89.12 333 SER A O 1
ATOM 2585 N N . ILE A 1 334 ? 9.886 -12.611 -1.930 1.00 93.00 334 ILE A N 1
ATOM 2586 C CA . ILE A 1 334 ? 9.899 -11.281 -2.557 1.00 93.00 334 ILE A CA 1
ATOM 2587 C C . ILE A 1 334 ? 8.510 -10.750 -2.929 1.00 93.00 334 ILE A C 1
ATOM 2589 O O . ILE A 1 334 ? 7.511 -11.471 -2.917 1.00 93.00 334 ILE A O 1
ATOM 2593 N N . SER A 1 335 ? 8.458 -9.463 -3.258 1.00 94.38 335 SER A N 1
ATOM 2594 C CA . SER A 1 335 ? 7.306 -8.723 -3.761 1.00 94.38 335 SER A CA 1
ATOM 2595 C C . SER A 1 335 ? 7.567 -8.155 -5.154 1.00 94.38 335 SER A C 1
ATOM 2597 O O . SER A 1 335 ? 8.624 -7.590 -5.422 1.00 94.38 335 SER A O 1
ATOM 2599 N N . ILE A 1 336 ? 6.579 -8.299 -6.039 1.00 96.94 336 ILE A N 1
ATOM 2600 C CA . ILE A 1 336 ? 6.629 -7.805 -7.417 1.00 96.94 336 ILE A CA 1
ATOM 2601 C C . ILE A 1 336 ? 5.545 -6.744 -7.582 1.00 96.94 336 ILE A C 1
ATOM 2603 O O . ILE A 1 336 ? 4.360 -7.013 -7.388 1.00 96.94 336 ILE A O 1
ATOM 2607 N N . HIS A 1 337 ? 5.935 -5.522 -7.915 1.00 98.00 337 HIS A N 1
ATOM 2608 C CA . HIS A 1 337 ? 5.029 -4.384 -8.014 1.00 98.00 337 HIS A CA 1
ATOM 2609 C C . HIS A 1 337 ? 4.957 -3.872 -9.457 1.00 98.00 337 HIS A C 1
ATOM 2611 O O . HIS A 1 337 ? 5.942 -3.370 -9.989 1.00 98.00 337 HIS A O 1
ATOM 2617 N N . ILE A 1 338 ? 3.780 -3.945 -10.084 1.00 98.12 338 ILE A N 1
ATOM 2618 C CA . ILE A 1 338 ? 3.587 -3.694 -11.519 1.00 98.12 338 ILE A CA 1
ATOM 2619 C C . ILE A 1 338 ? 2.646 -2.503 -11.730 1.00 98.12 338 ILE A C 1
ATOM 2621 O O . ILE A 1 338 ? 1.454 -2.539 -11.423 1.00 98.12 338 ILE A O 1
ATOM 2625 N N . SER A 1 339 ? 3.176 -1.405 -12.259 1.00 98.19 339 SER A N 1
ATOM 2626 C CA . SER A 1 339 ? 2.420 -0.203 -12.620 1.00 98.19 339 SER A CA 1
ATOM 2627 C C . SER A 1 339 ? 2.373 -0.032 -14.133 1.00 98.19 339 SER A C 1
ATOM 2629 O O . SER A 1 339 ? 3.377 -0.209 -14.806 1.00 98.19 339 SER A O 1
ATOM 2631 N N . GLY A 1 340 ? 1.223 0.370 -14.675 1.00 97.44 340 GLY A N 1
ATOM 2632 C CA . GLY A 1 340 ? 1.042 0.542 -16.122 1.00 97.44 340 GLY A CA 1
ATOM 2633 C C . GLY A 1 340 ? 1.581 1.866 -16.662 1.00 97.44 340 GLY A C 1
ATOM 2634 O O . GLY A 1 340 ? 1.553 2.090 -17.862 1.00 97.44 340 GLY A O 1
ATOM 2635 N N . CYS A 1 341 ? 2.019 2.770 -15.784 1.00 96.88 341 CYS A N 1
ATOM 2636 C CA . CYS A 1 341 ? 2.620 4.060 -16.123 1.00 96.88 341 CYS A CA 1
ATOM 2637 C C . CYS A 1 341 ? 3.523 4.552 -14.970 1.00 96.88 341 CYS A C 1
ATOM 2639 O O . CYS A 1 341 ? 3.451 3.997 -13.859 1.00 96.88 341 CYS A O 1
ATOM 2641 N N . PRO A 1 342 ? 4.284 5.650 -15.155 1.00 95.88 342 PRO A N 1
ATOM 2642 C CA . PRO A 1 342 ? 5.173 6.196 -14.122 1.00 95.88 342 PRO A CA 1
ATOM 2643 C C . PRO A 1 342 ? 4.463 6.735 -12.864 1.00 95.88 342 PRO A C 1
ATOM 2645 O O . PRO A 1 342 ? 5.107 7.031 -11.862 1.00 95.88 342 PRO A O 1
ATOM 2648 N N . ASN A 1 343 ? 3.125 6.829 -12.846 1.00 95.56 343 ASN A N 1
ATOM 2649 C CA . ASN A 1 343 ? 2.369 7.328 -11.686 1.00 95.56 343 ASN A CA 1
ATOM 2650 C C . ASN A 1 343 ? 2.480 6.448 -10.428 1.00 95.56 343 ASN A C 1
ATOM 2652 O O . ASN A 1 343 ? 2.118 6.895 -9.337 1.00 95.56 343 ASN A O 1
ATOM 2656 N N . SER A 1 344 ? 2.965 5.211 -10.564 1.00 96.88 344 SER A N 1
ATOM 2657 C CA . SER A 1 344 ? 3.250 4.305 -9.446 1.00 96.88 344 SER A CA 1
ATOM 2658 C C . SER A 1 344 ? 2.056 3.992 -8.534 1.00 96.88 344 SER A C 1
ATOM 2660 O O . SER A 1 344 ? 2.166 3.934 -7.309 1.00 96.88 344 SER A O 1
ATOM 2662 N N . CYS A 1 345 ? 0.879 3.749 -9.118 1.00 96.44 345 CYS A N 1
ATOM 2663 C CA . CYS A 1 345 ? -0.297 3.325 -8.348 1.00 96.44 345 CYS A CA 1
ATOM 2664 C C . CYS A 1 345 ? -0.068 1.999 -7.601 1.00 96.44 345 CYS A C 1
ATOM 2666 O O . CYS A 1 345 ? -0.620 1.814 -6.521 1.00 96.44 345 CYS A O 1
ATOM 2668 N N . ALA A 1 346 ? 0.777 1.114 -8.143 1.00 96.94 346 ALA A N 1
ATOM 2669 C CA . ALA A 1 346 ? 1.206 -0.117 -7.483 1.00 96.94 346 ALA A CA 1
ATOM 2670 C C . ALA A 1 346 ? 2.555 0.023 -6.758 1.00 96.94 346 ALA A C 1
ATOM 2672 O O . ALA A 1 346 ? 3.133 -0.981 -6.373 1.00 96.94 346 ALA A O 1
ATOM 2673 N N . ARG A 1 347 ? 3.066 1.242 -6.538 1.00 97.19 347 ARG A N 1
ATOM 2674 C CA . ARG A 1 347 ? 4.278 1.490 -5.737 1.00 97.19 347 ARG A CA 1
ATOM 2675 C C . ARG A 1 347 ? 5.509 0.721 -6.247 1.00 97.19 347 ARG A C 1
ATOM 2677 O O . ARG A 1 347 ? 6.213 0.088 -5.461 1.00 97.19 347 ARG A O 1
ATOM 2684 N N . HIS A 1 348 ? 5.750 0.743 -7.559 1.00 97.94 348 HIS A N 1
ATOM 2685 C CA . HIS A 1 348 ? 6.787 -0.080 -8.196 1.00 97.94 348 HIS A CA 1
ATOM 2686 C C . HIS A 1 348 ? 8.199 0.202 -7.671 1.00 97.94 348 HIS A C 1
ATOM 2688 O O . HIS A 1 348 ? 8.989 -0.724 -7.578 1.00 97.94 348 HIS A O 1
ATOM 2694 N N . GLN A 1 349 ? 8.504 1.428 -7.234 1.00 97.81 349 GLN A N 1
ATOM 2695 C CA . GLN A 1 349 ? 9.836 1.751 -6.712 1.00 97.81 349 GLN A CA 1
ATOM 2696 C C . GLN A 1 349 ? 10.144 1.138 -5.341 1.00 97.81 349 GLN A C 1
ATOM 2698 O O . GLN A 1 349 ? 11.284 1.204 -4.916 1.00 97.81 349 GLN A O 1
ATOM 2703 N N . VAL A 1 350 ? 9.169 0.584 -4.618 1.00 97.19 350 VAL A N 1
ATOM 2704 C CA . VAL A 1 350 ? 9.396 -0.011 -3.281 1.00 97.19 350 VAL A CA 1
ATOM 2705 C C . VAL A 1 350 ? 9.058 -1.503 -3.230 1.00 97.19 350 VAL A C 1
ATOM 2707 O O . VAL A 1 350 ? 8.962 -2.080 -2.149 1.00 97.19 350 VAL A O 1
ATOM 2710 N N . GLY A 1 351 ? 8.810 -2.119 -4.388 1.00 96.62 351 GLY A N 1
ATOM 2711 C CA . GLY A 1 351 ? 8.789 -3.575 -4.505 1.00 96.62 351 GLY A CA 1
ATOM 2712 C C . GLY A 1 351 ? 10.212 -4.103 -4.655 1.00 96.62 351 GLY A C 1
ATOM 2713 O O . GLY A 1 351 ? 11.053 -3.403 -5.220 1.00 96.62 351 GLY A O 1
ATOM 2714 N N . ASP A 1 352 ? 10.452 -5.335 -4.203 1.00 96.94 352 ASP A N 1
ATOM 2715 C CA . ASP A 1 352 ? 11.750 -6.004 -4.403 1.00 96.94 352 ASP A CA 1
ATOM 2716 C C . ASP A 1 352 ? 12.076 -6.094 -5.905 1.00 96.94 352 ASP A C 1
ATOM 2718 O O . ASP A 1 352 ? 13.214 -5.881 -6.328 1.00 96.94 352 ASP A O 1
ATOM 2722 N N . ILE A 1 353 ? 11.035 -6.314 -6.719 1.00 98.12 353 ILE A N 1
ATOM 2723 C CA . ILE A 1 353 ? 11.052 -6.130 -8.169 1.00 98.12 353 ILE A CA 1
ATOM 2724 C C . ILE A 1 353 ? 9.936 -5.158 -8.561 1.00 98.12 353 ILE A C 1
ATOM 2726 O O . ILE A 1 353 ? 8.754 -5.408 -8.310 1.00 98.12 353 ILE A O 1
ATOM 2730 N N . GLY A 1 354 ? 10.297 -4.056 -9.209 1.00 98.25 354 GLY A N 1
ATOM 2731 C CA . GLY A 1 354 ? 9.355 -3.071 -9.730 1.00 98.25 354 GLY A CA 1
ATOM 2732 C C . GLY A 1 354 ? 9.270 -3.093 -11.250 1.00 98.25 354 GLY A C 1
ATOM 2733 O O . GLY A 1 354 ? 10.281 -3.216 -11.932 1.00 98.25 354 GLY A O 1
ATOM 2734 N N . LEU A 1 355 ? 8.069 -2.920 -11.792 1.00 98.44 355 LEU A N 1
ATOM 2735 C CA . LEU A 1 355 ? 7.823 -2.760 -13.222 1.00 98.44 355 LEU A CA 1
ATOM 2736 C C . LEU A 1 355 ? 6.958 -1.519 -13.453 1.00 98.44 355 LEU A C 1
ATOM 2738 O O . LEU A 1 355 ? 5.900 -1.376 -12.833 1.00 98.44 355 LEU A O 1
ATOM 2742 N N . ALA A 1 356 ? 7.388 -0.620 -14.337 1.00 97.94 356 ALA A N 1
ATOM 2743 C CA . ALA A 1 356 ? 6.665 0.611 -14.656 1.00 97.94 356 ALA A CA 1
ATOM 2744 C C . ALA A 1 356 ? 6.482 0.778 -16.165 1.00 97.94 356 ALA A C 1
ATOM 2746 O O . ALA A 1 356 ? 7.459 0.857 -16.898 1.00 97.94 356 ALA A O 1
ATOM 2747 N N . GLY A 1 357 ? 5.235 0.852 -16.628 1.00 96.75 357 GLY A N 1
ATOM 2748 C CA . GLY A 1 357 ? 4.927 1.037 -18.043 1.00 96.75 357 GLY A CA 1
ATOM 2749 C C . GLY A 1 357 ? 5.480 2.353 -18.592 1.00 96.75 357 GLY A C 1
ATOM 2750 O O . GLY A 1 357 ? 5.252 3.416 -18.011 1.00 96.75 357 GLY A O 1
ATOM 2751 N N . THR A 1 358 ? 6.178 2.284 -19.719 1.00 93.81 358 THR A N 1
ATOM 2752 C CA . THR A 1 358 ? 6.710 3.424 -20.464 1.00 93.81 358 THR A CA 1
ATOM 2753 C C . THR A 1 358 ? 6.727 3.100 -21.962 1.00 93.81 358 THR A C 1
ATOM 2755 O O . THR A 1 358 ? 6.921 1.940 -22.341 1.00 93.81 358 THR A O 1
ATOM 2758 N N . PRO A 1 359 ? 6.518 4.082 -22.851 1.00 90.56 359 PRO A N 1
ATOM 2759 C CA . PRO A 1 359 ? 6.841 3.886 -24.253 1.00 90.56 359 PRO A CA 1
ATOM 2760 C C . PRO A 1 359 ? 8.366 3.839 -24.422 1.00 90.56 359 PRO A C 1
ATOM 2762 O O . PRO A 1 359 ? 9.061 4.757 -23.990 1.00 90.56 359 PRO A O 1
ATOM 2765 N N . THR A 1 360 ? 8.881 2.809 -25.088 1.00 86.94 360 THR A N 1
ATOM 2766 C CA . THR A 1 360 ? 10.295 2.720 -25.488 1.00 86.94 360 THR A CA 1
ATOM 2767 C C . THR A 1 360 ? 10.400 2.875 -27.001 1.00 86.94 360 THR A C 1
ATOM 2769 O O . THR A 1 360 ? 9.564 2.356 -27.741 1.00 86.94 360 THR A O 1
ATOM 2772 N N . ALA A 1 361 ? 11.381 3.647 -27.467 1.00 82.00 361 ALA A N 1
ATOM 2773 C CA . ALA A 1 361 ? 11.612 3.845 -28.894 1.00 82.00 361 ALA A CA 1
ATOM 2774 C C . ALA A 1 361 ? 12.152 2.561 -29.542 1.00 82.00 361 ALA A C 1
ATOM 2776 O O . ALA A 1 361 ? 13.002 1.889 -28.963 1.00 82.00 361 ALA A O 1
ATOM 2777 N N . ALA A 1 362 ? 11.673 2.249 -30.742 1.00 75.12 362 ALA A N 1
ATOM 2778 C CA . ALA A 1 362 ? 12.148 1.145 -31.567 1.00 75.12 362 ALA A CA 1
ATOM 2779 C C . ALA A 1 362 ? 12.093 1.586 -33.037 1.00 75.12 362 ALA A C 1
ATOM 2781 O O . ALA A 1 362 ? 11.038 1.548 -33.679 1.00 75.12 362 ALA A O 1
ATOM 2782 N N . GLY A 1 363 ? 13.218 2.100 -33.539 1.00 75.75 363 GLY A N 1
ATOM 2783 C CA . GLY A 1 363 ? 13.265 2.802 -34.821 1.00 75.75 363 GLY A CA 1
ATOM 2784 C C . GLY A 1 363 ? 12.307 3.999 -34.837 1.00 75.75 363 GLY A C 1
ATOM 2785 O O . GLY A 1 363 ? 12.338 4.845 -33.943 1.00 75.75 363 GLY A O 1
ATOM 2786 N N . GLN A 1 364 ? 11.423 4.050 -35.837 1.00 76.38 364 GLN A N 1
ATOM 2787 C CA . GLN A 1 364 ? 10.378 5.078 -35.948 1.00 76.38 364 GLN A CA 1
ATOM 2788 C C . GLN A 1 364 ? 9.120 4.780 -35.107 1.00 76.38 364 GLN A C 1
ATOM 2790 O O . GLN A 1 364 ? 8.254 5.645 -34.963 1.00 76.38 364 GLN A O 1
ATOM 2795 N N . MET A 1 365 ? 8.998 3.578 -34.534 1.00 75.25 365 MET A N 1
ATOM 2796 C CA . MET A 1 365 ? 7.847 3.173 -33.724 1.00 75.25 365 MET A CA 1
ATOM 2797 C C . MET A 1 365 ? 8.112 3.349 -32.224 1.00 75.25 365 MET A C 1
ATOM 2799 O O . MET A 1 365 ? 9.249 3.458 -31.760 1.00 75.25 365 MET A O 1
ATOM 2803 N N . ARG A 1 366 ? 7.034 3.353 -31.432 1.00 79.00 366 ARG A N 1
ATOM 2804 C CA . ARG A 1 366 ? 7.102 3.282 -29.968 1.00 79.00 366 ARG A CA 1
ATOM 2805 C C . ARG A 1 366 ? 6.418 2.026 -29.483 1.00 79.00 366 ARG A C 1
ATOM 2807 O O . ARG A 1 366 ? 5.270 1.764 -29.826 1.00 79.00 366 ARG A O 1
ATOM 2814 N N . TRP A 1 367 ? 7.137 1.271 -28.676 1.00 8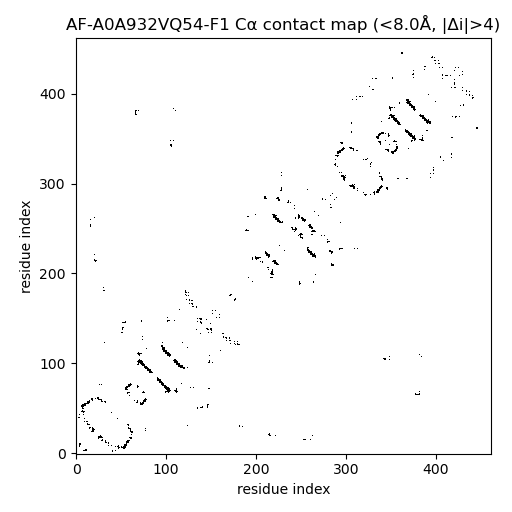3.50 367 TRP A N 1
ATOM 2815 C CA . TRP A 1 367 ? 6.675 0.017 -28.123 1.00 83.50 367 TRP A CA 1
ATOM 2816 C C . TRP A 1 367 ? 6.172 0.247 -26.711 1.00 83.50 367 TRP A C 1
ATOM 2818 O O . TRP A 1 367 ? 6.797 0.959 -25.921 1.00 83.50 367 TRP A O 1
ATOM 2828 N N . HIS A 1 368 ? 5.041 -0.364 -26.381 1.00 91.00 368 HIS A N 1
ATOM 2829 C CA . HIS A 1 368 ? 4.584 -0.429 -25.003 1.00 91.00 368 HIS A CA 1
ATOM 2830 C C . HIS A 1 368 ? 5.467 -1.422 -24.253 1.00 91.00 368 HIS A C 1
ATOM 2832 O O . HIS A 1 368 ? 5.558 -2.594 -24.618 1.00 91.00 368 HIS A O 1
ATOM 2838 N N . SER A 1 369 ? 6.161 -0.938 -23.231 1.00 94.00 369 SER A N 1
ATOM 2839 C CA . SER A 1 369 ? 7.111 -1.745 -22.480 1.00 94.00 369 SER A CA 1
ATOM 2840 C C . SER A 1 369 ? 7.155 -1.313 -21.020 1.00 94.00 369 SER A C 1
ATOM 2842 O O . SER A 1 369 ? 6.487 -0.360 -20.613 1.00 94.00 369 SER A O 1
ATOM 2844 N N . TYR A 1 370 ? 7.935 -2.018 -20.216 1.00 96.88 370 TYR A N 1
ATOM 2845 C CA . TYR A 1 370 ? 8.176 -1.713 -18.823 1.00 96.88 370 TYR A CA 1
ATOM 2846 C C . TYR A 1 370 ? 9.639 -1.340 -18.597 1.00 96.88 370 TYR A C 1
ATOM 2848 O O . TYR A 1 370 ? 10.562 -1.947 -19.146 1.00 96.88 370 TYR A O 1
ATOM 2856 N N . GLN A 1 371 ? 9.832 -0.373 -17.710 1.00 96.75 371 GLN A N 1
ATOM 2857 C CA . GLN A 1 371 ? 11.066 -0.171 -16.970 1.00 96.75 371 GLN A CA 1
ATOM 2858 C C . GLN A 1 371 ? 11.126 -1.152 -15.799 1.00 96.75 371 GLN A C 1
ATOM 2860 O O . GLN A 1 371 ? 10.152 -1.278 -15.051 1.00 96.75 371 GLN A O 1
ATOM 2865 N N . LEU A 1 372 ? 12.267 -1.813 -15.626 1.00 98.00 372 LEU A N 1
ATOM 2866 C CA . LEU A 1 372 ? 12.579 -2.681 -14.496 1.00 98.00 372 LEU A CA 1
ATOM 2867 C C . LEU A 1 372 ? 13.276 -1.876 -13.399 1.00 98.00 372 LEU A C 1
ATOM 2869 O O . LEU A 1 372 ? 14.275 -1.205 -13.657 1.00 98.00 372 LEU A O 1
ATOM 2873 N N . PHE A 1 373 ? 12.776 -2.000 -12.174 1.00 98.44 373 PHE A N 1
ATOM 2874 C CA . PHE A 1 373 ? 13.356 -1.433 -10.964 1.00 98.44 373 PHE A CA 1
ATOM 2875 C C . PHE A 1 373 ? 13.817 -2.548 -10.026 1.00 98.44 373 PHE A C 1
ATOM 2877 O O . PHE A 1 373 ? 13.071 -3.504 -9.811 1.00 98.44 373 PHE A O 1
ATOM 2884 N N . LEU A 1 374 ? 15.008 -2.410 -9.439 1.00 98.25 374 LEU A N 1
ATOM 2885 C CA . LEU A 1 374 ? 15.568 -3.363 -8.471 1.00 98.25 374 LEU A CA 1
ATOM 2886 C C . LEU A 1 374 ? 16.122 -2.654 -7.231 1.00 98.25 374 LEU A C 1
ATOM 2888 O O . LEU A 1 374 ? 16.555 -1.505 -7.296 1.00 98.25 374 LEU A O 1
ATOM 2892 N N . GLY A 1 375 ? 16.133 -3.367 -6.103 1.00 94.31 375 GLY A N 1
ATOM 2893 C CA . GLY A 1 375 ? 16.707 -2.902 -4.833 1.00 94.31 375 GLY A CA 1
ATOM 2894 C C . GLY A 1 375 ? 15.745 -2.109 -3.947 1.00 94.31 375 GLY A C 1
ATOM 2895 O O . GLY A 1 375 ? 16.119 -1.727 -2.839 1.00 94.31 375 GLY A O 1
ATOM 2896 N N . GLY A 1 376 ? 14.509 -1.887 -4.403 1.00 96.56 376 GLY A N 1
ATOM 2897 C CA . GLY A 1 376 ? 13.458 -1.301 -3.581 1.00 96.56 376 GLY A CA 1
ATOM 2898 C C . GLY A 1 376 ? 12.954 -2.303 -2.551 1.00 96.56 376 GLY A C 1
ATOM 2899 O O . GLY A 1 376 ? 12.946 -3.498 -2.801 1.00 96.56 376 GLY A O 1
ATOM 2900 N N . THR A 1 377 ? 12.517 -1.841 -1.384 1.00 94.44 377 THR A N 1
ATOM 2901 C CA . THR A 1 377 ? 11.870 -2.731 -0.413 1.00 94.44 377 THR A CA 1
ATOM 2902 C C . THR A 1 377 ? 11.021 -1.950 0.579 1.00 94.44 377 THR A C 1
ATOM 2904 O O . THR A 1 377 ? 11.206 -0.749 0.776 1.00 94.44 377 THR A O 1
ATOM 2907 N N . MET A 1 378 ? 10.083 -2.654 1.212 1.00 92.44 378 MET A N 1
ATOM 2908 C CA . MET A 1 378 ? 9.302 -2.180 2.361 1.00 92.44 378 MET A CA 1
ATOM 2909 C C . MET A 1 378 ? 9.599 -2.984 3.637 1.00 92.44 378 MET A C 1
ATOM 2911 O O . MET A 1 378 ? 8.982 -2.744 4.680 1.00 92.44 378 MET A O 1
ATOM 2915 N N . ALA A 1 379 ? 10.471 -3.994 3.555 1.00 86.75 379 ALA A N 1
ATOM 2916 C CA . ALA A 1 379 ? 10.850 -4.824 4.689 1.00 86.75 379 ALA A CA 1
ATOM 2917 C C . ALA A 1 379 ? 11.900 -4.097 5.539 1.00 86.75 379 ALA A C 1
ATOM 2919 O O . ALA A 1 379 ? 12.929 -3.673 5.031 1.00 86.75 379 ALA A O 1
ATOM 2920 N N . GLY A 1 380 ? 11.638 -3.925 6.839 1.00 82.88 380 GLY A N 1
ATOM 2921 C CA . GLY A 1 380 ? 12.556 -3.230 7.757 1.00 82.88 380 GLY A CA 1
ATOM 2922 C C . GLY A 1 380 ? 12.647 -1.706 7.571 1.00 82.88 380 GLY A C 1
ATOM 2923 O O . GLY A 1 380 ? 13.224 -1.028 8.411 1.00 82.88 380 GLY A O 1
ATOM 2924 N N . GLY A 1 381 ? 12.033 -1.157 6.524 1.00 88.81 381 GLY A N 1
ATOM 2925 C CA . GLY A 1 381 ? 12.056 0.259 6.161 1.00 88.81 381 GLY A CA 1
ATOM 2926 C C . GLY A 1 381 ? 11.639 0.422 4.700 1.00 88.81 381 GLY A C 1
ATOM 2927 O O . GLY A 1 381 ? 11.422 -0.575 4.017 1.00 88.81 381 GLY A O 1
ATOM 2928 N N . ALA A 1 382 ? 11.494 1.660 4.225 1.00 93.88 382 ALA A N 1
ATOM 2929 C CA . ALA A 1 382 ? 11.251 1.918 2.807 1.00 93.88 382 ALA A CA 1
ATOM 2930 C C . ALA A 1 382 ? 12.555 2.321 2.115 1.00 93.88 382 ALA A C 1
ATOM 2932 O O . ALA A 1 382 ? 13.171 3.316 2.496 1.00 93.88 382 ALA A O 1
ATOM 2933 N N . ILE A 1 383 ? 12.934 1.576 1.082 1.00 95.94 383 ILE A N 1
ATOM 2934 C CA . ILE A 1 383 ? 14.064 1.879 0.200 1.00 95.94 383 ILE A CA 1
ATOM 2935 C C . ILE A 1 383 ? 13.521 1.987 -1.223 1.00 95.94 383 ILE A C 1
ATOM 2937 O O . ILE A 1 383 ? 12.686 1.178 -1.635 1.00 95.94 383 ILE A O 1
ATOM 2941 N N . LEU A 1 384 ? 13.968 3.006 -1.958 1.00 97.69 384 LEU A N 1
ATOM 2942 C CA . LEU A 1 384 ? 13.630 3.177 -3.368 1.00 97.69 384 LEU A CA 1
ATOM 2943 C C . LEU A 1 384 ? 14.572 2.337 -4.232 1.00 97.69 384 LEU A C 1
ATOM 2945 O O . LEU A 1 384 ? 15.788 2.427 -4.096 1.00 97.69 384 LEU A O 1
ATOM 2949 N N . GLY A 1 385 ? 13.995 1.557 -5.135 1.00 97.19 385 GLY A N 1
ATOM 2950 C CA . GLY A 1 385 ? 14.715 0.823 -6.160 1.00 97.19 385 GLY A CA 1
ATOM 2951 C C . GLY A 1 385 ? 15.188 1.732 -7.286 1.00 97.19 385 GLY A C 1
ATOM 2952 O O . GLY A 1 385 ? 14.597 2.777 -7.569 1.00 97.19 385 GLY A O 1
ATOM 2953 N N . GLU A 1 386 ? 16.247 1.294 -7.950 1.00 97.44 386 GLU A N 1
ATOM 2954 C CA . GLU A 1 386 ? 16.841 1.960 -9.103 1.00 97.44 386 GLU A CA 1
ATOM 2955 C C . GLU A 1 386 ? 16.243 1.407 -10.400 1.00 97.44 386 GLU A C 1
ATOM 2957 O O . GLU A 1 386 ? 16.044 0.197 -10.509 1.00 97.44 386 GLU A O 1
ATOM 2962 N N . MET A 1 387 ? 15.976 2.272 -11.387 1.00 97.12 387 MET A N 1
ATOM 2963 C CA . MET A 1 387 ? 15.628 1.838 -12.743 1.00 97.12 387 MET A CA 1
ATOM 2964 C C . MET A 1 387 ? 16.881 1.278 -13.417 1.00 97.12 387 MET A C 1
ATOM 2966 O O . MET A 1 387 ? 17.854 2.003 -13.615 1.00 97.12 387 MET A O 1
ATOM 2970 N N . VAL A 1 388 ? 16.862 -0.008 -13.755 1.00 97.00 388 VAL A N 1
ATOM 2971 C CA . VAL A 1 388 ? 18.043 -0.724 -14.259 1.00 97.00 388 VAL A CA 1
ATOM 2972 C C . VAL A 1 388 ? 17.930 -1.163 -15.715 1.00 97.00 388 VAL A C 1
ATOM 2974 O O . VAL A 1 388 ? 18.934 -1.546 -16.313 1.00 97.00 388 VAL A O 1
ATOM 2977 N N . ARG A 1 389 ? 16.721 -1.167 -16.286 1.00 94.12 389 ARG A N 1
ATOM 2978 C CA . ARG A 1 389 ? 16.478 -1.607 -17.664 1.00 94.12 389 ARG A CA 1
ATOM 2979 C C . ARG A 1 389 ? 15.169 -1.045 -18.203 1.00 94.12 389 ARG A C 1
ATOM 2981 O O . ARG A 1 389 ? 14.194 -0.954 -17.465 1.00 94.12 389 ARG A O 1
ATOM 2988 N N . GLU A 1 390 ? 15.134 -0.758 -19.498 1.00 92.56 390 GLU A N 1
ATOM 2989 C CA . GLU A 1 390 ? 13.930 -0.377 -20.247 1.00 92.56 390 GLU A CA 1
ATOM 2990 C C . GLU A 1 390 ? 13.591 -1.434 -21.309 1.00 92.56 390 GLU A C 1
ATOM 2992 O O . GLU A 1 390 ? 14.366 -2.367 -21.537 1.00 92.56 390 GLU A O 1
ATOM 2997 N N . GLY A 1 391 ? 12.444 -1.292 -21.977 1.00 91.06 391 GLY A N 1
ATOM 2998 C CA . GLY A 1 391 ? 12.112 -2.122 -23.136 1.00 91.06 391 GLY A CA 1
ATOM 2999 C C . GLY A 1 391 ? 11.661 -3.547 -22.805 1.00 91.06 391 GLY A C 1
ATOM 3000 O O . GLY A 1 391 ? 11.640 -4.393 -23.693 1.00 91.06 391 GLY A O 1
ATOM 3001 N N . ILE A 1 392 ? 11.276 -3.843 -21.557 1.00 93.56 392 ILE A N 1
ATOM 3002 C CA . ILE A 1 392 ? 10.672 -5.140 -21.221 1.00 93.56 392 ILE A CA 1
ATOM 3003 C C . ILE A 1 392 ? 9.250 -5.167 -21.783 1.00 93.56 392 ILE A C 1
ATOM 3005 O O . ILE A 1 392 ? 8.372 -4.501 -21.250 1.00 93.56 392 ILE A O 1
ATOM 3009 N N . THR A 1 393 ? 8.999 -5.886 -22.873 1.00 92.00 393 THR A N 1
ATOM 3010 C CA . THR A 1 393 ? 7.642 -6.002 -23.443 1.00 92.00 393 THR A CA 1
ATOM 3011 C C . THR A 1 393 ? 6.767 -6.952 -22.619 1.00 92.00 393 THR A C 1
ATOM 3013 O O . THR A 1 393 ? 7.281 -7.716 -21.801 1.00 92.00 393 THR A O 1
ATOM 3016 N N . ASP A 1 394 ? 5.449 -6.962 -22.852 1.00 88.69 394 ASP A N 1
ATOM 3017 C CA . ASP A 1 394 ? 4.521 -7.885 -22.170 1.00 88.69 394 ASP A CA 1
ATOM 3018 C C . ASP A 1 394 ? 4.981 -9.356 -22.284 1.00 88.69 394 ASP A C 1
ATOM 3020 O O . ASP A 1 394 ? 4.986 -10.090 -21.295 1.00 88.69 394 ASP A O 1
ATOM 3024 N N . LYS A 1 395 ? 5.477 -9.772 -23.461 1.00 89.31 395 LYS A N 1
ATOM 3025 C CA . LYS A 1 395 ? 5.992 -11.135 -23.704 1.00 89.31 395 LYS A CA 1
ATOM 3026 C C . LYS A 1 395 ? 7.267 -11.454 -22.919 1.00 89.31 395 LYS A C 1
ATOM 3028 O O . LYS A 1 395 ? 7.562 -12.619 -22.670 1.00 89.31 395 LYS A O 1
ATOM 3033 N N . MET A 1 396 ? 8.026 -10.432 -22.531 1.00 94.06 396 MET A N 1
ATOM 3034 C CA . MET A 1 396 ? 9.280 -10.584 -21.798 1.00 94.06 396 MET A CA 1
ATOM 3035 C C . MET A 1 396 ? 9.080 -10.656 -20.287 1.00 94.06 396 MET A C 1
ATOM 3037 O O . MET A 1 396 ? 10.040 -10.972 -19.592 1.00 94.06 396 MET A O 1
ATOM 3041 N N . ILE A 1 397 ? 7.887 -10.378 -19.750 1.00 95.31 397 ILE A N 1
ATOM 3042 C CA . ILE A 1 397 ? 7.666 -10.304 -18.298 1.00 95.31 397 ILE A CA 1
ATOM 3043 C C . ILE A 1 397 ? 8.052 -11.610 -17.605 1.00 95.31 397 ILE A C 1
ATOM 3045 O O . ILE A 1 397 ? 8.887 -11.602 -16.701 1.00 95.31 397 ILE A O 1
ATOM 3049 N N . VAL A 1 398 ? 7.482 -12.730 -18.050 1.00 95.69 398 VAL A N 1
ATOM 3050 C CA . VAL A 1 398 ? 7.766 -14.049 -17.473 1.00 95.69 398 VAL A CA 1
ATOM 3051 C C . VAL A 1 398 ? 9.252 -14.414 -17.633 1.00 95.69 398 VAL A C 1
ATOM 3053 O O . VAL A 1 398 ? 9.890 -14.643 -16.604 1.00 95.69 398 VAL A O 1
ATOM 3056 N N . PRO A 1 399 ? 9.854 -14.362 -18.844 1.00 96.38 399 PRO A N 1
ATOM 3057 C CA . PRO A 1 399 ? 11.291 -14.593 -19.018 1.00 96.38 399 PRO A CA 1
ATOM 3058 C C . PRO A 1 399 ? 12.191 -13.697 -18.160 1.00 96.38 399 PRO A C 1
ATOM 3060 O O . PRO A 1 399 ? 13.215 -14.152 -17.655 1.00 96.38 399 PRO A O 1
ATOM 3063 N N . THR A 1 400 ? 11.809 -12.430 -17.970 1.00 96.94 400 THR A N 1
ATOM 3064 C CA . THR A 1 400 ? 12.556 -11.454 -17.162 1.00 96.94 400 THR A CA 1
ATOM 3065 C C . THR A 1 400 ? 12.580 -11.854 -15.702 1.00 96.94 400 THR A C 1
ATOM 3067 O O . THR A 1 400 ? 13.652 -11.880 -15.100 1.00 96.94 400 THR A O 1
ATOM 3070 N N . ILE A 1 401 ? 11.420 -12.179 -15.130 1.00 96.62 401 ILE A N 1
ATOM 3071 C CA . ILE A 1 401 ? 11.349 -12.611 -13.734 1.00 96.62 401 ILE A CA 1
ATOM 3072 C C . ILE A 1 401 ? 12.069 -13.949 -13.555 1.00 96.62 401 ILE A C 1
ATOM 3074 O O . ILE A 1 401 ? 12.843 -14.083 -12.611 1.00 96.62 401 ILE A O 1
ATOM 3078 N N . ASP A 1 402 ? 11.881 -14.906 -14.463 1.00 95.38 402 ASP A N 1
ATOM 3079 C CA . ASP A 1 402 ? 12.513 -16.222 -14.354 1.00 95.38 402 ASP A CA 1
ATOM 3080 C C . ASP A 1 402 ? 14.048 -16.135 -14.413 1.00 95.38 402 ASP A C 1
ATOM 3082 O O . ASP A 1 402 ? 14.739 -16.601 -13.504 1.00 95.38 402 ASP A O 1
ATOM 3086 N N . SER A 1 403 ? 14.574 -15.412 -15.406 1.00 96.81 403 SER A N 1
ATOM 3087 C CA . SER A 1 403 ? 16.014 -15.171 -15.568 1.00 96.81 403 SER A CA 1
ATOM 3088 C C . SER A 1 403 ? 16.606 -14.386 -14.398 1.00 96.81 403 SER A C 1
ATOM 3090 O O . SER A 1 403 ? 17.739 -14.632 -13.989 1.00 96.81 403 SER A O 1
ATOM 3092 N N . LEU A 1 404 ? 15.855 -13.438 -13.831 1.00 96.81 404 LEU A N 1
ATOM 3093 C CA . LEU A 1 404 ? 16.297 -12.673 -12.667 1.00 96.81 404 LEU A CA 1
ATOM 3094 C C . LEU A 1 404 ? 16.406 -13.559 -11.422 1.00 96.81 404 LEU A C 1
ATOM 3096 O O . LEU A 1 404 ? 17.378 -13.442 -10.676 1.00 96.81 404 LEU A O 1
ATOM 3100 N N . LEU A 1 405 ? 15.441 -14.456 -11.198 1.00 95.25 405 LEU A N 1
ATOM 3101 C CA . LEU A 1 405 ? 15.518 -15.423 -10.103 1.00 95.25 405 LEU A CA 1
ATOM 3102 C C . LEU A 1 405 ? 16.733 -16.341 -10.267 1.00 95.25 405 LEU A C 1
ATOM 3104 O O . LEU A 1 405 ? 17.402 -16.624 -9.278 1.00 95.25 405 LEU A O 1
ATOM 3108 N N . GLU A 1 406 ? 17.048 -16.768 -11.491 1.00 95.81 406 GLU A N 1
ATOM 3109 C CA . GLU A 1 406 ? 18.252 -17.558 -11.774 1.00 95.81 406 GLU A CA 1
ATOM 3110 C C . GLU A 1 406 ? 19.535 -16.799 -11.468 1.00 95.81 406 GLU A C 1
ATOM 3112 O O . GLU A 1 406 ? 20.352 -17.304 -10.708 1.00 95.81 406 GLU A O 1
ATOM 3117 N N . VAL A 1 407 ? 19.684 -15.569 -11.975 1.00 96.62 407 VAL A N 1
ATOM 3118 C CA . VAL A 1 407 ? 20.851 -14.718 -11.683 1.00 96.62 407 VAL A CA 1
ATOM 3119 C C . VAL A 1 407 ? 21.058 -14.579 -10.180 1.00 96.62 407 VAL A C 1
ATOM 3121 O O . VAL A 1 407 ? 22.184 -14.682 -9.687 1.00 96.62 407 VAL A O 1
ATOM 3124 N N . VAL A 1 408 ? 19.971 -14.353 -9.438 1.00 96.50 408 VAL A N 1
ATOM 3125 C CA . VAL A 1 408 ? 20.037 -14.229 -7.983 1.00 96.50 408 VAL A CA 1
ATOM 3126 C C . VAL A 1 408 ? 20.446 -15.550 -7.350 1.00 96.50 408 VAL A C 1
ATOM 3128 O O . VAL A 1 408 ? 21.350 -15.532 -6.528 1.00 96.50 408 VAL A O 1
ATOM 3131 N N . LEU A 1 409 ? 19.841 -16.679 -7.727 1.00 95.44 409 LEU A N 1
ATOM 3132 C CA . LEU A 1 409 ? 20.181 -17.996 -7.179 1.00 95.44 409 LEU A CA 1
ATOM 3133 C C . LEU A 1 409 ? 21.629 -18.407 -7.474 1.00 95.44 409 LEU A C 1
ATOM 3135 O O . LEU A 1 409 ? 22.301 -18.886 -6.566 1.00 95.44 409 LEU A O 1
ATOM 3139 N N . GLU A 1 410 ? 22.114 -18.186 -8.696 1.00 96.38 410 GLU A N 1
ATOM 3140 C CA . GLU A 1 410 ? 23.498 -18.456 -9.119 1.00 96.38 410 GLU A CA 1
ATOM 3141 C C . GLU A 1 410 ? 24.506 -17.598 -8.341 1.00 96.38 410 GLU A C 1
ATOM 3143 O O . GLU A 1 410 ? 25.614 -18.037 -8.041 1.00 96.38 410 GLU A O 1
ATOM 3148 N N . SER A 1 411 ? 24.112 -16.375 -7.980 1.00 95.88 411 SER A N 1
ATOM 3149 C CA . SER A 1 411 ? 24.967 -15.426 -7.265 1.00 95.88 411 SER A CA 1
ATOM 3150 C C . SER A 1 411 ? 24.828 -15.479 -5.741 1.00 95.88 411 SER A C 1
ATOM 3152 O O . SER A 1 411 ? 25.557 -14.764 -5.044 1.00 95.88 411 SER A O 1
ATOM 3154 N N . ARG A 1 412 ? 23.862 -16.244 -5.220 1.00 94.81 412 ARG A N 1
ATOM 3155 C CA . ARG A 1 412 ? 23.447 -16.246 -3.813 1.00 94.81 412 ARG A CA 1
ATOM 3156 C C . ARG A 1 412 ? 24.447 -17.001 -2.945 1.00 94.81 412 ARG A C 1
ATOM 3158 O O . ARG A 1 412 ? 24.746 -18.164 -3.194 1.00 94.81 412 ARG A O 1
ATOM 3165 N N . GLN A 1 413 ? 24.892 -16.370 -1.865 1.00 94.06 413 GLN A N 1
ATOM 3166 C CA . GLN A 1 413 ? 25.645 -17.041 -0.804 1.00 94.06 413 GLN A CA 1
ATOM 3167 C C . GLN A 1 413 ? 24.692 -17.693 0.209 1.00 94.06 413 GLN A C 1
ATOM 3169 O O . GLN A 1 413 ? 23.505 -17.358 0.288 1.00 94.06 413 GLN A O 1
ATOM 3174 N N . ALA A 1 414 ? 25.194 -18.650 0.993 1.00 90.06 414 ALA A N 1
ATOM 3175 C CA . ALA A 1 414 ? 24.377 -19.402 1.943 1.00 90.06 414 ALA A CA 1
ATOM 3176 C C . ALA A 1 414 ? 23.604 -18.469 2.896 1.00 90.06 414 ALA A C 1
ATOM 3178 O O . ALA A 1 414 ? 24.183 -17.629 3.577 1.00 90.06 414 ALA A O 1
ATOM 3179 N N . GLY A 1 415 ? 22.277 -18.619 2.932 1.00 86.69 415 GLY A N 1
ATOM 3180 C CA . GLY A 1 415 ? 21.396 -17.833 3.801 1.00 86.69 415 GLY A CA 1
ATOM 3181 C C . GLY A 1 415 ? 21.046 -16.423 3.308 1.00 86.69 415 GLY A C 1
ATOM 3182 O O . GLY A 1 415 ? 20.156 -15.810 3.892 1.00 86.69 415 GLY A O 1
ATOM 3183 N N . GLU A 1 416 ? 21.645 -15.916 2.223 1.00 93.62 416 GLU A N 1
ATOM 3184 C CA . GLU A 1 416 ? 21.326 -14.571 1.722 1.00 93.62 416 GLU A CA 1
ATOM 3185 C C . GLU A 1 416 ? 19.856 -14.457 1.296 1.00 93.62 416 GLU A C 1
ATOM 3187 O O . GLU A 1 416 ? 19.270 -15.397 0.760 1.00 93.62 416 GLU A O 1
ATOM 3192 N N . THR A 1 417 ? 19.234 -13.304 1.516 1.00 93.25 417 THR A N 1
ATOM 3193 C CA . THR A 1 417 ? 17.919 -12.986 0.941 1.00 93.25 417 THR A CA 1
ATOM 3194 C C . THR A 1 417 ? 18.085 -12.406 -0.465 1.00 93.25 417 THR A C 1
ATOM 3196 O O . THR A 1 417 ? 19.186 -12.020 -0.851 1.00 93.25 417 THR A O 1
ATOM 3199 N N . PHE A 1 418 ? 16.993 -12.288 -1.232 1.00 94.31 418 PHE A N 1
ATOM 3200 C CA . PHE A 1 418 ? 17.016 -11.558 -2.509 1.00 94.31 418 PHE A CA 1
ATOM 3201 C C . PHE A 1 418 ? 17.602 -10.150 -2.340 1.00 94.31 418 PHE A C 1
ATOM 3203 O O . PHE A 1 418 ? 18.501 -9.759 -3.080 1.00 94.31 418 PHE A O 1
ATOM 3210 N N . GLN A 1 419 ? 17.133 -9.421 -1.322 1.00 93.50 419 GLN A N 1
ATOM 3211 C CA . GLN A 1 419 ? 17.583 -8.059 -1.057 1.00 93.50 419 GLN A CA 1
ATOM 3212 C C . GLN A 1 419 ? 19.080 -8.009 -0.737 1.00 93.50 419 GLN A C 1
ATOM 3214 O O . GLN A 1 419 ? 19.774 -7.160 -1.281 1.00 93.50 419 GLN A O 1
ATOM 3219 N N . ALA A 1 420 ? 19.591 -8.948 0.068 1.00 95.06 420 ALA A N 1
ATOM 3220 C CA . ALA A 1 420 ? 21.016 -9.014 0.392 1.00 95.06 420 ALA A CA 1
ATOM 3221 C C . ALA A 1 420 ? 21.884 -9.254 -0.858 1.00 95.06 420 ALA A C 1
ATOM 3223 O O . ALA A 1 420 ? 22.929 -8.625 -1.009 1.00 95.06 420 ALA A O 1
ATOM 3224 N N . VAL A 1 421 ? 21.431 -10.105 -1.790 1.00 96.75 421 VAL A N 1
ATOM 3225 C CA . VAL A 1 421 ? 22.127 -10.322 -3.071 1.00 96.75 421 VAL A CA 1
ATOM 3226 C C . VAL A 1 421 ? 22.143 -9.042 -3.908 1.00 96.75 421 VAL A C 1
ATOM 3228 O O . VAL A 1 421 ? 23.198 -8.654 -4.411 1.00 96.75 421 VAL A O 1
ATOM 3231 N N . VAL A 1 422 ? 20.991 -8.376 -4.057 1.00 96.31 422 VAL A N 1
ATOM 3232 C CA . VAL A 1 422 ? 20.878 -7.139 -4.849 1.00 96.31 422 VAL A CA 1
ATOM 3233 C C . VAL A 1 422 ? 21.690 -6.003 -4.231 1.00 96.31 422 VAL A C 1
ATOM 3235 O O . VAL A 1 422 ? 22.322 -5.250 -4.965 1.00 96.31 422 VAL A O 1
ATOM 3238 N N . GLU A 1 423 ? 21.727 -5.894 -2.906 1.00 95.38 423 GLU A N 1
ATOM 3239 C CA . GLU A 1 423 ? 22.534 -4.904 -2.191 1.00 95.38 423 GLU A CA 1
ATOM 3240 C C . GLU A 1 423 ? 24.034 -5.166 -2.376 1.00 95.38 423 GLU A C 1
ATOM 3242 O O . GLU A 1 423 ? 24.765 -4.272 -2.802 1.00 95.38 423 GLU A O 1
ATOM 3247 N N . ARG A 1 424 ? 24.489 -6.409 -2.167 1.00 97.12 424 ARG A N 1
ATOM 3248 C CA . ARG A 1 424 ? 25.899 -6.793 -2.335 1.00 97.12 424 ARG A CA 1
ATOM 3249 C C . ARG A 1 424 ? 26.391 -6.619 -3.768 1.00 97.12 424 ARG A C 1
ATOM 3251 O O . ARG A 1 424 ? 27.528 -6.203 -3.987 1.00 97.12 424 ARG A O 1
ATOM 3258 N N . LEU A 1 425 ? 25.581 -7.001 -4.753 1.00 97.50 425 LEU A N 1
ATOM 3259 C CA . LEU A 1 425 ? 25.963 -6.885 -6.158 1.00 97.50 425 LEU A CA 1
ATOM 3260 C C . LEU A 1 425 ? 25.713 -5.493 -6.726 1.00 97.50 425 LEU A C 1
ATOM 3262 O O . LEU A 1 425 ? 26.388 -5.134 -7.685 1.00 97.50 425 LEU A O 1
ATOM 3266 N N . THR A 1 426 ? 24.831 -4.702 -6.122 1.00 97.50 426 THR A N 1
ATOM 3267 C CA . THR A 1 426 ? 24.171 -3.509 -6.676 1.00 97.50 426 THR A CA 1
ATOM 3268 C C . THR A 1 426 ? 23.126 -3.829 -7.762 1.00 97.50 426 THR A C 1
ATOM 3270 O O . THR A 1 426 ? 23.324 -4.756 -8.560 1.00 97.50 426 THR A O 1
ATOM 3273 N N . PRO A 1 427 ? 22.040 -3.031 -7.872 1.00 97.38 427 PRO A N 1
ATOM 3274 C CA . PRO A 1 427 ? 21.020 -3.186 -8.915 1.00 97.38 427 PRO A CA 1
ATOM 3275 C C . PRO A 1 427 ? 21.592 -3.257 -10.339 1.00 97.38 427 PRO A C 1
ATOM 3277 O O . PRO A 1 427 ? 21.218 -4.134 -11.120 1.00 97.38 427 PRO A O 1
ATOM 3280 N N . LYS A 1 428 ? 22.553 -2.382 -10.669 1.00 96.19 428 LYS A N 1
ATOM 3281 C CA . LYS A 1 428 ? 23.179 -2.326 -12.002 1.00 96.19 428 LYS A CA 1
ATOM 3282 C C . LYS A 1 428 ? 23.916 -3.609 -12.367 1.00 96.19 428 LYS A C 1
ATOM 3284 O O . LYS A 1 428 ? 23.801 -4.077 -13.496 1.00 96.19 428 LYS A O 1
ATOM 3289 N N . LYS A 1 429 ? 24.661 -4.201 -11.428 1.00 97.38 429 LYS A N 1
ATOM 3290 C CA . LYS A 1 429 ? 25.395 -5.446 -11.694 1.00 97.38 429 LYS A CA 1
ATOM 3291 C C . LYS A 1 429 ? 24.445 -6.621 -11.894 1.00 97.38 429 LYS A C 1
ATOM 3293 O O . LYS A 1 429 ? 24.671 -7.425 -12.792 1.00 97.38 429 LYS A O 1
ATOM 3298 N N . VAL A 1 430 ? 23.369 -6.700 -11.107 1.00 97.44 430 VAL A N 1
ATOM 3299 C CA . VAL A 1 430 ? 22.321 -7.716 -11.306 1.00 97.44 430 VAL A CA 1
ATOM 3300 C C . VAL A 1 430 ? 21.699 -7.574 -12.698 1.00 97.44 430 VAL A C 1
ATOM 3302 O O . VAL A 1 430 ? 21.551 -8.565 -13.407 1.00 97.44 430 VAL A O 1
ATOM 3305 N N . ALA A 1 431 ? 21.414 -6.348 -13.144 1.00 95.44 431 ALA A N 1
ATOM 3306 C CA . ALA A 1 431 ? 20.894 -6.101 -14.489 1.00 95.44 431 ALA A CA 1
ATOM 3307 C C . ALA A 1 431 ? 21.897 -6.429 -15.612 1.00 95.44 431 ALA A C 1
ATOM 3309 O O . ALA A 1 431 ? 21.499 -6.919 -16.674 1.00 95.44 431 ALA A O 1
ATOM 3310 N N . ALA A 1 432 ? 23.195 -6.220 -15.382 1.00 96.19 432 ALA A N 1
ATOM 3311 C CA . ALA A 1 432 ? 24.240 -6.638 -16.314 1.00 96.19 432 ALA A CA 1
ATOM 3312 C C . ALA A 1 432 ? 24.276 -8.169 -16.472 1.00 96.19 432 ALA A C 1
ATOM 3314 O O . ALA A 1 432 ? 24.331 -8.658 -17.596 1.00 96.19 432 ALA A O 1
ATOM 3315 N N . LEU A 1 433 ? 24.155 -8.922 -15.372 1.00 96.75 433 LEU A N 1
ATOM 3316 C CA . LEU A 1 433 ? 24.071 -10.391 -15.391 1.00 96.75 433 LEU A CA 1
ATOM 3317 C C . LEU A 1 433 ? 22.767 -10.908 -16.022 1.00 96.75 433 LEU A C 1
ATOM 3319 O O . LEU A 1 433 ? 22.755 -11.963 -16.651 1.00 96.75 433 LEU A O 1
ATOM 3323 N N . LEU A 1 434 ? 21.673 -10.155 -15.890 1.00 95.38 434 LEU A N 1
ATOM 3324 C CA . LEU A 1 434 ? 20.382 -10.473 -16.504 1.00 95.38 434 LEU A CA 1
ATOM 3325 C C . LEU A 1 434 ? 20.392 -10.298 -18.031 1.00 95.38 434 LEU A C 1
ATOM 3327 O O . LEU A 1 434 ? 19.701 -11.023 -18.742 1.00 95.38 434 LEU A O 1
ATOM 3331 N N . THR A 1 435 ? 21.161 -9.337 -18.548 1.00 92.19 435 THR A N 1
ATOM 3332 C CA . THR A 1 435 ? 21.104 -8.935 -19.963 1.00 92.19 435 THR A CA 1
ATOM 3333 C C . THR A 1 435 ? 21.383 -10.085 -20.945 1.00 92.19 435 THR A C 1
ATOM 3335 O O . THR A 1 435 ? 20.561 -10.271 -21.845 1.00 92.19 435 THR A O 1
ATOM 3338 N N . PRO A 1 436 ? 22.443 -10.907 -20.783 1.00 92.75 436 PRO A N 1
ATOM 3339 C CA . PRO A 1 436 ? 22.693 -12.048 -21.666 1.00 92.75 436 PRO A CA 1
ATOM 3340 C C . PRO A 1 436 ? 21.549 -13.069 -21.690 1.00 92.75 436 PRO A C 1
ATOM 3342 O O . PRO A 1 436 ? 21.212 -13.574 -22.759 1.00 92.75 436 PRO A O 1
ATOM 3345 N N . LYS A 1 437 ? 20.903 -13.327 -20.542 1.00 92.69 437 LYS A N 1
ATOM 3346 C CA . LYS A 1 437 ? 19.783 -14.281 -20.429 1.00 92.69 437 LYS A CA 1
ATOM 3347 C C . LYS A 1 437 ? 18.511 -13.805 -21.146 1.00 92.69 437 LYS A C 1
ATOM 3349 O O . LYS A 1 437 ? 17.678 -14.625 -21.516 1.00 92.69 437 LYS A O 1
ATOM 3354 N N . LEU A 1 438 ? 18.370 -12.498 -21.390 1.00 89.62 438 LEU A N 1
ATOM 3355 C CA . LEU A 1 438 ? 17.218 -11.924 -22.099 1.00 89.62 438 LEU A CA 1
ATOM 3356 C C . LEU A 1 438 ? 17.436 -11.714 -23.598 1.00 89.62 438 LEU A C 1
ATOM 3358 O O . LEU A 1 438 ? 16.499 -11.304 -24.279 1.00 89.62 438 LEU A O 1
ATOM 3362 N N . SER A 1 439 ? 18.632 -11.999 -24.117 1.00 82.56 439 SER A N 1
ATOM 3363 C CA . SER A 1 439 ? 18.989 -11.773 -25.525 1.00 82.56 439 SER A CA 1
ATOM 3364 C C . SER A 1 439 ? 18.034 -12.453 -26.513 1.00 82.56 439 SER A C 1
ATOM 3366 O O . SER A 1 439 ? 17.642 -11.833 -27.492 1.00 82.56 439 SER A O 1
ATOM 3368 N N . LEU A 1 440 ? 17.577 -13.671 -26.207 1.00 80.81 440 LEU A N 1
ATOM 3369 C CA . LEU A 1 440 ? 16.639 -14.446 -27.035 1.00 80.81 440 LEU A CA 1
ATOM 3370 C C . LEU A 1 440 ? 15.202 -13.900 -27.043 1.00 80.81 440 LEU A C 1
ATOM 3372 O O . LEU A 1 440 ? 14.390 -14.312 -27.866 1.00 80.81 440 LEU A O 1
ATOM 3376 N N . TYR A 1 441 ? 14.873 -13.015 -26.103 1.00 81.06 441 TYR A N 1
ATOM 3377 C CA . TYR A 1 441 ? 13.541 -12.424 -25.957 1.00 81.06 441 TYR A CA 1
ATOM 3378 C C . TYR A 1 441 ? 13.510 -10.955 -26.365 1.00 81.06 441 TYR A C 1
ATOM 3380 O O . TYR A 1 441 ? 12.444 -10.334 -26.332 1.00 81.06 441 TYR A O 1
ATOM 3388 N N . LEU A 1 442 ? 14.674 -10.386 -26.691 1.00 70.75 442 LEU A N 1
ATOM 3389 C CA . LEU A 1 442 ? 14.735 -9.055 -27.251 1.00 70.75 442 LEU A CA 1
ATOM 3390 C C . LEU A 1 442 ? 14.020 -9.075 -28.596 1.00 70.75 442 LEU A C 1
ATOM 3392 O O . LEU A 1 442 ? 14.227 -9.993 -29.389 1.00 70.75 442 LEU A O 1
ATOM 3396 N N . PRO A 1 443 ? 13.165 -8.085 -28.855 1.00 63.78 443 PRO A N 1
ATOM 3397 C CA . PRO A 1 443 ? 12.606 -7.966 -30.176 1.00 63.78 443 PRO A CA 1
ATOM 3398 C C . PRO A 1 443 ? 13.691 -7.773 -31.224 1.00 63.78 443 PRO A C 1
ATOM 3400 O O . PRO A 1 443 ? 14.619 -6.990 -31.017 1.00 63.78 443 PRO A O 1
ATOM 3403 N N . GLU A 1 444 ? 13.534 -8.461 -32.350 1.00 58.22 444 GLU A N 1
ATOM 3404 C CA . GLU A 1 444 ? 14.274 -8.146 -33.566 1.00 58.22 444 GLU A CA 1
ATOM 3405 C C . GLU A 1 444 ? 14.020 -6.674 -33.918 1.00 58.22 444 GLU A C 1
ATOM 3407 O O . GLU A 1 444 ? 12.896 -6.175 -33.757 1.00 58.22 444 GLU A O 1
ATOM 3412 N N . GLU A 1 445 ? 15.064 -5.955 -34.347 1.00 54.03 445 GLU A N 1
ATOM 3413 C CA . GLU A 1 445 ? 14.865 -4.611 -34.885 1.00 54.03 445 GLU A CA 1
ATOM 3414 C C . GLU A 1 445 ? 13.805 -4.692 -35.988 1.00 54.03 445 GLU A C 1
ATOM 3416 O O . GLU A 1 445 ? 13.850 -5.633 -36.784 1.00 54.03 445 GLU A O 1
ATOM 3421 N N . PRO A 1 446 ? 12.833 -3.762 -36.038 1.00 45.34 446 PRO A N 1
ATOM 3422 C CA . PRO A 1 446 ? 11.838 -3.782 -37.092 1.00 45.34 446 PRO A CA 1
ATOM 3423 C C . PRO A 1 446 ? 12.579 -3.697 -38.424 1.00 45.34 446 PRO A C 1
ATOM 3425 O O . PRO A 1 446 ? 13.098 -2.641 -38.783 1.00 45.34 446 PRO A O 1
ATOM 3428 N N . HIS A 1 447 ? 12.650 -4.813 -39.149 1.00 41.56 447 HIS A N 1
ATOM 3429 C CA . HIS A 1 447 ? 13.000 -4.779 -40.554 1.00 41.56 447 HIS A CA 1
ATOM 3430 C C . HIS A 1 447 ? 12.019 -3.809 -41.199 1.00 41.56 447 HIS A C 1
ATOM 3432 O O . HIS A 1 447 ? 10.808 -3.925 -40.982 1.00 41.56 447 HIS A O 1
ATOM 3438 N N . GLU A 1 448 ? 12.535 -2.813 -41.921 1.00 38.47 448 GLU A N 1
ATOM 3439 C CA . GLU A 1 448 ? 11.701 -1.997 -42.788 1.00 38.47 448 GLU A CA 1
ATOM 3440 C C . GLU A 1 448 ? 10.877 -2.965 -43.633 1.00 38.47 448 GLU A C 1
ATOM 3442 O O . GLU A 1 448 ? 11.402 -3.660 -44.501 1.00 38.47 448 GLU A O 1
ATOM 3447 N N . ILE A 1 449 ? 9.577 -3.056 -43.351 1.00 41.19 449 ILE A N 1
ATOM 3448 C CA . ILE A 1 449 ? 8.647 -3.659 -44.289 1.00 41.19 449 ILE A CA 1
ATOM 3449 C C . ILE A 1 449 ? 8.581 -2.640 -45.417 1.00 41.19 449 ILE A C 1
ATOM 3451 O O . ILE A 1 449 ? 7.754 -1.728 -45.409 1.00 41.19 449 ILE A O 1
ATOM 3455 N N . THR A 1 450 ? 9.519 -2.739 -46.357 1.00 35.75 450 THR A N 1
ATOM 3456 C CA . THR A 1 450 ? 9.416 -2.051 -47.630 1.00 35.75 450 THR A CA 1
ATOM 3457 C C . THR A 1 450 ? 8.195 -2.659 -48.297 1.00 35.75 450 THR A C 1
ATOM 3459 O O . THR A 1 450 ? 8.244 -3.767 -48.831 1.00 35.75 450 THR A O 1
ATOM 3462 N N . MET A 1 451 ? 7.057 -1.972 -48.212 1.00 36.16 451 MET A N 1
ATOM 3463 C CA . MET A 1 451 ? 5.975 -2.235 -49.141 1.00 36.16 451 MET A CA 1
ATOM 3464 C C . MET A 1 451 ? 6.547 -1.970 -50.531 1.00 36.16 451 MET A C 1
ATOM 3466 O O . MET A 1 451 ? 6.704 -0.819 -50.934 1.00 36.16 451 MET A O 1
ATOM 3470 N N . MET A 1 452 ? 6.906 -3.042 -51.237 1.00 38.56 452 MET A N 1
ATOM 3471 C CA . MET A 1 452 ? 7.031 -3.011 -52.684 1.00 38.56 452 MET A CA 1
ATOM 3472 C C . MET A 1 452 ? 5.656 -2.572 -53.181 1.00 38.56 452 MET A C 1
ATOM 3474 O O . MET A 1 452 ? 4.702 -3.347 -53.161 1.00 38.56 452 MET A O 1
ATOM 3478 N N . LEU A 1 453 ? 5.519 -1.287 -53.505 1.00 40.88 453 LEU A N 1
ATOM 3479 C CA . LEU A 1 453 ? 4.404 -0.820 -54.309 1.00 40.88 453 LEU A CA 1
ATOM 3480 C C . LEU A 1 453 ? 4.530 -1.576 -55.625 1.00 40.88 453 LEU A C 1
ATOM 3482 O O . LEU A 1 453 ? 5.465 -1.336 -56.390 1.00 40.88 453 LEU A O 1
ATOM 3486 N N . ASP A 1 454 ? 3.644 -2.549 -55.819 1.00 40.31 454 ASP A N 1
ATOM 3487 C CA . ASP A 1 454 ? 3.569 -3.299 -57.056 1.00 40.31 454 ASP A CA 1
ATOM 3488 C C . ASP A 1 454 ? 3.516 -2.336 -58.249 1.00 40.31 454 ASP A C 1
ATOM 3490 O O . ASP A 1 454 ? 2.851 -1.299 -58.230 1.00 40.31 454 ASP A O 1
ATOM 3494 N N . SER A 1 455 ? 4.304 -2.729 -59.247 1.00 43.06 455 SER A N 1
ATOM 3495 C CA . SER A 1 455 ? 4.489 -2.212 -60.601 1.00 43.06 455 SER A CA 1
ATOM 3496 C C . SER A 1 455 ? 3.376 -1.295 -61.150 1.00 43.06 455 SER A C 1
ATOM 3498 O O . SER A 1 455 ? 2.192 -1.589 -60.971 1.00 43.06 455 SER A O 1
ATOM 3500 N N . PRO A 1 456 ? 3.714 -0.235 -61.916 1.00 43.25 456 PRO A N 1
ATOM 3501 C CA . PRO A 1 456 ? 2.711 0.575 -62.598 1.00 43.25 456 PRO A CA 1
ATOM 3502 C C . PRO A 1 456 ? 1.860 -0.312 -63.511 1.00 43.25 456 PRO A C 1
ATOM 3504 O O . PRO A 1 456 ? 2.380 -1.011 -64.383 1.00 43.25 456 PRO A O 1
ATOM 3507 N N . LEU A 1 457 ? 0.542 -0.273 -63.298 1.00 41.09 457 LEU A N 1
ATOM 3508 C CA . LEU A 1 457 ? -0.446 -0.884 -64.179 1.00 41.09 457 LEU A CA 1
ATOM 3509 C C . LEU A 1 457 ? -0.193 -0.409 -65.612 1.00 41.09 457 LEU A C 1
ATOM 3511 O O . LEU A 1 457 ? -0.408 0.753 -65.961 1.00 41.09 457 LEU A O 1
ATOM 3515 N N . ALA A 1 458 ? 0.294 -1.335 -66.430 1.00 43.16 458 ALA A N 1
ATOM 3516 C CA . ALA A 1 458 ? 0.369 -1.185 -67.863 1.00 43.16 458 ALA A CA 1
ATOM 3517 C C . ALA A 1 458 ? -1.044 -0.989 -68.430 1.00 43.16 458 ALA A C 1
ATOM 3519 O O . ALA A 1 458 ? -1.927 -1.807 -68.193 1.00 43.16 458 ALA A O 1
ATOM 3520 N N . GLY A 1 459 ? -1.206 0.083 -69.207 1.00 42.78 459 GLY A N 1
ATOM 3521 C CA . GLY A 1 459 ? -2.126 0.176 -70.337 1.00 42.78 459 GLY A CA 1
ATOM 3522 C C . GLY A 1 459 ? -3.621 0.029 -70.054 1.00 42.78 459 GLY A C 1
ATOM 3523 O O . GLY A 1 459 ? -4.146 -1.077 -70.039 1.00 42.78 459 GLY A O 1
ATOM 3524 N N . VAL A 1 460 ? -4.338 1.153 -70.073 1.00 37.25 460 VAL A N 1
ATOM 3525 C CA . VAL A 1 460 ? -5.658 1.190 -70.716 1.00 37.25 460 VAL A CA 1
ATOM 3526 C C . VAL A 1 460 ? -5.717 2.431 -71.597 1.00 37.25 460 VAL A C 1
ATOM 3528 O O . VAL A 1 460 ? -5.818 3.557 -71.121 1.00 37.25 460 VAL A O 1
ATOM 3531 N N . SER A 1 461 ? -5.596 2.197 -72.900 1.00 39.00 461 SER A N 1
ATOM 3532 C CA . SER A 1 461 ? -6.034 3.106 -73.950 1.00 39.00 461 SER A CA 1
ATOM 3533 C C . SER A 1 461 ? -7.561 3.108 -74.024 1.00 39.00 461 SER A C 1
ATOM 3535 O O . SER A 1 461 ? -8.142 2.037 -74.218 1.00 39.00 461 SER A O 1
ATOM 3537 N N . GLN A 1 462 ? -8.179 4.285 -73.955 1.00 40.25 462 GLN A N 1
ATOM 3538 C CA . GLN A 1 462 ? -9.170 4.766 -74.926 1.00 40.25 462 GLN A CA 1
ATOM 3539 C C . GLN A 1 462 ? -9.374 6.268 -74.757 1.00 40.25 462 GLN A C 1
ATOM 3541 O O . GLN A 1 462 ? -9.498 6.712 -73.594 1.00 40.25 462 GLN A O 1
#

Solvent-accessible surface area (backbone atoms only — not comparable to full-atom values): 24678 Å² total; per-residue (Å²): 133,73,75,46,66,62,75,34,25,63,34,73,43,40,43,39,77,43,7,75,36,37,73,76,26,80,43,60,45,51,60,61,29,52,52,52,41,50,59,49,56,77,43,34,84,69,51,28,83,54,32,43,34,52,43,40,38,37,33,22,20,29,82,93,44,43,42,57,31,33,53,19,38,31,14,35,34,55,44,74,45,80,47,73,63,97,85,52,98,72,57,46,74,46,67,25,22,26,34,26,36,34,7,36,52,39,80,73,66,37,75,25,46,79,74,37,85,67,39,56,64,51,46,53,58,24,49,50,50,25,54,51,48,50,36,42,76,65,36,40,68,51,87,96,44,20,45,60,42,50,40,41,67,75,56,35,67,68,55,48,51,54,53,38,53,57,39,27,56,57,38,51,70,37,71,86,41,65,67,51,62,62,89,80,62,80,70,87,62,58,62,74,53,72,68,57,43,55,62,29,48,74,44,84,80,70,92,67,60,62,33,45,42,77,29,59,54,52,29,25,27,31,39,34,39,47,31,73,59,46,64,73,52,73,68,39,53,52,46,52,52,50,47,18,50,74,52,28,42,51,50,76,38,71,43,100,72,44,26,39,33,38,42,65,23,47,58,90,43,49,70,59,52,53,53,53,35,46,76,52,77,38,47,40,34,64,73,52,64,55,58,43,52,36,34,23,70,10,48,82,74,36,95,76,31,57,24,48,20,50,60,51,50,52,53,43,61,66,66,53,64,74,62,91,47,71,65,47,55,51,44,56,71,43,34,39,9,24,12,10,23,54,62,28,82,26,44,15,47,37,14,44,36,11,28,29,14,38,77,31,80,54,88,97,46,71,40,58,13,24,32,38,21,28,61,6,26,55,76,99,36,70,37,73,26,48,81,57,46,69,65,41,31,78,86,32,49,58,59,50,56,54,44,44,52,48,51,48,60,78,67,48,57,94,89,57,48,76,64,55,44,33,63,76,56,31,44,61,50,52,40,59,66,34,48,71,76,43,56,90,64,53,78,75,78,81,70,80,79,72,76,75,75,76,72,84,83,77,81,84,90,130

Sequence (462 aa):
TTRSSCGHTLRNVAACPHGAVAEEGLLDVAPWAARINDYYVERSALINPAMPSRLNVYFSSCRACNANAVLNDIAFVAVSREVGTPTAVNGKQEVGFELWVGGSLGTHPFLGFKLRDFIPVADSLPACIAIFEIHTKYGDRARGRSRLKYLIERWGKEKFVAMFDHLFLEKKSLPEHQSFSLSEIVENENRPSRAKQFLASMIPVGQLPPGVFAQRQRGYVRFVVDVPVGEISAGQLAAVGKIAKRFGNGRVHFTNKQNLELHWINALQIKRVAKALIRAGLHLKGETNTIKILACPGAEFCPLAVTNPFGAARDLLKHFQPDNSAKSALLRSISIHISGCPNSCARHQVGDIGLAGTPTAAGQMRWHSYQLFLGGTMAGGAILGEMVREGITDKMIVPTIDSLLEVVLESRQAGETFQAVVERLTPKKVAALLTPKLSLYLPEEPHEITMMLDSPLAGVSQ

Nearest PDB structures (foldseek):
  3b0m-assembly1_A  TM=8.273E-01  e=4.017E-24  Nicotiana tabacum
  3b0n-assembly1_A  TM=8.264E-01  e=6.279E-24  Nicotiana tabacum
  3b0j-assembly1_A  TM=8.265E-01  e=9.283E-24  Nicotiana tabacum
  3vm1-assembly1_A  TM=8.293E-01  e=1.298E-23  Nicotiana tabacum
  3vkt-assembly1_A  TM=8.298E-01  e=2.999E-23  Nicotiana tabacum

pLDDT: mean 88.53, std 13.8, range [35.75, 98.69]

Mean predicted aligned error: 7.2 Å

Radius of gyration: 25.56 Å; Cα contacts (8 Å, |Δi|>4): 902; chains: 1; bounding box: 48×56×116 Å

Foldseek 3Di:
DCQQCDAQFEHQAEEDPFLQWAQQRPHRCVLVSVVLVCVRSVCVVPQRVLGLHYFYEYEYGDPLCVQCCQQGQKYWYKDWDFDDDPPDPDGDIAIFTFIWHQHHFFLDGGGIDGLGPGDHNLLSNQLVVLLSVCLSPQADNDPPRRGSNNSCVVQPSVNVSVSSVVSSVVSCPDPVSVPSDCPPVPPPFQAPDPVVLVVLQPDDQDDDDAQWAGTSSHQWIKGKKDDQQLDDDPQLVVLVQVLLVPFARSDWHQDPLSIIMRTHGGSVCRVVSQVSNVVSVIHTHPPWLDQSEHEDCAPVPDPQFLGGRVLLSVVQSVVDGDDPDPLSVQRSQFYEFEYRASGCPSVQQQGQKRWHWDFDDQPPDTATWTFIWHLHHSPPHTDGTDRQDIDHHSQNSNLLSSLLSVLCVVQDDPPDHSNNSCVVCPVNNSSVSSVVSCPVVHDDRPDPPPPPPDDDDDDDDD